Protein AF-A0AAV1S6A6-F1 (afdb_monomer_lite)

Sequence (537 aa):
MSAFVGKYADELIKTAKYIATPGKGILAADESTGTIGKRLSSINVENIESNRQALRELLFTSSKALPYLSGVILFEETLYQKTSDGKPFVDLLNENNVIPGIKVDKGVVELAGTNGETTTQGLDSLGARCQQYYKAGARFAKWRAVLKIGLTEPSELSIQQNAQGLARYAIICQENGLVPIVEPEILTDGAHDIKKCAAATETVLAAVYKALNDQHVLLEGTLLKPNMVTPGSDSPKVAPEVIAEYTVTALRRTVPPAVPGIVFLSGGQSEEEATLNLDAMNKLKVLKPWTLSFSFGRALQKSTLKTWAGKKENVEKAQEVFLVRGKANSEATLGKYGGGGAGGLASESLYEKGYNTKFGSYGLLLLVLSNFLYYKSAMVGKAKTAKLKRDRSLRNSDSRTDIEEDDHVKSSSPNEGENAADEDQGNNKATSREEGEDSIMKSTLLEILKKATNACNAENISYWHEILVKKMEDELKEYRAVRDEELRKAKETCEEEFKNKLKIMEEKLEAKFDEDRRNWEKERRILKEKYEMMRWT

InterPro domains:
  IPR000741 Fructose-bisphosphate aldolase, class-I [PF00274] (11-355)
  IPR000741 Fructose-bisphosphate aldolase, class-I [PTHR11627] (8-356)
  IPR013785 Aldolase-type TIM barrel [G3DSA:3.20.20.70] (1-356)
  IPR029768 Fructose-bisphosphate aldolase class-I active site [PS00158] (217-227)

Radius of gyration: 35.5 Å; chains: 1; bounding box: 74×90×124 Å

Organism: NCBI:txid77055

Secondary structure (DSSP, 8-state):
------TTHHHHHHHHHHHT-TT-EEEEE---HHHHHHHHHTTT----HHHHHHHHHHHHT-TTTGGGEEEEEE-HHHHT-B-TTS-BHHHHHHHTT-EEEEE----EEEPTTSSS-EEE---TTHHHHHHHHHHTT--EEEEEEEE--SSSPSPHHHHHHHHHHHHHHHHHHHHTT-EEEEEEEEP--SS--HHHHHHHHHHHHHHHHHHHHHTT--GGG-EE-PPP----TTSPP--HHHHHHHHHHHHHHH--TT--EEEE--TT--HHHHHHHHHHHHHS-S---SEEEEEESHHHHHHHHHHHTT-GGGHHHHHHHHHHHHHHHHHHHTT---S----GGGGS----TT------THHHHHHHHHHHHHHHHHHHHHHHHHHHHHHHHHHHSSS---------------------------------SSTTHHHHHHHHHHHHHHHHHHT--TT-HHHHHHHHHHHHHHHHHHTT-S-THHHHHHHHHHHHHHHHHHHHHHHHHHHHHHHHHHHHHHHHHHHHHHHHHHHH-

Foldseek 3Di:
DFFDCAPQNVVLLVLLLLCLDALAHEAELAQDLVRVQVLLVVLPHHSDPVLSLVLLLLQLVLLLLLVRYQEYEYHPSLLQDAHPVRHRSLVSCVVSNYAYEYEQWPFWDADPPDPRATATDGLVCSLVVLLVSVVSRHQAYEDAHEWEDDPCPPPPVNLQRRLLVLLSNQLSNVNNRHAYAREDEYALADQAALVSLLVNLLVSLQSNVVNNVVSSHQQSSYEYAYAQRFHHPPYDGDALLVSLVSRQVSCVNRPDLSHAAYAYECHFAFLVSSLRNLLSNLPDPDDDSYQYAHHYHCSLPVVLSNQPSSPPVSSVVSSVLSSLSSSSRSCSSNSRRPDDSDDPRRRDTRHDHPDGPPPDPCVVVVVVVVVVVVVVVVVVVVVVVVVVVVVVVVVVVPDDDDDDDDDDDDDDDDDDDDDDDDDDDDDDDDDDDDPPPVVVVVVVVVVVVVVVVVPDDPDCPVVVVVVVVVVVVVVVVVVPPDDDDVVVVVVVVVVVVVVVVVVVVVVVVVVVVVVVVVVVVVVVVVVVVVVVVVVVD

Structure (mmCIF, N/CA/C/O backbone):
data_AF-A0AAV1S6A6-F1
#
_entry.id   AF-A0AAV1S6A6-F1
#
loop_
_atom_site.group_PDB
_atom_site.id
_atom_site.type_symbol
_atom_site.label_atom_id
_atom_site.label_alt_id
_atom_site.label_comp_id
_atom_site.label_asym_id
_atom_site.label_entity_id
_atom_site.label_seq_id
_atom_site.pdbx_PDB_ins_code
_atom_site.Cartn_x
_atom_site.Cartn_y
_atom_site.Cartn_z
_atom_site.occupancy
_atom_site.B_iso_or_equiv
_atom_site.auth_seq_id
_atom_site.auth_comp_id
_atom_site.auth_asym_id
_atom_site.auth_atom_id
_atom_site.pdbx_PDB_model_num
ATOM 1 N N . MET A 1 1 ? 2.853 -27.914 -10.044 1.00 50.31 1 MET A N 1
ATOM 2 C CA . MET A 1 1 ? 3.106 -26.905 -8.993 1.00 50.31 1 MET A CA 1
ATOM 3 C C . MET A 1 1 ? 1.998 -27.033 -7.963 1.00 50.31 1 MET A C 1
ATOM 5 O O . MET A 1 1 ? 0.846 -26.948 -8.360 1.00 50.31 1 MET A O 1
ATOM 9 N N . SER A 1 2 ? 2.312 -27.317 -6.699 1.00 66.88 2 SER A N 1
ATOM 10 C CA . SER A 1 2 ? 1.316 -27.377 -5.619 1.00 66.88 2 SER A CA 1
ATOM 11 C C . SER A 1 2 ? 1.530 -26.186 -4.690 1.00 66.88 2 SER A C 1
ATOM 13 O O . SER A 1 2 ? 2.605 -26.062 -4.104 1.00 66.88 2 SER A O 1
ATOM 15 N N . ALA A 1 3 ? 0.538 -25.302 -4.580 1.00 86.00 3 ALA A N 1
ATOM 16 C CA . ALA A 1 3 ? 0.499 -24.329 -3.493 1.00 86.00 3 ALA A CA 1
ATOM 17 C C . ALA A 1 3 ? 0.411 -25.072 -2.151 1.00 86.00 3 ALA A C 1
ATOM 19 O O . ALA A 1 3 ? -0.184 -26.152 -2.077 1.00 86.00 3 ALA A O 1
ATOM 20 N N . PHE A 1 4 ? 0.987 -24.507 -1.092 1.00 91.38 4 PHE A N 1
ATOM 21 C CA . PHE A 1 4 ? 0.760 -25.004 0.256 1.00 91.38 4 PHE A CA 1
ATOM 22 C C . PHE A 1 4 ? -0.654 -24.615 0.694 1.00 91.38 4 PHE A C 1
ATOM 24 O O . PHE A 1 4 ? -0.985 -23.438 0.836 1.00 91.38 4 PHE A O 1
ATOM 31 N N . VAL A 1 5 ? -1.503 -25.618 0.905 1.00 91.31 5 VAL A N 1
ATOM 32 C CA . VAL A 1 5 ? -2.883 -25.426 1.359 1.00 91.31 5 VAL A CA 1
ATOM 33 C C . VAL A 1 5 ? -2.919 -25.615 2.872 1.00 91.31 5 VAL A C 1
ATOM 35 O O . VAL A 1 5 ? -3.049 -26.727 3.379 1.00 91.31 5 VAL A O 1
ATOM 38 N N . GLY A 1 6 ? -2.745 -24.511 3.600 1.00 91.94 6 GLY A N 1
ATOM 39 C CA . GLY A 1 6 ? -2.833 -24.486 5.060 1.00 91.94 6 GLY A CA 1
ATOM 40 C C . GLY A 1 6 ? -4.276 -24.456 5.580 1.00 91.94 6 GLY A C 1
ATOM 41 O O . GLY A 1 6 ? -5.232 -24.277 4.830 1.00 91.94 6 GLY A O 1
ATOM 42 N N . LYS A 1 7 ? -4.439 -24.542 6.906 1.00 96.69 7 LYS A N 1
ATOM 43 C CA . LYS A 1 7 ? -5.753 -24.559 7.585 1.00 96.69 7 LYS A CA 1
ATOM 44 C C . LYS A 1 7 ? -6.642 -23.325 7.341 1.00 96.69 7 LYS A C 1
ATOM 46 O O . LYS A 1 7 ? -7.834 -23.387 7.609 1.00 96.69 7 LYS A O 1
ATOM 51 N N . TYR A 1 8 ? -6.068 -22.216 6.871 1.00 98.19 8 TYR A N 1
ATOM 52 C CA . TYR A 1 8 ? -6.784 -20.969 6.580 1.00 98.19 8 TYR A CA 1
ATOM 53 C C . TYR A 1 8 ? -7.134 -20.796 5.094 1.00 98.19 8 TYR A C 1
ATOM 55 O O . TYR A 1 8 ? -7.647 -19.745 4.730 1.00 98.19 8 TYR A O 1
ATOM 63 N N . ALA A 1 9 ? -6.849 -21.771 4.221 1.00 98.25 9 ALA A N 1
ATOM 64 C CA . ALA A 1 9 ? -6.959 -21.602 2.767 1.00 98.25 9 ALA A CA 1
ATOM 65 C C . ALA A 1 9 ? -8.317 -21.033 2.312 1.00 98.25 9 ALA A C 1
ATOM 67 O O . ALA A 1 9 ? -8.350 -20.015 1.622 1.00 98.25 9 ALA A O 1
ATOM 68 N N . ASP A 1 10 ? -9.431 -21.614 2.762 1.00 98.56 10 ASP A N 1
ATOM 69 C CA . ASP A 1 10 ? -10.772 -21.144 2.389 1.00 98.56 10 ASP A CA 1
ATOM 70 C C . ASP A 1 10 ? -11.065 -19.725 2.903 1.00 98.56 10 ASP A C 1
ATOM 72 O O . ASP A 1 10 ? -11.655 -18.905 2.193 1.00 98.56 10 ASP A O 1
ATOM 76 N N . GLU A 1 11 ? -10.622 -19.402 4.123 1.00 98.69 11 GLU A N 1
ATOM 77 C CA . GLU A 1 11 ? -10.774 -18.066 4.709 1.00 98.69 11 GLU A CA 1
ATOM 78 C C . GLU A 1 11 ? -9.943 -17.025 3.955 1.00 98.69 11 GLU A C 1
ATOM 80 O O . GLU A 1 11 ? -10.443 -15.934 3.669 1.00 98.69 11 GLU A O 1
ATOM 85 N N . LEU A 1 12 ? -8.708 -17.365 3.579 1.00 98.88 12 LEU A N 1
ATOM 86 C CA . LEU A 1 12 ? -7.826 -16.508 2.787 1.00 98.88 12 LEU A CA 1
ATOM 87 C C . LEU A 1 12 ? -8.455 -16.203 1.425 1.00 98.88 12 LEU A C 1
ATOM 89 O O . LEU A 1 12 ? -8.555 -15.038 1.043 1.00 98.88 12 LEU A O 1
ATOM 93 N N . ILE A 1 13 ? -8.943 -17.231 0.724 1.00 98.81 13 ILE A N 1
ATOM 94 C CA . ILE A 1 13 ? -9.600 -17.082 -0.581 1.00 98.81 13 ILE A CA 1
ATOM 95 C C . ILE A 1 13 ? -10.854 -16.213 -0.454 1.00 98.81 13 ILE A C 1
ATOM 97 O O . ILE A 1 13 ? -11.069 -15.299 -1.254 1.00 98.81 13 ILE A O 1
ATOM 101 N N . LYS A 1 14 ? -11.692 -16.467 0.558 1.00 98.81 14 LYS A N 1
ATOM 102 C CA . LYS A 1 14 ? -12.912 -15.688 0.805 1.00 98.81 14 LYS A CA 1
ATOM 103 C C . LYS A 1 14 ? -12.593 -14.225 1.115 1.00 98.81 14 LYS A C 1
ATOM 105 O O . LYS A 1 14 ? -13.227 -13.333 0.554 1.00 98.81 14 LYS A O 1
ATOM 110 N N . THR A 1 15 ? -11.605 -13.980 1.970 1.00 98.88 15 THR A N 1
ATOM 111 C CA . THR A 1 15 ? -11.172 -12.636 2.371 1.00 98.88 15 THR A CA 1
ATOM 112 C C . THR A 1 15 ? -10.600 -11.868 1.184 1.00 98.88 15 THR A C 1
ATOM 114 O O . THR A 1 15 ? -11.019 -10.741 0.928 1.00 98.88 15 THR A O 1
ATOM 117 N N . ALA A 1 16 ? -9.702 -12.478 0.407 1.00 98.88 16 ALA A N 1
ATOM 118 C CA . ALA A 1 16 ? -9.092 -11.838 -0.755 1.00 98.88 16 ALA A CA 1
ATOM 119 C C . ALA A 1 16 ? -10.138 -11.500 -1.834 1.00 98.88 16 ALA A C 1
ATOM 121 O O . ALA A 1 16 ? -10.143 -10.386 -2.360 1.00 98.88 16 ALA A O 1
ATOM 122 N N . LYS A 1 17 ? -11.093 -12.408 -2.093 1.00 98.75 17 LYS A N 1
ATOM 123 C CA . LYS A 1 17 ? -12.237 -12.149 -2.985 1.00 98.75 17 LYS A CA 1
ATOM 124 C C . LYS A 1 17 ? -13.137 -11.022 -2.478 1.00 98.75 17 LYS A C 1
ATOM 126 O O . LYS A 1 17 ? -13.551 -10.189 -3.277 1.00 98.75 17 LYS A O 1
ATOM 131 N N . TYR A 1 18 ? -13.419 -10.966 -1.173 1.00 98.81 18 TYR A N 1
ATOM 132 C CA . TYR A 1 18 ? -14.205 -9.873 -0.592 1.00 98.81 18 TYR A CA 1
ATOM 133 C C . TYR A 1 18 ? -13.497 -8.524 -0.750 1.00 98.81 18 TYR A C 1
ATOM 135 O O . TYR A 1 18 ? -14.115 -7.543 -1.167 1.00 98.81 18 TYR A O 1
ATOM 143 N N . ILE A 1 19 ? -12.192 -8.471 -0.472 1.00 98.75 19 ILE A N 1
ATOM 144 C CA . ILE A 1 19 ? -11.404 -7.252 -0.662 1.00 98.75 19 ILE A CA 1
ATOM 145 C C . ILE A 1 19 ? -11.445 -6.806 -2.134 1.00 98.75 19 ILE A C 1
ATOM 147 O O . ILE A 1 19 ? -11.588 -5.614 -2.406 1.00 98.75 19 ILE A O 1
ATOM 151 N N . ALA A 1 20 ? -11.422 -7.757 -3.069 1.00 98.38 20 ALA A N 1
ATOM 152 C CA . ALA A 1 20 ? -11.517 -7.544 -4.513 1.00 98.38 20 ALA A CA 1
ATOM 153 C C . ALA A 1 20 ? -12.958 -7.361 -5.053 1.00 98.38 20 ALA A C 1
ATOM 155 O O . ALA A 1 20 ? -13.191 -7.552 -6.249 1.00 98.38 20 ALA A O 1
ATOM 156 N N . THR A 1 21 ? -13.932 -6.997 -4.210 1.00 98.69 21 THR A N 1
ATOM 157 C CA . THR A 1 21 ? -15.316 -6.737 -4.649 1.00 98.69 21 THR A CA 1
ATOM 158 C C . THR A 1 21 ? -15.369 -5.543 -5.620 1.00 98.69 21 THR A C 1
ATOM 160 O O . THR A 1 21 ? -14.908 -4.458 -5.257 1.00 98.69 21 THR A O 1
ATOM 163 N N . PRO A 1 22 ? -15.965 -5.681 -6.824 1.00 98.25 22 PRO A N 1
ATOM 164 C CA . PRO A 1 22 ? -16.174 -4.554 -7.734 1.00 98.25 22 PRO A CA 1
ATOM 165 C C . PRO A 1 22 ? -16.963 -3.419 -7.068 1.00 98.25 22 PRO A C 1
ATOM 167 O O . PRO A 1 22 ? -17.945 -3.667 -6.371 1.00 98.25 22 PRO A O 1
ATOM 170 N N . GLY A 1 23 ? -16.553 -2.169 -7.280 1.00 98.31 23 GLY A N 1
ATOM 171 C CA . GLY A 1 23 ? -17.143 -1.012 -6.602 1.00 98.31 23 GLY A CA 1
ATOM 172 C C . GLY A 1 23 ? -16.547 -0.724 -5.221 1.00 98.31 23 GLY A C 1
ATOM 173 O O . GLY A 1 23 ? -16.970 0.235 -4.580 1.00 98.31 23 GLY A O 1
ATOM 174 N N . LYS A 1 24 ? -15.573 -1.506 -4.745 1.00 98.75 24 LYS A N 1
ATOM 175 C CA . LYS A 1 24 ? -14.888 -1.263 -3.470 1.00 98.75 24 LYS A CA 1
ATOM 176 C C . LYS A 1 24 ? -13.377 -1.254 -3.635 1.00 98.75 24 LYS A C 1
ATOM 178 O O . LYS A 1 24 ? -12.851 -1.873 -4.558 1.00 98.75 24 LYS A O 1
ATOM 183 N N . GLY A 1 25 ? -12.684 -0.607 -2.702 1.00 98.62 25 GLY A N 1
ATOM 184 C CA . GLY A 1 25 ? -11.226 -0.666 -2.587 1.00 98.62 25 GLY A CA 1
ATOM 185 C C . GLY A 1 25 ? -10.737 -0.515 -1.152 1.00 98.62 25 GLY A C 1
ATOM 186 O O . GLY A 1 25 ? -11.492 -0.675 -0.196 1.00 98.62 25 GLY A O 1
ATOM 187 N N . ILE A 1 26 ? -9.451 -0.229 -0.991 1.00 98.94 26 ILE A N 1
ATOM 188 C CA . ILE A 1 26 ? -8.774 -0.197 0.304 1.00 98.94 26 ILE A CA 1
ATOM 189 C C . ILE A 1 26 ? -8.361 1.234 0.654 1.00 98.94 26 ILE A C 1
ATOM 191 O O . ILE A 1 26 ? -7.700 1.915 -0.135 1.00 98.94 26 ILE A O 1
ATOM 195 N N . LEU A 1 27 ? -8.663 1.657 1.882 1.00 98.88 27 LEU A N 1
ATOM 196 C CA . LEU A 1 27 ? -8.035 2.830 2.492 1.00 98.88 27 LEU A CA 1
ATOM 197 C C . LEU A 1 27 ? -6.692 2.417 3.110 1.00 98.88 27 LEU A C 1
ATOM 199 O O . LEU A 1 27 ? -6.646 1.593 4.020 1.00 98.88 27 LEU A O 1
ATOM 203 N N . ALA A 1 28 ? -5.589 3.000 2.649 1.00 98.62 28 ALA A N 1
ATOM 204 C CA . ALA A 1 28 ? -4.278 2.805 3.264 1.00 98.62 28 ALA A CA 1
ATOM 205 C C . ALA A 1 28 ? -4.046 3.879 4.341 1.00 98.62 28 ALA A C 1
ATOM 207 O O . ALA A 1 28 ? -3.620 4.987 4.019 1.00 98.62 28 ALA A O 1
ATOM 208 N N . ALA A 1 29 ? -4.377 3.566 5.598 1.00 98.38 29 ALA A N 1
ATOM 209 C CA . ALA A 1 29 ? -4.207 4.425 6.779 1.00 98.38 29 ALA A CA 1
ATOM 210 C C . ALA A 1 29 ? -3.066 3.923 7.694 1.00 98.38 29 ALA A C 1
ATOM 212 O O . ALA A 1 29 ? -3.089 4.087 8.917 1.00 98.38 29 ALA A O 1
ATOM 213 N N . ASP A 1 30 ? -2.068 3.280 7.086 1.00 98.19 30 ASP A N 1
ATOM 214 C CA . ASP A 1 30 ? -0.949 2.589 7.724 1.00 98.19 30 ASP A CA 1
ATOM 215 C C . ASP A 1 30 ? 0.326 3.432 7.812 1.00 98.19 30 ASP A C 1
ATOM 217 O O . ASP A 1 30 ? 1.444 2.910 7.890 1.00 98.19 30 ASP A O 1
ATOM 221 N N . GLU A 1 31 ? 0.181 4.757 7.781 1.00 97.12 31 GLU A N 1
ATOM 222 C CA . GLU A 1 31 ? 1.312 5.651 7.977 1.00 97.12 31 GLU A CA 1
ATOM 223 C C . GLU A 1 31 ? 1.936 5.411 9.358 1.00 97.12 31 GLU A C 1
ATOM 225 O O . GLU A 1 31 ? 1.255 5.492 10.380 1.00 97.12 31 GLU A O 1
ATOM 230 N N . SER A 1 32 ? 3.249 5.157 9.392 1.00 92.62 32 SER A N 1
ATOM 231 C CA . SER A 1 32 ? 3.990 5.089 10.654 1.00 92.62 32 SER A CA 1
ATOM 232 C C . SER A 1 32 ? 3.965 6.441 11.366 1.00 92.62 32 SER A C 1
ATOM 234 O O . SER A 1 32 ? 3.725 7.475 10.737 1.00 92.62 32 SER A O 1
ATOM 236 N N . THR A 1 33 ? 4.318 6.465 12.653 1.00 93.88 33 THR A N 1
ATOM 237 C CA . THR A 1 33 ? 4.390 7.700 13.452 1.00 93.88 33 THR A CA 1
ATOM 238 C C . THR A 1 33 ? 5.221 8.798 12.777 1.00 93.88 33 THR A C 1
ATOM 240 O O . THR A 1 33 ? 4.837 9.965 12.798 1.00 93.88 33 THR A O 1
ATOM 243 N N . GLY A 1 34 ? 6.328 8.446 12.114 1.00 92.31 34 GLY A N 1
ATOM 244 C CA . GLY A 1 34 ? 7.138 9.411 11.361 1.00 92.31 34 GLY A CA 1
ATOM 245 C C . GLY A 1 34 ? 6.457 9.906 10.079 1.00 92.31 34 GLY A C 1
ATOM 246 O O . GLY A 1 34 ? 6.481 11.099 9.780 1.00 92.31 34 GLY A O 1
ATOM 247 N N . THR A 1 35 ? 5.820 9.008 9.323 1.00 92.69 35 THR A N 1
ATOM 248 C CA . THR A 1 35 ? 5.139 9.357 8.069 1.00 92.69 35 THR A CA 1
ATOM 249 C C . THR A 1 35 ? 3.894 10.206 8.309 1.00 92.69 35 THR A C 1
ATOM 251 O O . THR A 1 35 ? 3.690 11.196 7.605 1.00 92.69 35 THR A O 1
ATOM 254 N N . ILE A 1 36 ? 3.076 9.859 9.305 1.00 96.44 36 ILE A N 1
ATOM 255 C CA . ILE A 1 36 ? 1.886 10.641 9.652 1.00 96.44 36 ILE A CA 1
ATOM 256 C C . ILE A 1 36 ? 2.260 11.994 10.256 1.00 96.44 36 ILE A C 1
ATOM 258 O O . ILE A 1 36 ? 1.567 12.973 10.002 1.00 96.44 36 ILE A O 1
ATOM 262 N N . GLY A 1 37 ? 3.402 12.083 10.950 1.00 96.19 37 GLY A N 1
ATOM 263 C CA . GLY A 1 37 ? 3.945 13.347 11.438 1.00 96.19 37 GLY A CA 1
ATOM 264 C C . GLY A 1 37 ? 4.142 14.368 10.322 1.00 96.19 37 GLY A C 1
ATOM 265 O O . GLY A 1 37 ? 3.636 15.477 10.429 1.00 96.19 37 GLY A O 1
ATOM 266 N N . LYS A 1 38 ? 4.762 13.972 9.200 1.00 94.94 38 LYS A N 1
ATOM 267 C CA . LYS A 1 38 ? 4.909 14.852 8.022 1.00 94.94 38 LYS A CA 1
ATOM 268 C C . LYS A 1 38 ? 3.560 15.351 7.494 1.00 94.94 38 LYS A C 1
ATOM 270 O O . LYS A 1 38 ? 3.431 16.517 7.128 1.00 94.94 38 LYS A O 1
ATOM 275 N N . ARG A 1 39 ? 2.546 14.480 7.475 1.00 94.12 39 ARG A N 1
ATOM 276 C CA . ARG A 1 39 ? 1.195 14.841 7.024 1.00 94.12 39 ARG A CA 1
ATOM 277 C C . ARG A 1 39 ? 0.521 15.822 7.982 1.00 94.12 39 ARG A C 1
ATOM 279 O O . ARG A 1 39 ? 0.003 16.832 7.522 1.00 94.12 39 ARG A O 1
ATOM 286 N N . LEU A 1 40 ? 0.566 15.569 9.288 1.00 97.12 40 LEU A N 1
ATOM 287 C CA . LEU A 1 40 ? 0.006 16.472 10.298 1.00 97.12 40 LEU A CA 1
ATOM 288 C C . LEU A 1 40 ? 0.717 17.833 10.292 1.00 97.12 40 LEU A C 1
ATOM 290 O O . LEU A 1 40 ? 0.055 18.867 10.290 1.00 97.12 40 LEU A O 1
ATOM 294 N N . SER A 1 41 ? 2.046 17.859 10.157 1.00 96.38 41 SER A N 1
ATOM 295 C CA . SER A 1 41 ? 2.797 19.115 10.040 1.00 96.38 41 SER A CA 1
ATOM 296 C C . SER A 1 41 ? 2.384 19.945 8.822 1.00 96.38 41 SER A C 1
ATOM 298 O O . SER A 1 41 ? 2.350 21.166 8.918 1.00 96.38 41 SER A O 1
ATOM 300 N N . SER A 1 42 ? 1.995 19.318 7.703 1.00 94.12 42 SER A N 1
ATOM 301 C CA . SER A 1 42 ? 1.532 20.045 6.504 1.00 94.12 42 SER A CA 1
ATOM 302 C C . SER A 1 42 ? 0.243 20.854 6.709 1.00 94.12 42 SER A C 1
ATOM 304 O O . SER A 1 42 ? -0.060 21.739 5.912 1.00 94.12 42 SER A O 1
ATOM 306 N N . ILE A 1 43 ? -0.502 20.565 7.780 1.00 96.06 43 ILE A N 1
ATOM 307 C CA . ILE A 1 43 ? -1.711 21.288 8.194 1.00 96.06 43 ILE A CA 1
ATOM 308 C C . ILE A 1 43 ? -1.538 21.959 9.567 1.00 96.06 43 ILE A C 1
ATOM 310 O O . ILE A 1 43 ? -2.526 22.317 10.200 1.00 96.06 43 ILE A O 1
ATOM 314 N N . ASN A 1 44 ? -0.291 22.132 10.024 1.00 96.69 44 ASN A N 1
ATOM 315 C CA . ASN A 1 44 ? 0.069 22.726 11.317 1.00 96.69 44 ASN A CA 1
ATOM 316 C C . ASN A 1 44 ? -0.532 22.004 12.539 1.00 96.69 44 ASN A C 1
ATOM 318 O O . ASN A 1 44 ? -0.869 22.636 13.537 1.00 96.69 44 ASN A O 1
ATOM 322 N N . VAL A 1 45 ? -0.655 20.676 12.470 1.00 97.00 45 VAL A N 1
ATOM 323 C CA . VAL A 1 45 ? -1.116 19.836 13.583 1.00 97.00 45 VAL A CA 1
ATOM 324 C C . VAL A 1 45 ? 0.065 19.097 14.206 1.00 97.00 45 VAL A C 1
ATOM 326 O O . VAL A 1 45 ? 0.909 18.533 13.507 1.00 97.00 45 VAL A O 1
ATOM 329 N N . GLU A 1 46 ? 0.125 19.085 15.536 1.00 97.38 46 GLU A N 1
ATOM 330 C CA . GLU A 1 46 ? 1.177 18.395 16.281 1.00 97.38 46 GLU A CA 1
ATOM 331 C C . GLU A 1 46 ? 1.038 16.867 16.181 1.00 97.38 46 GLU A C 1
ATOM 333 O O . GLU A 1 46 ? -0.062 16.313 16.260 1.00 97.38 46 GLU A O 1
ATOM 338 N N . ASN A 1 47 ? 2.166 16.163 16.051 1.00 98.25 47 ASN A N 1
ATOM 339 C CA . ASN A 1 47 ? 2.203 14.703 15.979 1.00 98.25 47 ASN A CA 1
ATOM 340 C C . ASN A 1 47 ? 2.194 14.036 17.366 1.00 98.25 47 ASN A C 1
ATOM 342 O O . ASN A 1 47 ? 3.172 13.411 17.782 1.00 98.25 47 ASN A O 1
ATOM 346 N N . ILE A 1 48 ? 1.060 14.126 18.050 1.00 97.88 48 ILE A N 1
ATOM 347 C CA . ILE A 1 48 ? 0.775 13.410 19.301 1.00 97.88 48 ILE A CA 1
ATOM 348 C C . ILE A 1 48 ? -0.242 12.290 19.066 1.00 97.88 48 ILE A C 1
ATOM 350 O O . ILE A 1 48 ? -0.969 12.298 18.072 1.00 97.88 48 ILE A O 1
ATOM 354 N N . GLU A 1 49 ? -0.284 11.309 19.969 1.00 97.81 49 GLU A N 1
ATOM 355 C CA . GLU A 1 49 ? -1.154 10.132 19.833 1.00 97.81 49 GLU A CA 1
ATOM 356 C C . GLU A 1 49 ? -2.629 10.506 19.671 1.00 97.81 49 GLU A C 1
ATOM 358 O O . GLU A 1 49 ? -3.282 10.001 18.763 1.00 97.81 49 GLU A O 1
ATOM 363 N N . SER A 1 50 ? -3.131 11.451 20.469 1.00 97.75 50 SER A N 1
ATOM 364 C CA . SER A 1 50 ? -4.522 11.913 20.389 1.00 97.75 50 SER A CA 1
ATOM 365 C C . SER A 1 50 ? -4.876 12.502 19.021 1.00 97.75 50 SER A C 1
ATOM 367 O O . SER A 1 50 ? -5.955 12.238 18.507 1.00 97.75 50 SER A O 1
ATOM 369 N N . ASN A 1 51 ? -3.967 13.236 18.373 1.00 98.19 51 ASN A N 1
ATOM 370 C CA . ASN A 1 51 ? -4.208 13.783 17.033 1.00 98.19 51 ASN A CA 1
ATOM 371 C C . ASN A 1 51 ? -4.160 12.697 15.951 1.00 98.19 51 ASN A C 1
ATOM 373 O O . ASN A 1 51 ? -4.925 12.752 14.985 1.00 98.19 51 ASN A O 1
ATOM 377 N N . ARG A 1 52 ? -3.286 11.693 16.107 1.00 98.50 52 ARG A N 1
ATOM 378 C CA . ARG A 1 52 ? -3.280 10.519 15.223 1.00 98.50 52 ARG A CA 1
ATOM 379 C C . ARG A 1 52 ? -4.592 9.752 15.362 1.00 98.50 52 ARG A C 1
ATOM 381 O O . ARG A 1 52 ? -5.243 9.500 14.354 1.00 98.50 52 ARG A O 1
ATOM 388 N N . GLN A 1 53 ? -5.005 9.464 16.592 1.00 98.44 53 GLN A N 1
ATOM 389 C CA . GLN A 1 53 ? -6.262 8.799 16.923 1.00 98.44 53 GLN A CA 1
ATOM 390 C C . GLN A 1 53 ? -7.470 9.584 16.383 1.00 98.44 53 GLN A C 1
ATOM 392 O O . GLN A 1 53 ? -8.289 8.993 15.686 1.00 98.44 53 GLN A O 1
ATOM 397 N N . ALA A 1 54 ? -7.520 10.908 16.558 1.00 98.38 54 ALA A N 1
ATOM 398 C CA . ALA A 1 54 ? -8.592 11.762 16.039 1.00 98.38 54 ALA A CA 1
ATOM 399 C C . ALA A 1 54 ? -8.701 11.736 14.504 1.00 98.38 54 ALA A C 1
ATOM 401 O O . ALA A 1 54 ? -9.804 11.674 13.963 1.00 98.38 54 ALA A O 1
ATOM 402 N N . LEU A 1 55 ? -7.573 11.732 13.783 1.00 98.50 55 LEU A N 1
ATOM 403 C CA . LEU A 1 55 ? -7.580 11.587 12.324 1.00 98.50 55 LEU A CA 1
ATOM 404 C C . LEU A 1 55 ? -8.130 10.219 11.894 1.00 98.50 55 LEU A C 1
ATOM 406 O O . LEU A 1 55 ? -8.879 10.129 10.923 1.00 98.50 55 LEU A O 1
ATOM 410 N N . ARG A 1 56 ? -7.749 9.141 12.588 1.00 98.56 56 ARG A N 1
ATOM 411 C CA . ARG A 1 56 ? -8.249 7.788 12.294 1.00 98.56 56 ARG A CA 1
ATOM 412 C C . ARG A 1 56 ? -9.732 7.663 12.615 1.00 98.56 56 ARG A C 1
ATOM 414 O O . ARG A 1 56 ? -10.487 7.166 11.787 1.00 98.56 56 ARG A O 1
ATOM 421 N N . GLU A 1 57 ? -10.157 8.196 13.753 1.00 98.56 57 GLU A N 1
ATOM 422 C CA . GLU A 1 57 ? -11.558 8.254 14.156 1.00 98.56 57 GLU A CA 1
ATOM 423 C C . GLU A 1 57 ? -12.400 9.026 13.140 1.00 98.56 57 GLU A C 1
ATOM 425 O O . GLU A 1 57 ? -13.426 8.511 12.704 1.00 98.56 57 GLU A O 1
ATOM 430 N N . LEU A 1 58 ? -11.935 10.186 12.665 1.00 98.38 58 LEU A N 1
ATOM 431 C CA . LEU A 1 58 ? -12.590 10.946 11.596 1.00 98.38 58 LEU A CA 1
ATOM 432 C C . LEU A 1 58 ? -12.832 10.091 10.347 1.00 98.38 58 LEU A C 1
ATOM 434 O O . LEU A 1 58 ? -13.930 10.118 9.789 1.00 98.38 58 LEU A O 1
ATOM 438 N N . LEU A 1 59 ? -11.828 9.328 9.908 1.00 98.50 59 LEU A N 1
ATOM 439 C CA . LEU A 1 59 ? -11.932 8.487 8.712 1.00 98.50 59 LEU A CA 1
ATOM 440 C C . LEU A 1 59 ? -12.879 7.300 8.936 1.00 98.50 59 LEU A C 1
ATOM 442 O O . LEU A 1 59 ? -13.716 7.012 8.082 1.00 98.50 59 LEU A O 1
ATOM 446 N N . PHE A 1 60 ? -12.765 6.618 10.078 1.00 98.38 60 PHE A N 1
ATOM 447 C CA . PHE A 1 60 ? -13.478 5.362 10.335 1.00 98.38 60 PHE A CA 1
ATOM 448 C C . PHE A 1 60 ? -14.912 5.567 10.823 1.00 98.38 60 PHE A C 1
ATOM 450 O O . PHE A 1 60 ? -15.722 4.656 10.711 1.00 98.38 60 PHE A O 1
ATOM 457 N N . THR A 1 61 ? -15.256 6.757 11.313 1.00 97.69 61 THR A N 1
ATOM 458 C CA . THR A 1 61 ? -16.638 7.121 11.673 1.00 97.69 61 THR A CA 1
ATOM 459 C C . THR A 1 61 ? -17.414 7.746 10.511 1.00 97.69 61 THR A C 1
ATOM 461 O O . THR A 1 61 ? -18.592 8.067 10.659 1.00 97.69 61 THR A O 1
ATOM 464 N N . SER A 1 62 ? -16.804 7.870 9.323 1.00 96.62 62 SER A N 1
ATOM 465 C CA . SER A 1 62 ? -17.493 8.320 8.108 1.00 96.62 62 SER A CA 1
ATOM 466 C C . SER A 1 62 ? -18.377 7.207 7.534 1.00 96.62 62 SER A C 1
ATOM 468 O O . SER A 1 62 ? -18.060 6.582 6.519 1.00 96.62 62 SER A O 1
ATOM 470 N N . SER A 1 63 ? -19.511 6.944 8.187 1.00 92.25 63 SER A N 1
ATOM 471 C CA . SER A 1 63 ? -20.426 5.833 7.869 1.00 92.25 63 SER A CA 1
ATOM 472 C C . SER A 1 63 ? -20.892 5.813 6.410 1.00 92.25 63 SER A C 1
ATOM 474 O O . SER A 1 63 ? -21.102 4.748 5.840 1.00 92.25 63 SER A O 1
ATOM 476 N N . LYS A 1 64 ? -20.997 6.981 5.765 1.00 96.50 64 LYS A N 1
ATOM 477 C CA . LYS A 1 64 ? -21.362 7.098 4.345 1.00 96.50 64 LYS A CA 1
ATOM 478 C C . LYS A 1 64 ? -20.230 6.692 3.394 1.00 96.50 64 LYS A C 1
ATOM 480 O O . LYS A 1 64 ? -20.516 6.315 2.261 1.00 96.50 64 LYS A O 1
ATOM 485 N N . ALA A 1 65 ? -18.967 6.792 3.817 1.00 96.50 65 ALA A N 1
ATOM 486 C CA . ALA A 1 65 ? -17.800 6.469 2.995 1.00 96.50 65 ALA A CA 1
ATOM 487 C C . ALA A 1 65 ? -17.404 4.984 3.080 1.00 96.50 65 ALA A C 1
ATOM 489 O O . ALA A 1 65 ? -16.953 4.415 2.085 1.00 96.50 65 ALA A O 1
ATOM 490 N N . LEU A 1 66 ? -17.612 4.341 4.236 1.00 97.06 66 LEU A N 1
ATOM 491 C CA . LEU A 1 66 ? -17.261 2.932 4.470 1.00 97.06 66 LEU A CA 1
ATOM 492 C C . LEU A 1 66 ? -17.852 1.932 3.453 1.00 97.06 66 LEU A C 1
ATOM 494 O O . LEU A 1 66 ? -17.135 0.999 3.099 1.00 97.06 66 LEU A O 1
ATOM 498 N N . PRO A 1 67 ? -19.073 2.104 2.898 1.00 97.88 67 PRO A N 1
ATOM 499 C CA . PRO A 1 67 ? -19.604 1.209 1.867 1.00 97.88 67 PRO A CA 1
ATOM 500 C C . PRO A 1 67 ? -18.736 1.089 0.606 1.00 97.88 67 PRO A C 1
ATOM 502 O O . PRO A 1 67 ? -18.798 0.064 -0.074 1.00 97.88 67 PRO A O 1
ATOM 505 N N . TYR A 1 68 ? -17.916 2.101 0.305 1.00 98.44 68 TYR A N 1
ATOM 506 C CA . TYR A 1 68 ? -16.981 2.109 -0.829 1.00 98.44 68 TYR A CA 1
ATOM 507 C C . TYR A 1 68 ? -15.631 1.457 -0.503 1.00 98.44 68 TYR A C 1
ATOM 509 O O . TYR A 1 68 ? -14.765 1.335 -1.372 1.00 98.44 68 TYR A O 1
ATOM 517 N N . LEU A 1 69 ? -15.441 1.033 0.746 1.00 98.69 69 LEU A N 1
ATOM 518 C CA . LEU A 1 69 ? -14.238 0.375 1.222 1.00 98.69 69 LEU A CA 1
ATOM 519 C C . LEU A 1 69 ? -14.530 -1.101 1.502 1.00 98.69 69 LEU A C 1
ATOM 521 O O . LEU A 1 69 ? -15.546 -1.470 2.089 1.00 98.69 69 LEU A O 1
ATOM 525 N N . SER A 1 70 ? -13.629 -1.968 1.063 1.00 98.75 70 SER A N 1
ATOM 526 C CA . SER A 1 70 ? -13.623 -3.387 1.413 1.00 98.75 70 SER A CA 1
ATOM 527 C C . SER A 1 70 ? -12.625 -3.688 2.531 1.00 98.75 70 SER A C 1
ATOM 529 O O . SER A 1 70 ? -12.819 -4.645 3.280 1.00 98.75 70 SER A O 1
ATOM 531 N N . GLY A 1 71 ? -11.600 -2.848 2.701 1.00 98.81 71 GLY A N 1
ATOM 532 C CA . GLY A 1 71 ? -10.661 -2.951 3.811 1.00 98.81 71 GLY A CA 1
ATOM 533 C C . GLY A 1 71 ? -9.951 -1.643 4.152 1.00 98.81 71 GLY A C 1
ATOM 534 O O . GLY A 1 71 ? -9.912 -0.704 3.354 1.00 98.81 71 GLY A O 1
ATOM 535 N N . VAL A 1 72 ? -9.351 -1.602 5.340 1.00 98.94 72 VAL A N 1
ATOM 536 C CA . VAL A 1 72 ? -8.451 -0.525 5.775 1.00 98.94 72 VAL A CA 1
ATOM 537 C C . VAL A 1 72 ? -7.132 -1.121 6.240 1.00 98.94 72 VAL A C 1
ATOM 539 O O . VAL A 1 72 ? -7.126 -1.988 7.108 1.00 98.94 72 VAL A O 1
ATOM 542 N N . ILE A 1 73 ? -6.010 -0.643 5.703 1.00 98.94 73 ILE A N 1
ATOM 543 C CA . ILE A 1 73 ? -4.683 -0.985 6.231 1.00 98.94 73 ILE A CA 1
ATOM 544 C C . ILE A 1 73 ? -4.396 -0.060 7.406 1.00 98.94 73 ILE A C 1
ATOM 546 O O . ILE A 1 73 ? -4.428 1.160 7.251 1.00 98.94 73 ILE A O 1
ATOM 550 N N . LEU A 1 74 ? -4.101 -0.642 8.561 1.00 98.88 74 LEU A N 1
ATOM 551 C CA . LEU A 1 74 ? -3.783 0.057 9.795 1.00 98.88 74 LEU A CA 1
ATOM 552 C C . LEU A 1 74 ? -2.285 -0.022 10.090 1.00 98.88 74 LEU A C 1
ATOM 554 O O . LEU A 1 74 ? -1.590 -0.964 9.692 1.00 98.88 74 LEU A O 1
ATOM 558 N N . PHE A 1 75 ? -1.797 0.972 10.828 1.00 98.50 75 PHE A N 1
ATOM 559 C CA . PHE A 1 75 ? -0.533 0.867 11.547 1.00 98.50 75 PHE A CA 1
ATOM 560 C C . PHE A 1 75 ? -0.768 0.167 12.894 1.00 98.50 75 PHE A C 1
ATOM 562 O O . PHE A 1 75 ? -1.887 0.173 13.405 1.00 98.50 75 PHE A O 1
ATOM 569 N N . GLU A 1 76 ? 0.276 -0.427 13.475 1.00 98.19 76 GLU A N 1
ATOM 570 C CA . GLU A 1 76 ? 0.167 -1.219 14.709 1.00 98.19 76 GLU A CA 1
ATOM 571 C C . GLU A 1 76 ? -0.446 -0.429 15.872 1.00 98.19 76 GLU A C 1
ATOM 573 O O . GLU A 1 76 ? -1.328 -0.946 16.547 1.00 98.19 76 GLU A O 1
ATOM 578 N N . GLU A 1 77 ? -0.065 0.842 16.043 1.00 98.25 77 GLU A N 1
ATOM 579 C CA . GLU A 1 77 ? -0.682 1.734 17.037 1.00 98.25 77 GLU A CA 1
ATOM 580 C C . GLU A 1 77 ? -2.209 1.798 16.855 1.00 98.25 77 GLU A C 1
ATOM 582 O O . GLU A 1 77 ? -2.964 1.605 17.802 1.00 98.25 77 GLU A O 1
ATOM 587 N N . THR A 1 78 ? -2.675 1.987 15.618 1.00 98.56 78 THR A N 1
ATOM 588 C CA . THR A 1 78 ? -4.100 2.144 15.304 1.00 98.56 78 THR A CA 1
ATOM 589 C C . THR A 1 78 ? -4.893 0.844 15.435 1.00 98.56 78 THR A C 1
ATOM 591 O O . THR A 1 78 ? -6.071 0.892 15.777 1.00 98.56 78 THR A O 1
ATOM 594 N N . LEU A 1 79 ? -4.270 -0.318 15.214 1.00 98.69 79 LEU A N 1
ATOM 595 C CA . LEU A 1 79 ? -4.929 -1.620 15.379 1.00 98.69 79 LEU A CA 1
ATOM 596 C C . LEU A 1 79 ? -5.448 -1.827 16.812 1.00 98.69 79 LEU A C 1
ATOM 598 O O . LEU A 1 79 ? -6.490 -2.447 17.003 1.00 98.69 79 LEU A O 1
ATOM 602 N N . TYR A 1 80 ? -4.737 -1.283 17.802 1.00 98.44 80 TYR A N 1
ATOM 603 C CA . TYR A 1 80 ? -5.087 -1.382 19.222 1.00 98.44 80 TYR A CA 1
ATOM 604 C C . TYR A 1 80 ? -5.721 -0.103 19.791 1.00 98.44 80 TYR A C 1
ATOM 606 O O . TYR A 1 80 ? -6.051 -0.055 20.978 1.00 98.44 80 TYR A O 1
ATOM 614 N N . GLN A 1 81 ? -5.909 0.928 18.963 1.00 98.44 81 GLN A N 1
ATOM 615 C CA . GLN A 1 81 ? -6.583 2.160 19.360 1.00 98.44 81 GLN A CA 1
ATOM 616 C C . GLN A 1 81 ? -8.105 2.006 19.381 1.00 98.44 81 GLN A C 1
ATOM 618 O O . GLN A 1 81 ? -8.710 1.097 18.801 1.00 98.44 81 GLN A O 1
ATOM 623 N N . LYS A 1 82 ? -8.718 2.958 20.077 1.00 98.50 82 LYS A N 1
ATOM 624 C CA . LYS A 1 82 ? -10.156 3.089 20.251 1.00 98.50 82 LYS A CA 1
ATOM 625 C C . LYS A 1 82 ? -10.598 4.473 19.791 1.00 98.50 82 LYS A C 1
ATOM 627 O O . LYS A 1 82 ? -9.804 5.415 19.782 1.00 98.50 82 LYS A O 1
ATOM 632 N N . THR A 1 83 ? -11.863 4.590 19.436 1.00 97.56 83 THR A N 1
ATOM 633 C CA . THR A 1 83 ? -12.583 5.861 19.324 1.00 97.56 83 THR A CA 1
ATOM 634 C C . THR A 1 83 ? -12.636 6.580 20.677 1.00 97.56 83 THR A C 1
ATOM 636 O O . THR A 1 83 ? -12.370 5.996 21.734 1.00 97.56 83 THR A O 1
ATOM 639 N N . SER A 1 84 ? -13.025 7.851 20.651 1.00 95.56 84 SER A N 1
ATOM 640 C CA . SER A 1 84 ? -13.193 8.683 21.842 1.00 95.56 84 SER A CA 1
ATOM 641 C C . SER A 1 84 ? -14.280 8.177 22.805 1.00 95.56 84 SER A C 1
ATOM 643 O O . SER A 1 84 ? -14.193 8.440 24.003 1.00 95.56 84 SER A O 1
ATOM 645 N N . ASP A 1 85 ? -15.252 7.396 22.319 1.00 94.69 85 ASP A N 1
ATOM 646 C CA . ASP A 1 85 ? -16.273 6.705 23.125 1.00 94.69 85 ASP A CA 1
ATOM 647 C C . ASP A 1 85 ? -15.843 5.300 23.608 1.00 94.69 85 ASP A C 1
ATOM 649 O O . ASP A 1 85 ? -16.607 4.599 24.269 1.00 94.69 85 ASP A O 1
ATOM 653 N N . GLY A 1 86 ? -14.595 4.896 23.338 1.00 97.06 86 GLY A N 1
ATOM 654 C CA . GLY A 1 86 ? -13.984 3.677 23.874 1.00 97.06 86 GLY A CA 1
ATOM 655 C C . GLY A 1 86 ? -14.163 2.418 23.022 1.00 97.06 86 GLY A C 1
ATOM 656 O O . GLY A 1 86 ? -13.695 1.346 23.425 1.00 97.06 86 GLY A O 1
ATOM 657 N N . LYS A 1 87 ? -14.780 2.522 21.842 1.00 97.88 87 LYS A N 1
ATOM 658 C CA . LYS A 1 87 ? -14.947 1.407 20.907 1.00 97.88 87 LYS A CA 1
ATOM 659 C C . LYS A 1 87 ? -13.649 1.108 20.140 1.00 97.88 87 LYS A C 1
ATOM 661 O O . LYS A 1 87 ? -13.071 2.014 19.542 1.00 97.88 87 LYS A O 1
ATOM 666 N N . PRO A 1 88 ? -13.164 -0.145 20.102 1.00 98.56 88 PRO A N 1
ATOM 667 C CA . PRO A 1 88 ? -12.015 -0.505 19.272 1.00 98.56 88 PRO A CA 1
ATOM 668 C C . PRO A 1 88 ? -12.252 -0.189 17.792 1.00 98.56 88 PRO A C 1
ATOM 670 O O . PRO A 1 88 ? -13.316 -0.493 17.247 1.00 98.56 88 PRO A O 1
ATOM 673 N N . PHE A 1 89 ? -11.251 0.375 17.108 1.00 98.62 89 PHE A N 1
ATOM 674 C CA . PHE A 1 89 ? -11.388 0.677 15.676 1.00 98.62 89 PHE A CA 1
ATOM 675 C C . PHE A 1 89 ? -11.643 -0.577 14.837 1.00 98.62 89 PHE A C 1
ATOM 677 O O . PHE A 1 89 ? -12.391 -0.522 13.864 1.00 98.62 89 PHE A O 1
ATOM 684 N N . VAL A 1 90 ? -11.069 -1.715 15.229 1.00 98.50 90 VAL A N 1
ATOM 685 C CA . VAL A 1 90 ? -11.312 -3.006 14.571 1.00 98.50 90 VAL A CA 1
ATOM 686 C C . VAL A 1 90 ? -12.786 -3.409 14.614 1.00 98.50 90 VAL A C 1
ATOM 688 O O . VAL A 1 90 ? -13.315 -3.860 13.601 1.00 98.50 90 VAL A O 1
ATOM 691 N N . ASP A 1 91 ? -13.472 -3.172 15.732 1.00 98.38 91 ASP A N 1
ATOM 692 C CA . ASP A 1 91 ? -14.892 -3.493 15.888 1.00 98.38 91 ASP A CA 1
ATOM 693 C C . ASP A 1 91 ? -15.751 -2.543 15.052 1.00 98.38 91 ASP A C 1
ATOM 695 O O . ASP A 1 91 ? -16.642 -2.983 14.327 1.00 98.38 91 ASP A O 1
ATOM 699 N N . LEU A 1 92 ? -15.424 -1.244 15.070 1.00 98.06 92 LEU A N 1
ATOM 700 C CA . LEU A 1 92 ? -16.079 -0.239 14.230 1.00 98.06 92 LEU A CA 1
ATOM 701 C C . LEU A 1 92 ? -15.993 -0.595 12.736 1.00 98.06 92 LEU A C 1
ATOM 703 O O . LEU A 1 92 ? -16.990 -0.496 12.021 1.00 98.06 92 LEU A O 1
ATOM 707 N N . LEU A 1 93 ? -14.820 -1.021 12.262 1.00 98.50 93 LEU A N 1
ATOM 708 C CA . LEU A 1 93 ? -14.620 -1.430 10.872 1.00 98.50 93 LEU A CA 1
ATOM 709 C C . LEU A 1 93 ? -15.402 -2.712 10.542 1.00 98.50 93 LEU A C 1
ATOM 711 O O . LEU A 1 93 ? -16.118 -2.746 9.538 1.00 98.50 93 LEU A O 1
ATOM 715 N N . ASN A 1 94 ? -15.333 -3.728 11.408 1.00 97.81 94 ASN A N 1
ATOM 716 C CA . ASN A 1 94 ? -16.030 -5.002 11.215 1.00 97.81 94 ASN A CA 1
ATOM 717 C C . ASN A 1 94 ? -17.554 -4.831 11.139 1.00 97.81 94 ASN A C 1
ATOM 719 O O . ASN A 1 94 ? -18.184 -5.386 10.240 1.00 97.81 94 ASN A O 1
ATOM 723 N N . GLU A 1 95 ? -18.149 -4.024 12.020 1.00 97.00 95 GLU A N 1
ATOM 724 C CA . GLU A 1 95 ? -19.592 -3.739 12.001 1.00 97.00 95 GLU A CA 1
ATOM 725 C C . GLU A 1 95 ? -20.056 -3.052 10.712 1.00 97.00 95 GLU A C 1
ATOM 727 O O . GLU A 1 95 ? -21.196 -3.219 10.283 1.00 97.00 95 GLU A O 1
ATOM 732 N N . ASN A 1 96 ? -19.160 -2.313 10.058 1.00 97.50 96 ASN A N 1
ATOM 733 C CA . ASN A 1 96 ? -19.422 -1.659 8.781 1.00 97.50 96 ASN A CA 1
ATOM 734 C C . ASN A 1 96 ? -18.984 -2.507 7.574 1.00 97.50 96 ASN A C 1
ATOM 736 O O . ASN A 1 96 ? -18.947 -2.011 6.447 1.00 97.50 96 ASN A O 1
ATOM 740 N N . ASN A 1 97 ? -18.688 -3.796 7.782 1.00 97.75 97 ASN A N 1
ATOM 741 C CA . ASN A 1 97 ? -18.211 -4.730 6.760 1.00 97.75 97 ASN A CA 1
ATOM 742 C C . ASN A 1 97 ? -16.933 -4.253 6.048 1.00 97.75 97 ASN A C 1
ATOM 744 O O . ASN A 1 97 ? -16.742 -4.501 4.853 1.00 97.75 97 ASN A O 1
ATOM 748 N N . VAL A 1 98 ? -16.048 -3.566 6.765 1.00 98.69 98 VAL A N 1
ATOM 749 C CA . VAL A 1 98 ? -14.734 -3.166 6.266 1.00 98.69 98 VAL A CA 1
ATOM 750 C C . VAL A 1 98 ? -13.686 -3.997 6.984 1.00 98.69 98 VAL A C 1
ATOM 752 O O . VAL A 1 98 ? -13.577 -3.961 8.203 1.00 98.69 98 VAL A O 1
ATOM 755 N N . ILE A 1 99 ? -12.913 -4.774 6.230 1.00 98.88 99 ILE A N 1
ATOM 756 C CA . ILE A 1 99 ? -11.955 -5.701 6.824 1.00 98.88 99 ILE A CA 1
ATOM 757 C C . ILE A 1 99 ? -10.758 -4.912 7.393 1.00 98.88 99 ILE A C 1
ATOM 759 O O . ILE A 1 99 ? -10.187 -4.083 6.678 1.00 98.88 99 ILE A O 1
ATOM 763 N N . PRO A 1 100 ? -10.329 -5.150 8.645 1.00 98.88 100 PRO A N 1
ATOM 764 C CA . PRO A 1 100 ? -9.084 -4.594 9.159 1.00 98.88 100 PRO A CA 1
ATOM 765 C C . PRO A 1 100 ? -7.871 -5.325 8.572 1.00 98.88 100 PRO A C 1
ATOM 767 O O . PRO A 1 100 ? -7.801 -6.559 8.550 1.00 98.88 100 PRO A O 1
ATOM 770 N N . GLY A 1 101 ? -6.887 -4.559 8.118 1.00 98.88 101 GLY A N 1
ATOM 771 C CA . GLY A 1 101 ? -5.585 -5.045 7.681 1.00 98.88 101 GLY A CA 1
ATOM 772 C C . GLY A 1 101 ? -4.453 -4.382 8.448 1.00 98.88 101 GLY A C 1
ATOM 773 O O . GLY A 1 101 ? -4.643 -3.343 9.075 1.00 98.88 101 GLY A O 1
ATOM 774 N N . ILE A 1 102 ? -3.260 -4.967 8.398 1.00 98.88 102 ILE A N 1
ATOM 775 C CA . ILE A 1 102 ? -2.111 -4.512 9.189 1.00 98.88 102 ILE A CA 1
ATOM 776 C C . ILE A 1 102 ? -0.847 -4.385 8.335 1.00 98.88 102 ILE A C 1
ATOM 778 O O . ILE A 1 102 ? -0.478 -5.293 7.590 1.00 98.88 102 ILE A O 1
ATOM 782 N N . LYS A 1 103 ? -0.139 -3.260 8.445 1.00 98.81 103 LYS A N 1
ATOM 783 C CA . LYS A 1 103 ? 1.225 -3.148 7.918 1.00 98.81 103 LYS A CA 1
ATOM 784 C C . LYS A 1 103 ? 2.187 -3.925 8.815 1.00 98.81 103 LYS A C 1
ATOM 786 O O . LYS A 1 103 ? 2.255 -3.659 10.011 1.00 98.81 103 LYS A O 1
ATOM 791 N N . VAL A 1 104 ? 2.964 -4.841 8.235 1.00 98.69 104 VAL A N 1
ATOM 792 C CA . VAL A 1 104 ? 3.862 -5.719 9.011 1.00 98.69 104 VAL A CA 1
ATOM 793 C C . VAL A 1 104 ? 5.345 -5.578 8.667 1.00 98.69 104 VAL A C 1
ATOM 795 O O . VAL A 1 104 ? 6.184 -6.045 9.446 1.00 98.69 104 VAL A O 1
ATOM 798 N N . ASP A 1 105 ? 5.688 -4.919 7.555 1.00 98.44 105 ASP A N 1
ATOM 799 C CA . ASP A 1 105 ? 7.080 -4.569 7.253 1.00 98.44 105 ASP A CA 1
ATOM 800 C C . ASP A 1 105 ? 7.653 -3.585 8.287 1.00 98.44 105 ASP A C 1
ATOM 802 O O . ASP A 1 105 ? 6.934 -2.784 8.891 1.00 98.44 105 ASP A O 1
ATOM 806 N N . LYS A 1 106 ? 8.970 -3.647 8.488 1.00 97.12 106 LYS A N 1
ATOM 807 C CA . LYS A 1 106 ? 9.726 -2.748 9.374 1.00 97.12 106 LYS A CA 1
ATOM 808 C C . LYS A 1 106 ? 10.510 -1.692 8.584 1.00 97.12 106 LYS A C 1
ATOM 810 O O . LYS A 1 106 ? 11.478 -1.132 9.088 1.00 97.12 106 LYS A O 1
ATOM 815 N N . GLY A 1 107 ? 10.059 -1.381 7.367 1.00 94.44 107 GLY A N 1
ATOM 816 C CA . GLY A 1 107 ? 10.699 -0.412 6.485 1.00 94.44 107 GLY A CA 1
ATOM 817 C C . GLY A 1 107 ? 11.873 -0.969 5.680 1.00 94.44 107 GLY A C 1
ATOM 818 O O . GLY A 1 107 ? 12.196 -2.158 5.717 1.00 94.44 107 GLY A O 1
ATOM 819 N N . VAL A 1 108 ? 12.480 -0.070 4.908 1.00 95.94 108 VAL A N 1
ATOM 820 C CA . VAL A 1 108 ? 13.530 -0.381 3.934 1.00 95.94 108 VAL A CA 1
ATOM 821 C C . VAL A 1 108 ? 14.925 -0.109 4.486 1.00 95.94 108 VAL A C 1
ATOM 823 O O . VAL A 1 108 ? 15.117 0.817 5.276 1.00 95.94 108 VAL A O 1
ATOM 826 N N . VAL A 1 109 ? 15.901 -0.875 4.008 1.00 97.00 109 VAL A N 1
ATOM 827 C CA . VAL A 1 109 ? 17.336 -0.658 4.221 1.00 97.00 109 VAL A CA 1
ATOM 828 C C . VAL A 1 109 ? 18.084 -0.727 2.901 1.00 97.00 109 VAL A C 1
ATOM 830 O O . VAL A 1 109 ? 17.652 -1.408 1.972 1.00 97.00 109 VAL A O 1
ATOM 833 N N . GLU A 1 110 ? 19.194 -0.005 2.812 1.00 98.06 110 GLU A N 1
ATOM 834 C CA . GLU A 1 110 ? 20.005 0.061 1.597 1.00 98.06 110 GLU A CA 1
ATOM 835 C C . GLU A 1 110 ? 20.770 -1.255 1.372 1.00 98.06 110 GLU A C 1
ATOM 837 O O . GLU A 1 110 ? 21.264 -1.877 2.314 1.00 98.06 110 GLU A O 1
ATOM 842 N N . LEU A 1 111 ? 20.844 -1.691 0.115 1.00 96.75 111 LEU A N 1
ATOM 843 C CA . LEU A 1 111 ? 21.620 -2.853 -0.310 1.00 96.75 111 LEU A CA 1
ATOM 844 C C . LEU A 1 111 ? 23.063 -2.420 -0.587 1.00 96.75 111 LEU A C 1
ATOM 846 O O . LEU A 1 111 ? 23.321 -1.623 -1.492 1.00 96.75 111 LEU A O 1
ATOM 850 N N . ALA A 1 112 ? 24.013 -2.956 0.178 1.00 97.19 112 ALA A N 1
ATOM 851 C CA . ALA A 1 112 ? 25.431 -2.676 -0.025 1.00 97.19 112 ALA A CA 1
ATOM 852 C C . ALA A 1 112 ? 25.884 -3.091 -1.437 1.00 97.19 112 ALA A C 1
ATOM 854 O O . ALA A 1 112 ? 25.450 -4.114 -1.964 1.00 97.19 112 ALA A O 1
ATOM 855 N N . GLY A 1 113 ? 26.758 -2.289 -2.050 1.00 95.94 113 GLY A N 1
ATOM 856 C CA . GLY A 1 113 ? 27.229 -2.524 -3.420 1.00 95.94 113 GLY A CA 1
ATOM 857 C C . GLY A 1 113 ? 26.229 -2.137 -4.515 1.00 95.94 113 GLY A C 1
ATOM 858 O O . GLY A 1 113 ? 26.515 -2.349 -5.689 1.00 95.94 113 GLY A O 1
ATOM 859 N N . THR A 1 114 ? 25.084 -1.547 -4.157 1.00 97.88 114 THR A N 1
ATOM 860 C CA . THR A 1 114 ? 24.134 -0.964 -5.113 1.00 97.88 114 THR A CA 1
ATOM 861 C C . THR A 1 114 ? 24.180 0.559 -5.067 1.00 97.88 114 THR A C 1
ATOM 863 O O . THR A 1 114 ? 24.645 1.166 -4.100 1.00 97.88 114 THR A O 1
ATOM 866 N N . ASN A 1 115 ? 23.651 1.203 -6.102 1.00 96.19 115 ASN A N 1
ATOM 867 C CA . ASN A 1 115 ? 23.487 2.649 -6.131 1.00 96.19 115 ASN A CA 1
ATOM 868 C C . ASN A 1 115 ? 22.219 3.045 -5.361 1.00 96.19 115 ASN A C 1
ATOM 870 O O . ASN A 1 115 ? 21.213 3.389 -5.968 1.00 96.19 115 ASN A O 1
ATOM 874 N N . GLY A 1 116 ? 22.226 2.962 -4.030 1.00 96.12 116 GLY A N 1
ATOM 875 C CA . GLY A 1 116 ? 21.097 3.389 -3.190 1.00 96.12 116 GLY A CA 1
ATOM 876 C C . GLY A 1 116 ? 19.786 2.639 -3.461 1.00 96.12 116 GLY A C 1
ATOM 877 O O . GLY A 1 116 ? 18.709 3.230 -3.359 1.00 96.12 116 GLY A O 1
ATOM 878 N N . GLU A 1 117 ? 19.865 1.373 -3.871 1.00 98.44 117 GLU A N 1
ATOM 879 C CA . GLU A 1 117 ? 18.707 0.482 -3.939 1.00 98.44 117 GLU A CA 1
ATOM 880 C C . GLU A 1 117 ? 18.445 -0.131 -2.566 1.00 98.44 117 GLU A C 1
ATOM 882 O O . GLU A 1 117 ? 19.310 -0.135 -1.689 1.00 98.44 117 GLU A O 1
ATOM 887 N N . THR A 1 118 ? 17.238 -0.651 -2.360 1.00 98.56 118 THR A N 1
ATOM 888 C CA . THR A 1 118 ? 16.813 -1.114 -1.040 1.00 98.56 118 THR A CA 1
ATOM 889 C C . THR A 1 118 ? 16.281 -2.536 -1.046 1.00 98.56 118 THR A C 1
ATOM 891 O O . THR A 1 118 ? 15.793 -3.018 -2.064 1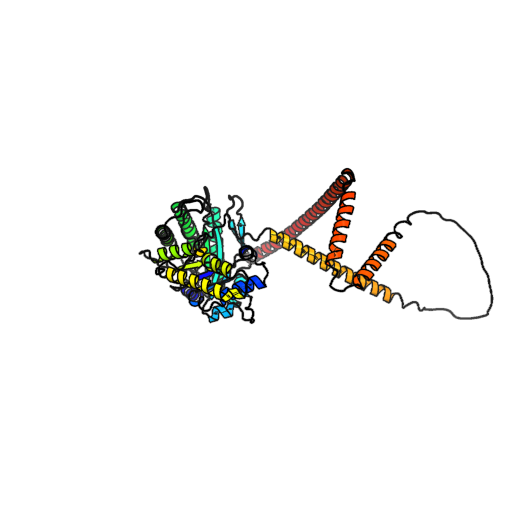.00 98.56 118 THR A O 1
ATOM 894 N N . THR A 1 119 ? 16.323 -3.174 0.121 1.00 98.50 119 THR A N 1
ATOM 895 C CA . THR A 1 119 ? 15.499 -4.333 0.483 1.00 98.50 119 THR A CA 1
ATOM 896 C C . THR A 1 119 ? 14.660 -3.991 1.713 1.00 98.50 119 THR A C 1
ATOM 898 O O . THR A 1 119 ? 14.897 -2.982 2.380 1.00 98.50 119 THR A O 1
ATOM 901 N N . THR A 1 120 ? 13.662 -4.810 2.026 1.00 98.50 120 THR A N 1
ATOM 902 C CA . THR A 1 120 ? 12.710 -4.541 3.113 1.00 98.50 120 THR A CA 1
ATOM 903 C C . THR A 1 120 ? 12.910 -5.508 4.269 1.00 98.50 120 THR A C 1
ATOM 905 O O . THR A 1 120 ? 13.106 -6.704 4.063 1.00 98.50 120 THR A O 1
ATOM 908 N N . GLN A 1 121 ? 12.846 -4.999 5.497 1.00 98.12 121 GLN A N 1
ATOM 909 C CA . GLN A 1 121 ? 13.029 -5.781 6.719 1.00 98.12 121 GLN A CA 1
ATOM 910 C C . GLN A 1 121 ? 11.700 -6.116 7.400 1.00 98.12 121 GLN A C 1
ATOM 912 O O . GLN A 1 121 ? 10.678 -5.473 7.168 1.00 98.12 121 GLN A O 1
ATOM 917 N N . GLY A 1 122 ? 11.729 -7.092 8.317 1.00 98.06 122 GLY A N 1
ATOM 918 C CA . GLY A 1 122 ? 10.586 -7.426 9.177 1.00 98.06 122 GLY A CA 1
ATOM 919 C C . GLY A 1 122 ? 10.211 -8.906 9.255 1.00 98.06 122 GLY A C 1
ATOM 920 O O . GLY A 1 122 ? 9.211 -9.218 9.901 1.00 98.06 122 GLY A O 1
ATOM 921 N N . LEU A 1 123 ? 10.979 -9.805 8.625 1.00 98.62 123 LEU A N 1
ATOM 922 C CA . LEU A 1 123 ? 10.712 -11.250 8.645 1.00 98.62 123 LEU A CA 1
ATOM 923 C C . LEU A 1 123 ? 10.934 -11.856 10.037 1.00 98.62 123 LEU A C 1
ATOM 925 O O . LEU A 1 123 ? 10.195 -12.752 10.446 1.00 98.62 123 LEU A O 1
ATOM 929 N N . ASP A 1 124 ? 11.900 -11.333 10.793 1.00 98.19 124 ASP A N 1
ATOM 930 C CA . ASP A 1 124 ? 12.162 -11.777 12.159 1.00 98.19 124 ASP A CA 1
ATOM 931 C C . ASP A 1 124 ? 10.911 -11.602 13.021 1.00 98.19 124 ASP A C 1
ATOM 933 O O . ASP A 1 124 ? 10.317 -10.518 13.071 1.00 98.19 124 ASP A O 1
ATOM 937 N N . SER A 1 125 ? 10.509 -12.674 13.711 1.00 97.44 125 SER A N 1
ATOM 938 C CA . SER A 1 125 ? 9.280 -12.777 14.521 1.00 97.44 125 SER A CA 1
ATOM 939 C C . SER A 1 125 ? 7.955 -12.560 13.768 1.00 97.44 125 SER A C 1
ATOM 941 O O . SER A 1 125 ? 6.905 -12.470 14.405 1.00 97.44 125 SER A O 1
ATOM 943 N N . LEU A 1 126 ? 7.956 -12.490 12.429 1.00 98.75 126 LEU A N 1
ATOM 944 C CA . LEU A 1 126 ? 6.755 -12.161 11.653 1.00 98.75 126 LEU A CA 1
ATOM 945 C C . LEU A 1 126 ? 5.591 -13.127 11.909 1.00 98.75 126 LEU A C 1
ATOM 947 O O . LEU A 1 126 ? 4.465 -12.661 12.052 1.00 98.75 126 LEU A O 1
ATOM 951 N N . GLY A 1 127 ? 5.846 -14.434 12.030 1.00 98.69 127 GLY A N 1
ATOM 952 C CA . GLY A 1 127 ? 4.797 -15.421 12.317 1.00 98.69 127 GLY A CA 1
ATOM 953 C C . GLY A 1 127 ? 4.081 -15.149 13.644 1.00 98.69 127 GLY A C 1
ATOM 954 O O . GLY A 1 127 ? 2.857 -15.042 13.677 1.00 98.69 127 GLY A O 1
ATOM 955 N N . ALA A 1 128 ? 4.839 -14.922 14.722 1.00 98.62 128 ALA A N 1
ATOM 956 C CA . ALA A 1 128 ? 4.280 -14.588 16.034 1.00 98.62 128 ALA A CA 1
ATOM 957 C C . ALA A 1 128 ? 3.474 -13.278 16.002 1.00 98.62 128 ALA A C 1
ATOM 959 O O . ALA A 1 128 ? 2.375 -13.212 16.557 1.00 98.62 128 ALA A O 1
ATOM 960 N N . ARG A 1 129 ? 3.975 -12.255 15.295 1.00 98.75 129 ARG A N 1
ATOM 961 C CA . ARG A 1 129 ? 3.245 -10.994 15.098 1.00 98.75 129 ARG A CA 1
ATOM 962 C C . ARG A 1 129 ? 1.949 -11.202 14.311 1.00 98.75 129 ARG A C 1
ATOM 964 O O . ARG A 1 129 ? 0.905 -10.728 14.740 1.00 98.75 129 ARG A O 1
ATOM 971 N N . CYS A 1 130 ? 1.972 -11.975 13.221 1.00 98.88 130 CYS A N 1
ATOM 972 C CA . CYS A 1 130 ? 0.770 -12.289 12.439 1.00 98.88 130 CYS A CA 1
ATOM 973 C C . CYS A 1 130 ? -0.301 -12.984 13.291 1.00 98.88 130 CYS A C 1
ATOM 975 O O . CYS A 1 130 ? -1.469 -12.621 13.201 1.00 98.88 130 CYS A O 1
ATOM 977 N N . GLN A 1 131 ? 0.085 -13.916 14.168 1.00 98.81 131 GLN A N 1
ATOM 978 C CA . GLN A 1 131 ? -0.852 -14.568 15.095 1.00 98.81 131 GLN A CA 1
ATOM 979 C C . GLN A 1 131 ? -1.498 -13.573 16.060 1.00 98.81 131 GLN A C 1
ATOM 981 O O . GLN A 1 131 ? -2.693 -13.673 16.341 1.00 98.81 131 GLN A O 1
ATOM 986 N N . GLN A 1 132 ? -0.724 -12.617 16.579 1.00 98.75 132 GLN A N 1
ATOM 987 C CA . GLN A 1 132 ? -1.246 -11.560 17.446 1.00 98.75 132 GLN A CA 1
ATOM 988 C C . GLN A 1 132 ? -2.193 -10.631 16.682 1.00 98.75 132 GLN A C 1
ATOM 990 O O . GLN A 1 132 ? -3.293 -10.369 17.159 1.00 98.75 132 GLN A O 1
ATOM 995 N N . TYR A 1 133 ? -1.828 -10.206 15.472 1.00 98.88 133 TYR A N 1
ATOM 996 C CA . TYR A 1 133 ? -2.677 -9.337 14.656 1.00 98.88 133 TYR A CA 1
ATOM 997 C C . TYR A 1 133 ? -3.968 -10.024 14.207 1.00 98.88 133 TYR A C 1
ATOM 999 O O . TYR A 1 133 ? -5.029 -9.404 14.230 1.00 98.88 133 TYR A O 1
ATOM 1007 N N . TYR A 1 134 ? -3.911 -11.315 13.870 1.00 98.81 134 TYR A N 1
ATOM 1008 C CA . TYR A 1 134 ? -5.100 -12.105 13.562 1.00 98.81 134 TYR A CA 1
ATOM 1009 C C . TYR A 1 134 ? -6.064 -12.156 14.760 1.00 98.81 134 TYR A C 1
ATOM 1011 O O . TYR A 1 134 ? -7.266 -11.919 14.604 1.00 98.81 134 TYR A O 1
ATOM 1019 N N . LYS A 1 135 ? -5.533 -12.394 15.973 1.00 98.62 135 LYS A N 1
ATOM 1020 C CA . LYS A 1 135 ? -6.301 -12.349 17.234 1.00 98.62 135 LYS A CA 1
ATOM 1021 C C . LYS A 1 135 ? -6.877 -10.961 17.519 1.00 98.62 135 LYS A C 1
ATOM 1023 O O . LYS A 1 135 ? -7.975 -10.874 18.051 1.00 98.62 135 LYS A O 1
ATOM 1028 N N . ALA A 1 136 ? -6.164 -9.902 17.141 1.00 98.50 136 ALA A N 1
ATOM 1029 C CA . ALA A 1 136 ? -6.619 -8.518 17.261 1.00 98.50 136 ALA A CA 1
ATOM 1030 C C . ALA A 1 136 ? -7.670 -8.117 16.204 1.00 98.50 136 ALA A C 1
ATOM 1032 O O . ALA A 1 136 ? -8.173 -7.001 16.248 1.00 98.50 136 ALA A O 1
ATOM 1033 N N . GLY A 1 137 ? -8.013 -9.002 15.258 1.00 98.50 137 GLY A N 1
ATOM 1034 C CA . GLY A 1 137 ? -9.076 -8.778 14.272 1.00 98.50 137 GLY A CA 1
ATOM 1035 C C . GLY A 1 137 ? -8.598 -8.473 12.852 1.00 98.50 137 GLY A C 1
ATOM 1036 O O . GLY A 1 137 ? -9.430 -8.358 11.956 1.00 98.50 137 GLY A O 1
ATOM 1037 N N . ALA A 1 138 ? -7.287 -8.392 12.601 1.00 98.81 138 ALA A N 1
ATOM 1038 C CA . ALA A 1 138 ? -6.780 -8.246 11.238 1.00 98.81 138 ALA A CA 1
ATOM 1039 C C . ALA A 1 138 ? -7.037 -9.520 10.411 1.00 98.81 138 ALA A C 1
ATOM 1041 O O . ALA A 1 138 ? -6.958 -10.637 10.928 1.00 98.81 138 ALA A O 1
ATOM 1042 N N . ARG A 1 139 ? -7.326 -9.365 9.114 1.00 98.88 139 ARG A N 1
ATOM 1043 C CA . ARG A 1 139 ? -7.499 -10.491 8.165 1.00 98.88 139 ARG A CA 1
ATOM 1044 C C . ARG A 1 139 ? -6.665 -10.377 6.896 1.00 98.88 139 ARG A C 1
ATOM 1046 O O . ARG A 1 139 ? -6.605 -11.308 6.098 1.00 98.88 139 ARG A O 1
ATOM 1053 N N . PHE A 1 140 ? -5.961 -9.268 6.728 1.00 98.94 140 PHE A N 1
ATOM 1054 C CA . PHE A 1 140 ? -4.951 -9.126 5.693 1.00 98.94 140 PHE A CA 1
ATOM 1055 C C . PHE A 1 140 ? -3.760 -8.330 6.207 1.00 98.94 140 PHE A C 1
ATOM 1057 O O . PHE A 1 140 ? -3.842 -7.617 7.208 1.00 98.94 140 PHE A O 1
ATOM 1064 N N . ALA A 1 141 ? -2.632 -8.478 5.533 1.00 98.94 141 ALA A N 1
ATOM 1065 C CA . ALA A 1 141 ? -1.397 -7.799 5.859 1.00 98.94 141 ALA A CA 1
ATOM 1066 C C . ALA A 1 141 ? -0.895 -7.008 4.652 1.00 98.94 141 ALA A C 1
ATOM 1068 O O . ALA A 1 141 ? -1.298 -7.264 3.519 1.00 98.94 141 ALA A O 1
ATOM 1069 N N . LYS A 1 142 ? 0.034 -6.085 4.892 1.00 98.88 142 LYS A N 1
ATOM 1070 C CA . LYS A 1 142 ? 0.728 -5.339 3.843 1.00 98.88 142 LYS A CA 1
ATOM 1071 C C . LYS A 1 142 ? 2.233 -5.323 4.089 1.00 98.88 142 LYS A C 1
ATOM 1073 O O . LYS A 1 142 ? 2.667 -5.081 5.221 1.00 98.88 142 LYS A O 1
ATOM 1078 N N . TRP A 1 143 ? 3.004 -5.517 3.023 1.00 98.88 143 TRP A N 1
ATOM 1079 C CA . TRP A 1 143 ? 4.458 -5.392 3.019 1.00 98.88 143 TRP A CA 1
ATOM 1080 C C . TRP A 1 143 ? 4.928 -4.635 1.783 1.00 98.88 143 TRP A C 1
ATOM 1082 O O . TRP A 1 143 ? 4.738 -5.109 0.664 1.00 98.88 143 TRP A O 1
ATOM 1092 N N . ARG A 1 144 ? 5.575 -3.487 1.997 1.00 98.75 144 ARG A N 1
ATOM 1093 C CA . ARG A 1 144 ? 6.061 -2.616 0.921 1.00 98.75 144 ARG A CA 1
ATOM 1094 C C . ARG A 1 144 ? 7.532 -2.863 0.602 1.00 98.75 144 ARG A C 1
ATOM 1096 O O . ARG A 1 144 ? 8.386 -2.510 1.407 1.00 98.75 144 ARG A O 1
ATOM 1103 N N . ALA A 1 145 ? 7.811 -3.364 -0.595 1.00 98.69 145 ALA A N 1
ATOM 1104 C CA . ALA A 1 145 ? 9.125 -3.328 -1.227 1.00 98.69 145 ALA A CA 1
ATOM 1105 C C . ALA A 1 145 ? 9.268 -2.092 -2.122 1.00 98.69 145 ALA A C 1
ATOM 1107 O O . ALA A 1 145 ? 8.286 -1.620 -2.692 1.00 98.69 145 ALA A O 1
ATOM 1108 N N . VAL A 1 146 ? 10.489 -1.565 -2.235 1.00 98.44 146 VAL A N 1
ATOM 1109 C CA . VAL A 1 146 ? 10.778 -0.340 -2.993 1.00 98.44 146 VAL A CA 1
ATOM 1110 C C . VAL A 1 146 ? 11.895 -0.600 -3.983 1.00 98.44 146 VAL A C 1
ATOM 1112 O O . VAL A 1 146 ? 12.992 -1.012 -3.603 1.00 98.44 146 VAL A O 1
ATOM 1115 N N . LEU A 1 147 ? 11.606 -0.317 -5.245 1.00 98.69 147 LEU A N 1
ATOM 1116 C CA . LEU A 1 147 ? 12.537 -0.383 -6.360 1.00 98.69 147 LEU A CA 1
ATOM 1117 C C . LEU A 1 147 ? 12.560 0.971 -7.066 1.00 98.69 147 LEU A C 1
ATOM 1119 O O . LEU A 1 147 ? 11.618 1.755 -6.961 1.00 98.69 147 LEU A O 1
ATOM 1123 N N . LYS A 1 148 ? 13.630 1.262 -7.801 1.00 97.00 148 LYS A N 1
ATOM 1124 C CA . LYS A 1 148 ? 13.764 2.520 -8.542 1.00 97.00 148 LYS A CA 1
ATOM 1125 C C . LYS A 1 148 ? 14.214 2.267 -9.969 1.00 97.00 148 LYS A C 1
ATOM 1127 O O . LYS A 1 148 ? 14.875 1.270 -10.238 1.00 97.00 148 LYS A O 1
ATOM 1132 N N . ILE A 1 149 ? 13.883 3.195 -10.858 1.00 98.31 149 ILE A N 1
ATOM 1133 C CA . ILE A 1 149 ? 14.357 3.197 -12.240 1.00 98.31 149 ILE A CA 1
ATOM 1134 C C . ILE A 1 149 ? 15.503 4.195 -12.348 1.00 98.31 149 ILE A C 1
ATOM 1136 O O . ILE A 1 149 ? 15.362 5.362 -11.986 1.00 98.31 149 ILE A O 1
ATOM 1140 N N . GLY A 1 150 ? 16.629 3.739 -12.879 1.00 95.69 150 GLY A N 1
ATOM 1141 C CA . GLY A 1 150 ? 17.776 4.583 -13.174 1.00 95.69 150 GLY A CA 1
ATOM 1142 C C . GLY A 1 150 ? 18.521 4.090 -14.405 1.00 95.69 150 GLY A C 1
ATOM 1143 O O . GLY A 1 150 ? 17.949 3.414 -15.266 1.00 95.69 150 GLY A O 1
ATOM 1144 N N . LEU A 1 151 ? 19.799 4.456 -14.509 1.00 94.62 151 LEU A N 1
ATOM 1145 C CA . LEU A 1 151 ? 20.638 4.028 -15.629 1.00 94.62 151 LEU A CA 1
ATOM 1146 C C . LEU A 1 151 ? 20.891 2.517 -15.560 1.00 94.62 151 LEU A C 1
ATOM 1148 O O . LEU A 1 151 ? 20.751 1.815 -16.560 1.00 94.62 151 LEU A O 1
ATOM 1152 N N . THR A 1 152 ? 21.222 2.041 -14.361 1.00 94.75 152 THR A N 1
ATOM 1153 C CA . THR A 1 152 ? 21.535 0.640 -14.050 1.00 94.75 152 THR A CA 1
ATOM 1154 C C . THR A 1 152 ? 20.503 -0.017 -13.133 1.00 94.75 152 THR A C 1
ATOM 1156 O O . THR A 1 152 ? 20.580 -1.218 -12.898 1.00 94.75 152 THR A O 1
ATOM 1159 N N . GLU A 1 153 ? 19.531 0.752 -12.633 1.00 98.06 153 GLU A N 1
ATOM 1160 C CA . GLU A 1 153 ? 18.487 0.291 -11.714 1.00 98.06 153 GLU A CA 1
ATOM 1161 C C . GLU A 1 153 ? 17.127 0.082 -12.424 1.00 98.06 153 GLU A C 1
ATOM 1163 O O . GLU A 1 153 ? 16.813 0.811 -13.376 1.00 98.06 153 GLU A O 1
ATOM 1168 N N . PRO A 1 154 ? 16.286 -0.864 -11.962 1.00 98.12 154 PRO A N 1
ATOM 1169 C CA . PRO A 1 154 ? 16.543 -1.764 -10.838 1.00 98.12 154 PRO A CA 1
ATOM 1170 C C . PRO A 1 154 ? 17.562 -2.849 -11.213 1.00 98.12 154 PRO A C 1
ATOM 1172 O O . PRO A 1 154 ? 17.461 -3.457 -12.278 1.00 98.12 154 PRO A O 1
ATOM 1175 N N . SER A 1 155 ? 18.554 -3.074 -10.353 1.00 98.50 155 SER A N 1
ATOM 1176 C CA . SER A 1 155 ? 19.549 -4.124 -10.560 1.00 98.50 155 SER A CA 1
ATOM 1177 C C . SER A 1 155 ? 18.943 -5.500 -10.301 1.00 98.50 155 SER A C 1
ATOM 1179 O O . SER A 1 155 ? 17.990 -5.645 -9.531 1.00 98.50 155 SER A O 1
ATOM 1181 N N . GLU A 1 156 ? 19.550 -6.538 -10.878 1.00 98.44 156 GLU A N 1
ATOM 1182 C CA . GLU A 1 156 ? 19.146 -7.926 -10.624 1.00 98.44 156 GLU A CA 1
ATOM 1183 C C . GLU A 1 156 ? 19.151 -8.251 -9.121 1.00 98.44 156 GLU A C 1
ATOM 1185 O O . GLU A 1 156 ? 18.227 -8.884 -8.613 1.00 98.44 156 GLU A O 1
ATOM 1190 N N . LEU A 1 157 ? 20.142 -7.747 -8.374 1.00 98.50 157 LEU A N 1
ATOM 1191 C CA . LEU A 1 157 ? 20.208 -7.937 -6.927 1.00 98.50 157 LEU A CA 1
ATOM 1192 C C . LEU A 1 157 ? 18.992 -7.321 -6.220 1.00 98.50 157 LEU A C 1
ATOM 1194 O O . LEU A 1 157 ? 18.383 -7.983 -5.379 1.00 98.50 157 LEU A O 1
ATOM 1198 N N . SER A 1 158 ? 18.615 -6.082 -6.556 1.00 98.69 158 SER A N 1
ATOM 1199 C CA . SER A 1 158 ? 17.448 -5.427 -5.950 1.00 98.69 158 SER A CA 1
ATOM 1200 C C . SER A 1 158 ? 16.148 -6.165 -6.272 1.00 98.69 158 SER A C 1
ATOM 1202 O O . SER A 1 158 ? 15.331 -6.388 -5.373 1.00 98.69 158 SER A O 1
ATOM 1204 N N . ILE A 1 159 ? 15.979 -6.604 -7.522 1.00 98.88 159 ILE A N 1
ATOM 1205 C CA . ILE A 1 159 ? 14.807 -7.369 -7.963 1.00 98.88 159 ILE A CA 1
ATOM 1206 C C . ILE A 1 159 ? 14.692 -8.667 -7.158 1.00 98.88 159 ILE A C 1
ATOM 1208 O O . ILE A 1 159 ? 13.658 -8.913 -6.532 1.00 98.88 159 ILE A O 1
ATOM 1212 N N . GLN A 1 160 ? 15.759 -9.470 -7.111 1.00 98.81 160 GLN A N 1
ATOM 1213 C CA . GLN A 1 160 ? 15.743 -10.772 -6.442 1.00 98.81 160 GLN A CA 1
ATOM 1214 C C . GLN A 1 160 ? 15.529 -10.651 -4.929 1.00 98.81 160 GLN A C 1
ATOM 1216 O O . GLN A 1 160 ? 14.708 -11.377 -4.369 1.00 98.81 160 GLN A O 1
ATOM 1221 N N . GLN A 1 161 ? 16.205 -9.711 -4.258 1.00 98.62 161 GLN A N 1
ATOM 1222 C CA . GLN A 1 161 ? 16.064 -9.531 -2.808 1.00 98.62 161 GLN A CA 1
ATOM 1223 C C . GLN A 1 161 ? 14.643 -9.117 -2.414 1.00 98.62 161 GLN A C 1
ATOM 1225 O O . GLN A 1 161 ? 14.078 -9.656 -1.460 1.00 98.62 161 GLN A O 1
ATOM 1230 N N . ASN A 1 162 ? 14.029 -8.199 -3.166 1.00 98.88 162 ASN A N 1
ATOM 1231 C CA . ASN A 1 162 ? 12.659 -7.776 -2.889 1.00 98.88 162 ASN A CA 1
ATOM 1232 C C . ASN A 1 162 ? 11.634 -8.864 -3.244 1.00 98.88 162 ASN A C 1
ATOM 1234 O O . ASN A 1 162 ? 10.714 -9.092 -2.459 1.00 98.88 162 ASN A O 1
ATOM 1238 N N . ALA A 1 163 ? 11.805 -9.577 -4.363 1.00 98.94 163 ALA A N 1
ATOM 1239 C CA . ALA A 1 163 ? 10.926 -10.684 -4.742 1.00 98.94 163 ALA A CA 1
ATOM 1240 C C . ALA A 1 163 ? 10.949 -11.816 -3.700 1.00 98.94 163 ALA A C 1
ATOM 1242 O O . ALA A 1 163 ? 9.896 -12.266 -3.245 1.00 98.94 163 ALA A O 1
ATOM 1243 N N . GLN A 1 164 ? 12.140 -12.227 -3.250 1.00 98.81 164 GLN A N 1
ATOM 1244 C CA . GLN A 1 164 ? 12.300 -13.239 -2.201 1.00 98.81 164 GLN A CA 1
ATOM 1245 C C . GLN A 1 164 ? 11.730 -12.768 -0.857 1.00 98.81 164 GLN A C 1
ATOM 1247 O O . GLN A 1 164 ? 11.037 -13.532 -0.182 1.00 98.81 164 GLN A O 1
ATOM 1252 N N . GLY A 1 165 ? 11.982 -11.511 -0.474 1.00 98.88 165 GLY A N 1
ATOM 1253 C CA . GLY A 1 165 ? 11.439 -10.921 0.750 1.00 98.88 165 GLY A CA 1
ATOM 1254 C C . GLY A 1 165 ? 9.909 -10.922 0.768 1.00 98.88 165 GLY A C 1
ATOM 1255 O O . GLY A 1 165 ? 9.309 -11.388 1.737 1.00 98.88 165 GLY A O 1
ATOM 1256 N N . LEU A 1 166 ? 9.284 -10.482 -0.328 1.00 98.94 166 LEU A N 1
ATOM 1257 C CA . LEU A 1 166 ? 7.830 -10.497 -0.508 1.00 98.94 166 LEU A CA 1
ATOM 1258 C C . LEU A 1 166 ? 7.254 -11.916 -0.460 1.00 98.94 166 LEU A C 1
ATOM 1260 O O . LEU A 1 166 ? 6.228 -12.136 0.179 1.00 98.94 166 LEU A O 1
ATOM 1264 N N . ALA A 1 167 ? 7.915 -12.886 -1.091 1.00 98.88 167 ALA A N 1
ATOM 1265 C CA . ALA A 1 167 ? 7.435 -14.261 -1.108 1.00 98.88 167 ALA A CA 1
ATOM 1266 C C . ALA A 1 167 ? 7.505 -14.934 0.271 1.00 98.88 167 ALA A C 1
ATOM 1268 O O . ALA A 1 167 ? 6.542 -15.576 0.694 1.00 98.88 167 ALA A O 1
ATOM 1269 N N . ARG A 1 168 ? 8.596 -14.715 1.021 1.00 98.81 168 ARG A N 1
ATOM 1270 C CA . ARG A 1 168 ? 8.718 -15.184 2.412 1.00 98.81 168 ARG A CA 1
ATOM 1271 C C . ARG A 1 168 ? 7.703 -14.516 3.336 1.00 98.81 168 ARG A C 1
ATOM 1273 O O . ARG A 1 168 ? 7.126 -15.178 4.191 1.00 98.81 168 ARG A O 1
ATOM 1280 N N . TYR A 1 169 ? 7.466 -13.218 3.162 1.00 98.88 169 TYR A N 1
ATOM 1281 C CA . TYR A 1 169 ? 6.404 -12.506 3.871 1.00 98.88 169 TYR A CA 1
ATOM 1282 C C . TYR A 1 169 ? 5.030 -13.136 3.591 1.00 98.88 169 TYR A C 1
ATOM 1284 O O . TYR A 1 169 ? 4.282 -13.422 4.527 1.00 98.88 169 TYR A O 1
ATOM 1292 N N . ALA A 1 170 ? 4.719 -13.391 2.317 1.00 98.88 170 ALA A N 1
ATOM 1293 C CA . ALA A 1 170 ? 3.415 -13.879 1.899 1.00 98.88 170 ALA A CA 1
ATOM 1294 C C . ALA A 1 170 ? 3.083 -15.252 2.496 1.00 98.88 170 ALA A C 1
ATOM 1296 O O . ALA A 1 170 ? 2.001 -15.412 3.063 1.00 98.88 170 ALA A O 1
ATOM 1297 N N . ILE A 1 171 ? 4.014 -16.212 2.438 1.00 98.69 171 ILE A N 1
ATOM 1298 C CA . ILE A 1 171 ? 3.773 -17.553 2.990 1.00 98.69 171 ILE A CA 1
ATOM 1299 C C . ILE A 1 171 ? 3.587 -17.516 4.515 1.00 98.69 171 ILE A C 1
ATOM 1301 O O . ILE A 1 171 ? 2.639 -18.108 5.026 1.00 98.69 171 ILE A O 1
ATOM 1305 N N . ILE A 1 172 ? 4.390 -16.721 5.238 1.00 98.81 172 ILE A N 1
ATOM 1306 C CA . ILE A 1 172 ? 4.247 -16.553 6.694 1.00 98.81 172 ILE A CA 1
ATOM 1307 C C . ILE A 1 172 ? 2.884 -15.935 7.041 1.00 98.81 172 ILE A C 1
ATOM 1309 O O . ILE A 1 172 ? 2.256 -16.330 8.023 1.00 98.81 172 ILE A O 1
ATOM 1313 N N . CYS A 1 173 ? 2.388 -14.977 6.256 1.00 98.88 173 CYS A N 1
ATOM 1314 C CA . CYS A 1 173 ? 1.049 -14.429 6.468 1.00 98.88 173 CYS A CA 1
ATOM 1315 C C . CYS A 1 173 ? -0.046 -15.482 6.266 1.00 98.88 173 CYS A C 1
ATOM 1317 O O . CYS A 1 173 ? -0.924 -15.605 7.123 1.00 98.88 173 CYS A O 1
ATOM 1319 N N . GLN A 1 174 ? 0.036 -16.277 5.196 1.00 98.88 174 GLN A N 1
ATOM 1320 C CA . GLN A 1 174 ? -0.955 -17.314 4.898 1.00 98.88 174 GLN A CA 1
ATOM 1321 C C . GLN A 1 174 ? -0.988 -18.422 5.958 1.00 98.88 174 GLN A C 1
ATOM 1323 O O . GLN A 1 174 ? -2.070 -18.830 6.383 1.00 98.88 174 GLN A O 1
ATOM 1328 N N . GLU A 1 175 ? 0.171 -18.849 6.469 1.00 98.56 175 GLU A N 1
ATOM 1329 C CA . GLU A 1 175 ? 0.264 -19.801 7.589 1.00 98.56 175 GLU A CA 1
ATOM 1330 C C . GLU A 1 175 ? -0.481 -19.324 8.846 1.00 98.56 175 GLU A C 1
ATOM 1332 O O . GLU A 1 175 ? -0.948 -20.135 9.651 1.00 98.56 175 GLU A O 1
ATOM 1337 N N . ASN A 1 176 ? -0.619 -18.006 9.005 1.00 98.75 176 ASN A N 1
ATOM 1338 C CA . ASN A 1 176 ? -1.204 -17.358 10.173 1.00 98.75 176 ASN A CA 1
ATOM 1339 C C . ASN A 1 176 ? -2.548 -16.662 9.874 1.00 98.75 176 ASN A C 1
ATOM 1341 O O . ASN A 1 176 ? -3.007 -15.858 10.683 1.00 98.75 176 ASN A O 1
ATOM 1345 N N . GLY A 1 177 ? -3.190 -16.984 8.744 1.00 98.69 177 GLY A N 1
ATOM 1346 C CA . GLY A 1 177 ? -4.563 -16.570 8.431 1.00 98.69 177 GLY A CA 1
ATOM 1347 C C . GLY A 1 177 ? -4.721 -15.135 7.928 1.00 98.69 177 GLY A C 1
ATOM 1348 O O . GLY A 1 177 ? -5.830 -14.608 7.925 1.00 98.69 177 GLY A O 1
ATOM 1349 N N . LEU A 1 178 ? -3.634 -14.486 7.501 1.00 98.94 178 LEU A N 1
ATOM 1350 C CA . LEU A 1 178 ? -3.673 -13.144 6.922 1.00 98.94 178 LEU A CA 1
ATOM 1351 C C . LEU A 1 178 ? -3.454 -13.212 5.409 1.00 98.94 178 LEU A C 1
ATOM 1353 O O . LEU A 1 178 ? -2.445 -13.744 4.954 1.00 98.94 178 LEU A O 1
ATOM 1357 N N . VAL A 1 179 ? -4.358 -12.619 4.627 1.00 98.94 179 VAL A N 1
ATOM 1358 C CA . VAL A 1 179 ? -4.153 -12.412 3.182 1.00 98.94 179 VAL A CA 1
ATOM 1359 C C . VAL A 1 179 ? -2.981 -11.442 2.976 1.00 98.94 179 VAL A C 1
ATOM 1361 O O . VAL A 1 179 ? -3.065 -10.306 3.445 1.00 98.94 179 VAL A O 1
ATOM 1364 N N . PRO A 1 180 ? -1.885 -11.817 2.297 1.00 98.94 180 PRO A N 1
ATOM 1365 C CA . PRO A 1 180 ? -0.797 -10.889 2.034 1.00 98.94 180 PRO A CA 1
ATOM 1366 C C . PRO A 1 180 ? -1.110 -9.985 0.836 1.00 98.94 180 PRO A C 1
ATOM 1368 O O . PRO A 1 180 ? -1.366 -10.463 -0.273 1.00 98.94 180 PRO A O 1
ATOM 1371 N N . ILE A 1 181 ? -1.040 -8.670 1.050 1.00 98.94 181 ILE A N 1
ATOM 1372 C CA . ILE A 1 181 ? -0.912 -7.686 -0.025 1.00 98.94 181 ILE A CA 1
ATOM 1373 C C . ILE A 1 181 ? 0.572 -7.573 -0.375 1.00 98.94 181 ILE A C 1
ATOM 1375 O O . ILE A 1 181 ? 1.374 -7.049 0.403 1.00 98.94 181 ILE A O 1
ATOM 1379 N N . VAL A 1 182 ? 0.918 -8.055 -1.564 1.00 98.94 182 VAL A N 1
ATOM 1380 C CA . VAL A 1 182 ? 2.269 -8.023 -2.129 1.00 98.94 182 VAL A CA 1
ATOM 1381 C C . VAL A 1 182 ? 2.466 -6.674 -2.827 1.00 98.94 182 VAL A C 1
ATOM 1383 O O . VAL A 1 182 ? 1.833 -6.420 -3.850 1.00 98.94 182 VAL A O 1
ATOM 1386 N N . GLU A 1 183 ? 3.307 -5.793 -2.274 1.00 98.88 183 GLU A N 1
ATOM 1387 C CA . GLU A 1 183 ? 3.512 -4.421 -2.776 1.00 98.88 183 GLU A CA 1
ATOM 1388 C C . GLU A 1 183 ? 4.957 -4.206 -3.275 1.00 98.88 183 GLU A C 1
ATOM 1390 O O . GLU A 1 183 ? 5.801 -3.736 -2.511 1.00 98.88 183 GLU A O 1
ATOM 1395 N N . PRO A 1 184 ? 5.280 -4.561 -4.536 1.00 98.75 184 PRO A N 1
ATOM 1396 C CA . PRO A 1 184 ? 6.546 -4.218 -5.181 1.00 98.75 184 PRO A CA 1
ATOM 1397 C C . PRO A 1 184 ? 6.441 -2.836 -5.845 1.00 98.75 184 PRO A C 1
ATOM 1399 O O . PRO A 1 184 ? 6.176 -2.731 -7.040 1.00 98.75 184 PRO A O 1
ATOM 1402 N N . GLU A 1 185 ? 6.602 -1.761 -5.074 1.00 98.69 185 GLU A N 1
ATOM 1403 C CA . GLU A 1 185 ? 6.498 -0.401 -5.609 1.00 98.69 185 GLU A CA 1
ATOM 1404 C C . GLU A 1 185 ? 7.759 -0.017 -6.387 1.00 98.69 185 GLU A C 1
ATOM 1406 O O . GLU A 1 185 ? 8.842 0.113 -5.812 1.00 98.69 185 GLU A O 1
ATOM 1411 N N . ILE A 1 186 ? 7.601 0.239 -7.684 1.00 98.62 186 ILE A N 1
ATOM 1412 C CA . ILE A 1 186 ? 8.611 0.920 -8.491 1.00 98.62 186 ILE A CA 1
ATOM 1413 C C . ILE A 1 186 ? 8.349 2.423 -8.405 1.00 98.62 186 ILE A C 1
ATOM 1415 O O . ILE A 1 186 ? 7.283 2.909 -8.791 1.00 98.62 186 ILE A O 1
ATOM 1419 N N . LEU A 1 187 ? 9.324 3.155 -7.872 1.00 97.31 187 LEU A N 1
ATOM 1420 C CA . LEU A 1 187 ? 9.252 4.600 -7.704 1.00 97.31 187 LEU A CA 1
ATOM 1421 C C . LEU A 1 187 ? 9.194 5.321 -9.052 1.00 97.31 187 LEU A C 1
ATOM 1423 O O . LEU A 1 187 ? 9.861 4.942 -10.015 1.00 97.31 187 LEU A O 1
ATOM 1427 N N . THR A 1 188 ? 8.436 6.415 -9.079 1.00 95.62 188 THR A N 1
ATOM 1428 C CA . THR A 1 188 ? 8.284 7.270 -10.260 1.00 95.62 188 THR A CA 1
ATOM 1429 C C . THR A 1 188 ? 9.451 8.236 -10.453 1.00 95.62 188 THR A C 1
ATOM 1431 O O . THR A 1 188 ? 9.490 8.911 -11.469 1.00 95.62 188 THR A O 1
ATOM 1434 N N . ASP A 1 189 ? 10.374 8.372 -9.498 1.00 96.50 189 ASP A N 1
ATOM 1435 C CA . ASP A 1 189 ? 11.467 9.349 -9.563 1.00 96.50 189 ASP A CA 1
ATOM 1436 C C . ASP A 1 189 ? 12.284 9.232 -10.873 1.00 96.50 189 ASP A C 1
ATOM 1438 O O . ASP A 1 189 ? 12.717 8.147 -11.270 1.00 96.50 189 ASP A O 1
ATOM 1442 N N . GLY A 1 190 ? 12.526 10.373 -11.529 1.00 94.88 190 GLY A N 1
ATOM 1443 C CA . GLY A 1 190 ? 13.421 10.504 -12.684 1.00 94.88 190 GLY A CA 1
ATOM 1444 C C . GLY A 1 190 ? 12.733 10.868 -14.005 1.00 94.88 190 GLY A C 1
ATOM 1445 O O . GLY A 1 190 ? 11.532 11.118 -14.070 1.00 94.88 190 GLY A O 1
ATOM 1446 N N . ALA A 1 191 ? 13.521 10.899 -15.083 1.00 97.31 191 ALA A N 1
ATOM 1447 C CA . ALA A 1 191 ? 13.113 11.353 -16.421 1.00 97.31 191 ALA A CA 1
ATOM 1448 C C . ALA A 1 191 ? 12.872 10.196 -17.417 1.00 97.31 191 ALA A C 1
ATOM 1450 O O . ALA A 1 191 ? 13.083 10.341 -18.620 1.00 97.31 191 ALA A O 1
ATOM 1451 N N . HIS A 1 192 ? 12.511 9.011 -16.917 1.00 98.25 192 HIS A N 1
ATOM 1452 C CA . HIS A 1 192 ? 12.268 7.839 -17.755 1.00 98.25 192 HIS A CA 1
ATOM 1453 C C . HIS A 1 192 ? 10.896 7.911 -18.440 1.00 98.25 192 HIS A C 1
ATOM 1455 O O . HIS A 1 192 ? 9.917 8.369 -17.852 1.00 98.25 192 HIS A O 1
ATOM 1461 N N . ASP A 1 193 ? 10.801 7.412 -19.671 1.00 98.12 193 ASP A N 1
ATOM 1462 C CA . ASP A 1 193 ? 9.521 7.327 -20.367 1.00 98.12 193 ASP A CA 1
ATOM 1463 C C . ASP A 1 193 ? 8.639 6.184 -19.823 1.00 98.12 193 ASP A C 1
ATOM 1465 O O . ASP A 1 193 ? 9.066 5.318 -19.050 1.00 98.12 193 ASP A O 1
ATOM 1469 N N . ILE A 1 194 ? 7.375 6.166 -20.250 1.00 98.56 194 ILE A N 1
ATOM 1470 C CA . ILE A 1 194 ? 6.420 5.135 -19.828 1.00 98.56 194 ILE A CA 1
ATOM 1471 C C . ILE A 1 194 ? 6.832 3.725 -20.283 1.00 98.56 194 ILE A C 1
ATOM 1473 O O . ILE A 1 194 ? 6.519 2.746 -19.608 1.00 98.56 194 ILE A O 1
ATOM 1477 N N . LYS A 1 195 ? 7.576 3.600 -21.391 1.00 98.62 195 LYS A N 1
ATOM 1478 C CA . LYS A 1 195 ? 8.046 2.306 -21.910 1.00 98.62 195 LYS A CA 1
ATOM 1479 C C . LYS A 1 195 ? 9.093 1.696 -20.986 1.00 98.62 195 LYS A C 1
ATOM 1481 O O . LYS A 1 195 ? 9.045 0.496 -20.720 1.00 98.62 195 LYS A O 1
ATOM 1486 N N . LYS A 1 196 ? 10.006 2.510 -20.454 1.00 98.38 196 LYS A N 1
ATOM 1487 C CA . LYS A 1 196 ? 10.985 2.079 -19.453 1.00 98.38 196 LYS A CA 1
ATOM 1488 C C . LYS A 1 196 ? 10.299 1.662 -18.152 1.00 98.38 196 LYS A C 1
ATOM 1490 O O . LYS A 1 196 ? 10.680 0.635 -17.591 1.00 98.38 196 LYS A O 1
ATOM 1495 N N . CYS A 1 197 ? 9.269 2.392 -17.713 1.00 98.75 197 CYS A N 1
ATOM 1496 C CA . CYS A 1 197 ? 8.451 1.985 -16.566 1.00 98.75 197 CYS A CA 1
ATOM 1497 C C . CYS A 1 197 ? 7.741 0.645 -16.816 1.00 98.75 197 CYS A C 1
ATOM 1499 O O . CYS A 1 197 ? 7.772 -0.237 -15.957 1.00 98.75 197 CYS A O 1
ATOM 1501 N N . ALA A 1 198 ? 7.173 0.450 -18.011 1.00 98.81 198 ALA A N 1
ATOM 1502 C CA . ALA A 1 198 ? 6.523 -0.799 -18.400 1.00 98.81 198 ALA A CA 1
ATOM 1503 C C . ALA A 1 198 ? 7.500 -1.979 -18.362 1.00 98.81 198 ALA A C 1
ATOM 1505 O O . ALA A 1 198 ? 7.214 -2.989 -17.727 1.00 98.81 198 ALA A O 1
ATOM 1506 N N . ALA A 1 199 ? 8.682 -1.821 -18.964 1.00 98.75 199 ALA A N 1
ATOM 1507 C CA . ALA A 1 199 ? 9.717 -2.850 -18.972 1.00 98.75 199 ALA A CA 1
ATOM 1508 C C . ALA A 1 199 ? 10.189 -3.206 -17.553 1.00 98.75 199 ALA A C 1
ATOM 1510 O O . ALA A 1 199 ? 10.291 -4.382 -17.217 1.00 98.75 199 ALA A O 1
ATOM 1511 N N . ALA A 1 200 ? 10.433 -2.206 -16.698 1.00 98.75 200 ALA A N 1
ATOM 1512 C CA . ALA A 1 200 ? 10.802 -2.450 -15.304 1.00 98.75 200 ALA A CA 1
ATOM 1513 C C . ALA A 1 200 ? 9.679 -3.170 -14.538 1.00 98.75 200 ALA A C 1
ATOM 1515 O O . ALA A 1 200 ? 9.944 -4.128 -13.816 1.00 98.75 200 ALA A O 1
ATOM 1516 N N . THR A 1 201 ? 8.427 -2.751 -14.737 1.00 98.94 201 THR A N 1
ATOM 1517 C CA . THR A 1 201 ? 7.249 -3.365 -14.106 1.00 98.94 201 THR A CA 1
ATOM 1518 C C . THR A 1 201 ? 7.090 -4.823 -14.525 1.00 98.94 201 THR A C 1
ATOM 1520 O O . THR A 1 201 ? 6.909 -5.681 -13.664 1.00 98.94 201 THR A O 1
ATOM 1523 N N . GLU A 1 202 ? 7.213 -5.132 -15.818 1.00 98.94 202 GLU A N 1
ATOM 1524 C CA . GLU A 1 202 ? 7.124 -6.507 -16.314 1.00 98.94 202 GLU A CA 1
ATOM 1525 C C . GLU A 1 202 ? 8.229 -7.397 -15.722 1.00 98.94 202 GLU A C 1
ATOM 1527 O O . GLU A 1 202 ? 7.940 -8.471 -15.191 1.00 98.94 202 GLU A O 1
ATOM 1532 N N . THR A 1 203 ? 9.481 -6.932 -15.727 1.00 98.88 203 THR A N 1
ATOM 1533 C CA . THR A 1 203 ? 10.612 -7.685 -15.161 1.00 98.88 203 THR A CA 1
ATOM 1534 C C . THR A 1 203 ? 10.429 -7.954 -13.666 1.00 98.88 203 THR A C 1
ATOM 1536 O O . THR A 1 203 ? 10.600 -9.085 -13.207 1.00 98.88 203 THR A O 1
ATOM 1539 N N . VAL A 1 204 ? 10.042 -6.934 -12.894 1.00 98.94 204 VAL A N 1
ATOM 1540 C CA . VAL A 1 204 ? 9.853 -7.056 -11.442 1.00 98.94 204 VAL A CA 1
ATOM 1541 C C . VAL A 1 204 ? 8.690 -7.987 -11.114 1.00 98.94 204 VAL A C 1
ATOM 1543 O O . VAL A 1 204 ? 8.840 -8.872 -10.272 1.00 98.94 204 VAL A O 1
ATOM 1546 N N . LEU A 1 205 ? 7.540 -7.839 -11.779 1.00 98.94 205 LEU A N 1
ATOM 1547 C CA . LEU A 1 205 ? 6.378 -8.688 -11.511 1.00 98.94 205 LEU A CA 1
ATOM 1548 C C . LEU A 1 205 ? 6.629 -10.147 -11.902 1.00 98.94 205 LEU A C 1
ATOM 1550 O O . LEU A 1 205 ? 6.224 -11.042 -11.160 1.00 98.94 205 LEU A O 1
ATOM 1554 N N . ALA A 1 206 ? 7.346 -10.403 -13.000 1.00 98.94 206 ALA A N 1
ATOM 1555 C CA . ALA A 1 206 ? 7.751 -11.757 -13.367 1.00 98.94 206 ALA A CA 1
ATOM 1556 C C . ALA A 1 206 ? 8.610 -12.411 -12.267 1.00 98.94 206 ALA A C 1
ATOM 1558 O O . ALA A 1 206 ? 8.334 -13.542 -11.858 1.00 98.94 206 ALA A O 1
ATOM 1559 N N . ALA A 1 207 ? 9.599 -11.686 -11.731 1.00 98.88 207 ALA A N 1
ATOM 1560 C CA . ALA A 1 207 ? 10.429 -12.169 -10.627 1.00 98.88 207 ALA A CA 1
ATOM 1561 C C . ALA A 1 207 ? 9.618 -12.395 -9.339 1.00 98.88 207 ALA A C 1
ATOM 1563 O O . ALA A 1 207 ? 9.784 -13.419 -8.675 1.00 98.88 207 ALA A O 1
ATOM 1564 N N . VAL A 1 208 ? 8.696 -11.484 -9.008 1.00 98.94 208 VAL A N 1
ATOM 1565 C CA . VAL A 1 208 ? 7.812 -11.607 -7.838 1.00 98.94 208 VAL A CA 1
ATOM 1566 C C . VAL A 1 208 ? 6.940 -12.857 -7.935 1.00 98.94 208 VAL A C 1
ATOM 1568 O O . VAL A 1 208 ? 6.930 -13.652 -6.999 1.00 98.94 208 VAL A O 1
ATOM 1571 N N . TYR A 1 209 ? 6.243 -13.087 -9.051 1.00 98.88 209 TYR A N 1
ATOM 1572 C CA . TYR A 1 209 ? 5.381 -14.267 -9.178 1.00 98.88 209 TYR A CA 1
ATOM 1573 C C . TYR A 1 209 ? 6.164 -15.577 -9.252 1.00 98.88 209 TYR A C 1
ATOM 1575 O O . TYR A 1 209 ? 5.692 -16.587 -8.726 1.00 98.88 209 TYR A O 1
ATOM 1583 N N . LYS A 1 210 ? 7.379 -15.562 -9.814 1.00 98.81 210 LYS A N 1
ATOM 1584 C CA . LYS A 1 210 ? 8.294 -16.704 -9.717 1.00 98.81 210 LYS A CA 1
ATOM 1585 C C . LYS A 1 210 ? 8.667 -16.997 -8.261 1.00 98.81 210 LYS A C 1
ATOM 1587 O O . LYS A 1 210 ? 8.537 -18.138 -7.831 1.00 98.81 210 LYS A O 1
ATOM 1592 N N . ALA A 1 211 ? 9.049 -15.981 -7.487 1.00 98.81 211 ALA A N 1
ATOM 1593 C CA . ALA A 1 211 ? 9.405 -16.147 -6.079 1.00 98.81 211 ALA A CA 1
ATOM 1594 C C . ALA A 1 211 ? 8.213 -16.601 -5.217 1.00 98.81 211 ALA A C 1
ATOM 1596 O O . ALA A 1 211 ? 8.370 -17.480 -4.371 1.00 98.81 211 ALA A O 1
ATOM 1597 N N . LEU A 1 212 ? 7.012 -16.053 -5.446 1.00 98.81 212 LEU A N 1
ATOM 1598 C CA . LEU A 1 212 ? 5.780 -16.497 -4.777 1.00 98.81 212 LEU A CA 1
ATOM 1599 C C . LEU A 1 212 ? 5.508 -17.980 -5.046 1.00 98.81 212 LEU A C 1
ATOM 1601 O O . LEU A 1 212 ? 5.141 -18.720 -4.135 1.00 98.81 212 LEU A O 1
ATOM 1605 N N . ASN A 1 213 ? 5.723 -18.420 -6.286 1.00 98.56 213 ASN A N 1
ATOM 1606 C CA . ASN A 1 213 ? 5.569 -19.818 -6.655 1.00 98.56 213 ASN A CA 1
ATOM 1607 C C . ASN A 1 213 ? 6.603 -20.728 -5.977 1.00 98.56 213 ASN A C 1
ATOM 1609 O O . ASN A 1 213 ? 6.231 -21.772 -5.443 1.00 98.56 213 ASN A O 1
ATOM 1613 N N . ASP A 1 214 ? 7.868 -20.305 -5.943 1.00 98.38 214 ASP A N 1
ATOM 1614 C CA . ASP A 1 214 ? 8.958 -21.040 -5.289 1.00 98.38 214 ASP A CA 1
ATOM 1615 C C . ASP A 1 214 ? 8.746 -21.186 -3.775 1.00 98.38 214 ASP A C 1
ATOM 1617 O O . ASP A 1 214 ? 9.213 -22.149 -3.178 1.00 98.38 214 ASP A O 1
ATOM 1621 N N . GLN A 1 215 ? 8.023 -20.247 -3.156 1.00 98.25 215 GLN A N 1
ATOM 1622 C CA . GLN A 1 215 ? 7.614 -20.294 -1.746 1.00 98.25 215 GLN A CA 1
ATOM 1623 C C . GLN A 1 215 ? 6.238 -20.949 -1.535 1.00 98.25 215 GLN A C 1
ATOM 1625 O O . GLN A 1 215 ? 5.690 -20.888 -0.437 1.00 98.25 215 GLN A O 1
ATOM 1630 N N . HIS A 1 216 ? 5.668 -21.569 -2.573 1.00 98.31 216 HIS A N 1
ATOM 1631 C CA . HIS A 1 216 ? 4.394 -22.293 -2.523 1.00 98.31 216 HIS A CA 1
ATOM 1632 C C . HIS A 1 216 ? 3.189 -21.445 -2.075 1.00 98.31 216 HIS A C 1
ATOM 1634 O O . HIS A 1 216 ? 2.236 -21.975 -1.505 1.00 98.31 216 HIS A O 1
ATOM 1640 N N . VAL A 1 217 ? 3.203 -20.138 -2.349 1.00 98.75 217 VAL A N 1
ATOM 1641 C CA . VAL A 1 217 ? 2.126 -19.216 -1.961 1.00 98.75 217 VAL A CA 1
ATOM 1642 C C . VAL A 1 217 ? 0.833 -19.525 -2.727 1.00 98.75 217 VAL A C 1
ATOM 1644 O O . VAL A 1 217 ? 0.839 -19.681 -3.950 1.00 98.75 217 VAL A O 1
ATOM 1647 N N . LEU A 1 218 ? -0.294 -19.563 -2.012 1.00 98.69 218 LEU A N 1
ATOM 1648 C CA . LEU A 1 218 ? -1.637 -19.734 -2.576 1.00 98.69 218 LEU A CA 1
ATOM 1649 C C . LEU A 1 218 ? -2.125 -18.418 -3.201 1.00 98.69 218 LEU A C 1
ATOM 1651 O O . LEU A 1 218 ? -2.565 -17.526 -2.477 1.00 98.69 218 LEU A O 1
ATOM 1655 N N . LEU A 1 219 ? -2.059 -18.277 -4.527 1.00 98.81 219 LEU A N 1
ATOM 1656 C CA . LEU A 1 219 ? -2.336 -17.006 -5.216 1.00 98.81 219 LEU A CA 1
ATOM 1657 C C . LEU A 1 219 ? -3.782 -16.517 -5.045 1.00 98.81 219 LEU A C 1
ATOM 1659 O O . LEU A 1 219 ? -4.006 -15.314 -4.911 1.00 98.81 219 LEU A O 1
ATOM 1663 N N . GLU A 1 220 ? -4.744 -17.434 -4.967 1.00 98.75 220 GLU A N 1
ATOM 1664 C CA . GLU A 1 220 ? -6.164 -17.164 -4.723 1.00 98.75 220 GLU A CA 1
ATOM 1665 C C . GLU A 1 220 ? -6.410 -16.478 -3.370 1.00 98.75 220 GLU A C 1
ATOM 1667 O O . GLU A 1 220 ? -7.419 -15.797 -3.190 1.00 98.75 220 GLU A O 1
ATOM 1672 N N . GLY A 1 221 ? -5.481 -16.651 -2.426 1.00 98.75 221 GLY A N 1
ATOM 1673 C CA . GLY A 1 221 ? -5.469 -16.028 -1.107 1.00 98.75 221 GLY A CA 1
ATOM 1674 C C . GLY A 1 221 ? -4.458 -14.886 -0.987 1.00 98.75 221 GLY A C 1
ATOM 1675 O O . GLY A 1 221 ? -3.953 -14.667 0.110 1.00 98.75 221 GLY A O 1
ATOM 1676 N N . THR A 1 222 ? -4.115 -14.204 -2.087 1.00 98.94 222 THR A N 1
ATOM 1677 C CA . THR A 1 222 ? -3.230 -13.019 -2.121 1.00 98.94 222 THR A CA 1
ATOM 1678 C C . THR A 1 222 ? -3.904 -11.820 -2.783 1.00 98.94 222 THR A C 1
ATOM 1680 O O . THR A 1 222 ? -4.955 -11.947 -3.405 1.00 98.94 222 THR A O 1
ATOM 1683 N N . LEU A 1 223 ? -3.282 -10.646 -2.682 1.00 98.94 223 LEU A N 1
ATOM 1684 C CA . LEU A 1 223 ? -3.589 -9.475 -3.505 1.00 98.94 223 LEU A CA 1
ATOM 1685 C C . LEU A 1 223 ? -2.284 -8.834 -3.987 1.00 98.94 223 LEU A C 1
ATOM 1687 O O . LEU A 1 223 ? -1.276 -8.867 -3.278 1.00 98.94 223 LEU A O 1
ATOM 1691 N N . LEU A 1 224 ? -2.310 -8.202 -5.161 1.00 98.94 224 LEU A N 1
ATOM 1692 C CA . LEU A 1 224 ? -1.179 -7.421 -5.672 1.00 98.94 224 LEU A CA 1
ATOM 1693 C C . LEU A 1 224 ? -1.445 -5.925 -5.494 1.00 98.94 224 LEU A C 1
ATOM 1695 O O . LEU A 1 224 ? -2.511 -5.441 -5.867 1.00 98.94 224 LEU A O 1
ATOM 1699 N N . LYS A 1 225 ? -0.461 -5.179 -4.995 1.00 98.94 225 LYS A N 1
ATOM 1700 C CA . LYS A 1 225 ? -0.475 -3.713 -4.929 1.00 98.94 225 LYS A CA 1
ATOM 1701 C C . LYS A 1 225 ? 0.717 -3.146 -5.704 1.00 98.94 225 LYS A C 1
ATOM 1703 O O . LYS A 1 225 ? 1.746 -2.843 -5.110 1.00 98.94 225 LYS A O 1
ATOM 1708 N N . PRO A 1 226 ? 0.621 -3.035 -7.036 1.00 98.81 226 PRO A N 1
ATOM 1709 C CA . PRO A 1 226 ? 1.703 -2.509 -7.851 1.00 98.81 226 PRO A CA 1
ATOM 1710 C C . PRO A 1 226 ? 1.556 -0.991 -8.017 1.00 98.81 226 PRO A C 1
ATOM 1712 O O . PRO A 1 226 ? 0.483 -0.421 -7.777 1.00 98.81 226 PRO A O 1
ATOM 1715 N N . ASN A 1 227 ? 2.617 -0.343 -8.493 1.00 98.75 227 ASN A N 1
ATOM 1716 C CA . ASN A 1 227 ? 2.504 0.961 -9.142 1.00 98.75 227 ASN A CA 1
ATOM 1717 C C . ASN A 1 227 ? 1.675 0.845 -10.434 1.00 98.75 227 ASN A C 1
ATOM 1719 O O . ASN A 1 227 ? 1.669 -0.189 -11.103 1.00 98.75 227 ASN A O 1
ATOM 1723 N N . MET A 1 228 ? 0.990 1.927 -10.807 1.00 98.81 228 MET A N 1
ATOM 1724 C CA . MET A 1 228 ? 0.562 2.094 -12.199 1.00 98.81 228 MET A CA 1
ATOM 1725 C C . MET A 1 228 ? 1.804 2.324 -13.073 1.00 98.81 228 MET A C 1
ATOM 1727 O O . MET A 1 228 ? 2.835 2.794 -12.585 1.00 98.81 228 MET A O 1
ATOM 1731 N N . VAL A 1 229 ? 1.720 1.993 -14.359 1.00 98.81 229 VAL A N 1
ATOM 1732 C CA . VAL A 1 229 ? 2.805 2.237 -15.312 1.00 98.81 229 VAL A CA 1
ATOM 1733 C C . VAL A 1 229 ? 2.680 3.665 -15.832 1.00 98.81 229 VAL A C 1
ATOM 1735 O O . VAL A 1 229 ? 1.790 3.972 -16.623 1.00 98.81 229 VAL A O 1
ATOM 1738 N N . THR A 1 230 ? 3.561 4.549 -15.369 1.00 98.62 230 THR A N 1
ATOM 1739 C CA . THR A 1 230 ? 3.546 5.982 -15.691 1.00 98.62 230 THR A CA 1
ATOM 1740 C C . THR A 1 230 ? 4.913 6.439 -16.203 1.00 98.62 230 THR A C 1
ATOM 1742 O O . THR A 1 230 ? 5.915 5.773 -15.944 1.00 98.62 230 THR A O 1
ATOM 1745 N N . PRO A 1 231 ? 5.003 7.581 -16.906 1.00 98.19 231 PRO A N 1
ATOM 1746 C CA . PRO A 1 231 ? 6.277 8.272 -17.067 1.00 98.19 231 PRO A CA 1
ATOM 1747 C C . PRO A 1 231 ? 6.878 8.631 -15.702 1.00 98.19 231 PRO A C 1
ATOM 1749 O O . PRO A 1 231 ? 6.161 8.717 -14.697 1.00 98.19 231 PRO A O 1
ATOM 1752 N N . GLY A 1 232 ? 8.185 8.875 -15.688 1.00 97.38 232 GLY A N 1
ATOM 1753 C CA . GLY A 1 232 ? 8.879 9.358 -14.505 1.00 97.38 232 GLY A CA 1
ATOM 1754 C C . GLY A 1 232 ? 8.435 10.769 -14.107 1.00 97.38 232 GLY A C 1
ATOM 1755 O O . GLY A 1 232 ? 7.895 11.518 -14.922 1.00 97.38 232 GLY A O 1
ATOM 1756 N N . SER A 1 233 ? 8.677 11.148 -12.852 1.00 95.50 233 SER A N 1
ATOM 1757 C CA . SER A 1 233 ? 8.246 12.417 -12.251 1.00 95.50 233 SER A CA 1
ATOM 1758 C C . SER A 1 233 ? 8.727 13.657 -12.999 1.00 95.50 233 SER A C 1
ATOM 1760 O O . SER A 1 233 ? 8.071 14.694 -12.944 1.00 95.50 233 SER A O 1
ATOM 1762 N N . ASP A 1 234 ? 9.872 13.543 -13.674 1.00 95.69 234 ASP A N 1
ATOM 1763 C CA . ASP A 1 234 ? 10.524 14.635 -14.396 1.00 95.69 234 ASP A CA 1
ATOM 1764 C C . ASP A 1 234 ? 10.185 14.595 -15.900 1.00 95.69 234 ASP A C 1
ATOM 1766 O O . ASP A 1 234 ? 10.678 15.409 -16.680 1.00 95.69 234 ASP A O 1
ATOM 1770 N N . SER A 1 235 ? 9.347 13.640 -16.319 1.00 96.12 235 SER A N 1
ATOM 1771 C CA . SER A 1 235 ? 8.880 13.486 -17.697 1.00 96.12 235 SER A CA 1
ATOM 1772 C C . SER A 1 235 ? 7.519 14.155 -17.905 1.00 96.12 235 SER A C 1
ATOM 1774 O O . SER A 1 235 ? 6.742 14.305 -16.957 1.00 96.12 235 SER A O 1
ATOM 1776 N N . PRO A 1 236 ? 7.166 14.520 -19.151 1.00 95.75 236 PRO A N 1
ATOM 1777 C CA . PRO A 1 236 ? 5.820 14.975 -19.465 1.00 95.75 236 PRO A CA 1
ATOM 1778 C C . PRO A 1 236 ? 4.767 13.942 -19.052 1.00 95.75 236 PRO A C 1
ATOM 1780 O O . PRO A 1 236 ? 4.913 12.743 -19.305 1.00 95.75 236 PRO A O 1
ATOM 1783 N N . LYS A 1 237 ? 3.679 14.422 -18.443 1.00 93.75 237 LYS A N 1
ATOM 1784 C CA . LYS A 1 237 ? 2.506 13.592 -18.160 1.00 93.75 237 LYS A CA 1
ATOM 1785 C C . LYS A 1 237 ? 1.883 13.102 -19.466 1.00 93.75 237 LYS A C 1
ATOM 1787 O O . LYS A 1 237 ? 1.953 13.772 -20.494 1.00 93.75 237 LYS A O 1
ATOM 1792 N N . VAL A 1 238 ? 1.239 11.944 -19.401 1.00 97.62 238 VAL A N 1
ATOM 1793 C CA . VAL A 1 238 ? 0.502 11.347 -20.521 1.00 97.62 238 VAL A CA 1
ATOM 1794 C C . VAL A 1 238 ? -0.961 11.154 -20.136 1.00 97.62 238 VAL A C 1
ATOM 1796 O O . VAL A 1 238 ? -1.311 11.213 -18.957 1.00 97.62 238 VAL A O 1
ATOM 1799 N N . ALA A 1 239 ? -1.815 10.940 -21.134 1.00 97.94 239 ALA A N 1
ATOM 1800 C CA . ALA A 1 239 ? -3.243 10.752 -20.917 1.00 97.94 239 ALA A CA 1
ATOM 1801 C C . ALA A 1 239 ? -3.545 9.454 -20.129 1.00 97.94 239 ALA A C 1
ATOM 1803 O O . ALA A 1 239 ? -2.807 8.469 -20.278 1.00 97.94 239 ALA A O 1
ATOM 1804 N N . PRO A 1 240 ? -4.634 9.414 -19.337 1.00 98.31 240 PRO A N 1
ATOM 1805 C CA . PRO A 1 240 ? -5.046 8.225 -18.587 1.00 98.31 240 PRO A CA 1
ATOM 1806 C C . PRO A 1 240 ? -5.199 6.962 -19.436 1.00 98.31 240 PRO A C 1
ATOM 1808 O O . PRO A 1 240 ? -4.871 5.869 -18.982 1.00 98.31 240 PRO A O 1
ATOM 1811 N N . GLU A 1 241 ? -5.637 7.095 -20.687 1.00 98.38 241 GLU A N 1
ATOM 1812 C CA . GLU A 1 241 ? -5.797 5.982 -21.627 1.00 98.38 241 GLU A CA 1
ATOM 1813 C C . GLU A 1 241 ? -4.454 5.321 -21.956 1.00 98.38 241 GLU A C 1
ATOM 1815 O O . GLU A 1 241 ? -4.371 4.097 -22.056 1.00 98.38 241 GLU A O 1
ATOM 1820 N N . VAL A 1 242 ? -3.385 6.119 -22.052 1.00 98.69 242 VAL A N 1
ATOM 1821 C CA . VAL A 1 242 ? -2.024 5.622 -22.287 1.00 98.69 242 VAL A CA 1
ATOM 1822 C C . VAL A 1 242 ? -1.523 4.881 -21.046 1.00 98.69 242 VAL A C 1
ATOM 1824 O O . VAL A 1 242 ? -1.017 3.766 -21.157 1.00 98.69 242 VAL A O 1
ATOM 1827 N N . ILE A 1 243 ? -1.716 5.451 -19.850 1.00 98.75 243 ILE A N 1
ATOM 1828 C CA . ILE A 1 243 ? -1.382 4.782 -18.577 1.00 98.75 243 ILE A CA 1
ATOM 1829 C C . ILE A 1 243 ? -2.133 3.454 -18.469 1.00 98.75 243 ILE A C 1
ATOM 1831 O O . ILE A 1 243 ? -1.542 2.434 -18.108 1.00 98.75 243 ILE A O 1
ATOM 1835 N N . ALA A 1 244 ? -3.415 3.445 -18.826 1.00 98.81 244 ALA A N 1
ATOM 1836 C CA . ALA A 1 244 ? -4.251 2.261 -18.782 1.00 98.81 244 ALA A CA 1
ATOM 1837 C C . ALA A 1 244 ? -3.757 1.154 -19.718 1.00 98.81 244 ALA A C 1
ATOM 1839 O O . ALA A 1 244 ? -3.652 0.002 -19.292 1.00 98.81 244 ALA A O 1
ATOM 1840 N N . GLU A 1 245 ? -3.421 1.491 -20.965 1.00 98.81 245 GLU A N 1
ATOM 1841 C CA . GLU A 1 245 ? -2.914 0.532 -21.946 1.00 98.81 245 GLU A CA 1
ATOM 1842 C C . GLU A 1 245 ? -1.616 -0.131 -21.470 1.00 98.81 245 GLU A C 1
ATOM 1844 O O . GLU A 1 245 ? -1.538 -1.363 -21.418 1.00 98.81 245 GLU A O 1
ATOM 1849 N N . TYR A 1 246 ? -0.622 0.663 -21.060 1.00 98.88 246 TYR A N 1
ATOM 1850 C CA . TYR A 1 246 ? 0.659 0.133 -20.588 1.00 98.88 246 TYR A CA 1
ATOM 1851 C C . TYR A 1 246 ? 0.508 -0.660 -19.287 1.00 98.88 246 TYR A C 1
ATOM 1853 O O . TYR A 1 246 ? 1.074 -1.748 -19.164 1.00 98.88 246 TYR A O 1
ATOM 1861 N N . THR A 1 247 ? -0.290 -0.164 -18.338 1.00 98.94 247 THR A N 1
ATOM 1862 C CA . THR A 1 247 ? -0.485 -0.834 -17.045 1.00 98.94 247 THR A CA 1
ATOM 1863 C C . THR A 1 247 ? -1.178 -2.179 -17.223 1.00 98.94 247 THR A C 1
ATOM 1865 O O . THR A 1 247 ? -0.660 -3.204 -16.786 1.00 98.94 247 THR A O 1
ATOM 1868 N N . VAL A 1 248 ? -2.324 -2.220 -17.909 1.00 98.88 248 VAL A N 1
ATOM 1869 C CA . VAL A 1 248 ? -3.075 -3.471 -18.096 1.00 98.88 248 VAL A CA 1
ATOM 1870 C C . VAL A 1 248 ? -2.287 -4.465 -18.953 1.00 98.88 248 VAL A C 1
ATOM 1872 O O . VAL A 1 248 ? -2.347 -5.668 -18.696 1.00 98.88 248 VAL A O 1
ATOM 1875 N N . THR A 1 249 ? -1.507 -3.990 -19.928 1.00 98.88 249 THR A N 1
ATOM 1876 C CA . THR A 1 249 ? -0.623 -4.849 -20.730 1.00 98.88 249 THR A CA 1
ATOM 1877 C C . THR A 1 249 ? 0.465 -5.501 -19.878 1.00 98.88 249 THR A C 1
ATOM 1879 O O . THR A 1 249 ? 0.615 -6.723 -19.941 1.00 98.88 249 THR A O 1
ATOM 1882 N N . ALA A 1 250 ? 1.171 -4.729 -19.044 1.00 98.88 250 ALA A N 1
ATOM 1883 C CA . ALA A 1 250 ? 2.214 -5.256 -18.163 1.00 98.88 250 ALA A CA 1
ATOM 1884 C C . ALA A 1 250 ? 1.661 -6.318 -17.195 1.00 98.88 250 ALA A C 1
ATOM 1886 O O . ALA A 1 250 ? 2.259 -7.381 -17.017 1.00 98.88 250 ALA A O 1
ATOM 1887 N N . LEU A 1 251 ? 0.469 -6.079 -16.635 1.00 98.88 251 LEU A N 1
ATOM 1888 C CA . LEU A 1 251 ? -0.206 -7.036 -15.753 1.00 98.88 251 LEU A CA 1
ATOM 1889 C C . LEU A 1 251 ? -0.611 -8.313 -16.498 1.00 98.88 251 LEU A C 1
ATOM 1891 O O . LEU A 1 251 ? -0.331 -9.412 -16.030 1.00 98.88 251 LEU A O 1
ATOM 1895 N N . ARG A 1 252 ? -1.202 -8.195 -17.696 1.00 98.81 252 ARG A N 1
ATOM 1896 C CA . ARG A 1 252 ? -1.586 -9.347 -18.540 1.00 98.81 252 ARG A CA 1
ATOM 1897 C C . ARG A 1 252 ? -0.406 -10.233 -18.941 1.00 98.81 252 ARG A C 1
ATOM 1899 O O . ARG A 1 252 ? -0.615 -11.410 -19.216 1.00 98.81 252 ARG A O 1
ATOM 1906 N N . ARG A 1 253 ? 0.803 -9.675 -18.998 1.00 98.81 253 ARG A N 1
ATOM 1907 C CA . ARG A 1 253 ? 2.033 -10.406 -19.330 1.00 98.81 253 ARG A CA 1
ATOM 1908 C C . ARG A 1 253 ? 2.658 -11.138 -18.143 1.00 98.81 253 ARG A C 1
ATOM 1910 O O . ARG A 1 253 ? 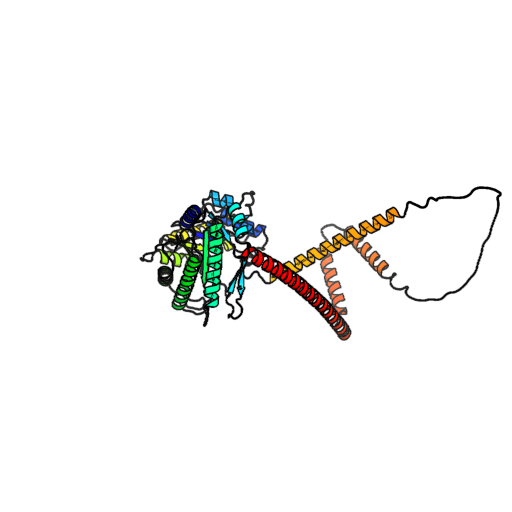3.500 -11.999 -18.370 1.00 98.81 253 ARG A O 1
ATOM 1917 N N . THR A 1 254 ? 2.282 -10.810 -16.905 1.00 98.88 254 THR A N 1
ATOM 1918 C CA . THR A 1 254 ? 3.051 -11.227 -15.717 1.00 98.88 254 THR A CA 1
ATOM 1919 C C . THR A 1 254 ? 2.226 -11.801 -14.575 1.00 98.88 254 THR A C 1
ATOM 1921 O O . THR A 1 254 ? 2.709 -12.682 -13.866 1.00 98.88 254 THR A O 1
ATOM 1924 N N . VAL A 1 255 ? 0.994 -11.337 -14.381 1.00 98.88 255 VAL A N 1
ATOM 1925 C CA . VAL A 1 255 ? 0.142 -11.753 -13.266 1.00 98.88 255 VAL A CA 1
ATOM 1926 C C . VAL A 1 255 ? -0.621 -13.025 -13.658 1.00 98.88 255 VAL A C 1
ATOM 1928 O O . VAL A 1 255 ? -1.218 -13.065 -14.732 1.00 98.88 255 VAL A O 1
ATOM 1931 N N . PRO A 1 256 ? -0.642 -14.083 -12.829 1.00 98.69 256 PRO A N 1
ATOM 1932 C CA . PRO A 1 256 ? -1.499 -15.244 -13.065 1.00 98.69 256 PRO A CA 1
ATOM 1933 C C . PRO A 1 256 ? -2.988 -14.956 -12.778 1.00 98.69 256 PRO A C 1
ATOM 1935 O O . PRO A 1 256 ? -3.296 -14.312 -11.772 1.00 98.69 256 PRO A O 1
ATOM 1938 N N . PRO A 1 257 ? -3.943 -15.495 -13.566 1.00 98.69 257 PRO A N 1
ATOM 1939 C CA . PRO A 1 257 ? -5.392 -15.327 -13.350 1.00 98.69 257 PRO A CA 1
ATOM 1940 C C . PRO A 1 257 ? -5.936 -15.791 -11.990 1.00 98.69 257 PRO A C 1
ATOM 1942 O O . PRO A 1 257 ? -7.054 -15.438 -11.642 1.00 98.69 257 PRO A O 1
ATOM 1945 N N . ALA A 1 258 ? -5.178 -16.596 -11.239 1.00 98.62 258 ALA A N 1
ATOM 1946 C CA . ALA A 1 258 ? -5.583 -17.102 -9.925 1.00 98.62 258 ALA A CA 1
ATOM 1947 C C . ALA A 1 258 ? -5.637 -16.011 -8.841 1.00 98.62 258 ALA A C 1
ATOM 1949 O O . ALA A 1 258 ? -6.367 -16.151 -7.864 1.00 98.62 258 ALA A O 1
ATOM 1950 N N . VAL A 1 259 ? -4.881 -14.921 -9.003 1.00 98.88 259 VAL A N 1
ATOM 1951 C CA . VAL A 1 259 ? -4.982 -13.757 -8.111 1.00 98.88 259 VAL A CA 1
ATOM 1952 C C . VAL A 1 259 ? -6.422 -13.216 -8.188 1.00 98.88 259 VAL A C 1
ATOM 1954 O O . VAL A 1 259 ? -6.988 -13.185 -9.268 1.00 98.88 259 VAL A O 1
ATOM 1957 N N . PRO A 1 260 ? -7.080 -12.810 -7.097 1.00 98.69 260 PRO A N 1
ATOM 1958 C CA . PRO A 1 260 ? -8.450 -12.294 -7.173 1.00 98.69 260 PRO A CA 1
ATOM 1959 C C . PRO A 1 260 ? -8.517 -10.807 -7.554 1.00 98.69 260 PRO A C 1
ATOM 1961 O O . PRO A 1 260 ? -9.453 -10.375 -8.231 1.00 98.69 260 PRO A O 1
ATOM 1964 N N . GLY A 1 261 ? -7.536 -10.003 -7.135 1.00 98.69 261 GLY A N 1
ATOM 1965 C CA . GLY A 1 261 ? -7.574 -8.558 -7.341 1.00 98.69 261 GLY A CA 1
ATOM 1966 C C . GLY A 1 261 ? -6.217 -7.867 -7.283 1.00 98.69 261 GLY A C 1
ATOM 1967 O O . GLY A 1 261 ? -5.281 -8.313 -6.615 1.00 98.69 261 GLY A O 1
ATOM 1968 N N . ILE A 1 262 ? -6.153 -6.741 -7.987 1.00 98.94 262 ILE A N 1
ATOM 1969 C CA . ILE A 1 262 ? -5.015 -5.829 -8.062 1.00 98.94 262 ILE A CA 1
ATOM 1970 C C . ILE A 1 262 ? -5.484 -4.485 -7.506 1.00 98.94 262 ILE A C 1
ATOM 1972 O O . ILE A 1 262 ? -6.394 -3.863 -8.052 1.00 98.94 262 ILE A O 1
ATOM 1976 N N . VAL A 1 263 ? -4.892 -4.056 -6.396 1.00 98.88 263 VAL A N 1
ATOM 1977 C CA . VAL A 1 263 ? -5.283 -2.869 -5.627 1.00 98.88 263 VAL A CA 1
ATOM 1978 C C . VAL A 1 263 ? -4.182 -1.818 -5.713 1.00 98.88 263 VAL A C 1
ATOM 1980 O O . VAL A 1 263 ? -3.275 -1.793 -4.891 1.00 98.88 263 VAL A O 1
ATOM 1983 N N . PHE A 1 264 ? -4.224 -0.957 -6.729 1.00 98.94 264 PHE A N 1
ATOM 1984 C CA . PHE A 1 264 ? -3.116 -0.050 -7.054 1.00 98.94 264 PHE A CA 1
ATOM 1985 C C . PHE A 1 264 ? -2.750 0.894 -5.906 1.00 98.94 264 PHE A C 1
ATOM 1987 O O . PHE A 1 264 ? -3.622 1.445 -5.232 1.00 98.94 264 PHE A O 1
ATOM 1994 N N . LEU A 1 265 ? -1.452 1.142 -5.725 1.00 98.50 265 LEU A N 1
ATOM 1995 C CA . LEU A 1 265 ? -0.980 2.298 -4.962 1.00 98.50 265 LEU A CA 1
ATOM 1996 C C . LEU A 1 265 ? -1.125 3.571 -5.805 1.00 98.50 265 LEU A C 1
ATOM 1998 O O . LEU A 1 265 ? -0.978 3.541 -7.025 1.00 98.50 265 LEU A O 1
ATOM 2002 N N . SER A 1 266 ? -1.387 4.711 -5.162 1.00 96.38 266 SER A N 1
ATOM 2003 C CA . SER A 1 266 ? -1.494 5.993 -5.878 1.00 96.38 266 SER A CA 1
ATOM 2004 C C . SER A 1 266 ? -0.132 6.606 -6.214 1.00 96.38 266 SER A C 1
ATOM 2006 O O . SER A 1 266 ? -0.035 7.466 -7.084 1.00 96.38 266 SER A O 1
ATOM 2008 N N . GLY A 1 267 ? 0.932 6.220 -5.502 1.00 92.38 267 GLY A N 1
ATOM 2009 C CA . GLY A 1 267 ? 2.243 6.854 -5.639 1.00 92.38 267 GLY A CA 1
ATOM 2010 C C . GLY A 1 267 ? 2.136 8.360 -5.385 1.00 92.38 267 GLY A C 1
ATOM 2011 O O . GLY A 1 267 ? 1.477 8.774 -4.422 1.00 92.38 267 GLY A O 1
ATOM 2012 N N . GLY A 1 268 ? 2.780 9.163 -6.235 1.00 89.12 268 GLY A N 1
ATOM 2013 C CA . GLY A 1 268 ? 2.744 10.631 -6.209 1.00 89.12 268 GLY A CA 1
ATOM 2014 C C . GLY A 1 268 ? 1.618 11.287 -7.023 1.00 89.12 268 GLY A C 1
ATOM 2015 O O . GLY A 1 268 ? 1.600 12.512 -7.131 1.00 89.12 268 GLY A O 1
ATOM 2016 N N . GLN A 1 269 ? 0.697 10.512 -7.599 1.00 94.38 269 GLN A N 1
ATOM 2017 C CA . GLN A 1 269 ? -0.417 11.038 -8.402 1.00 94.38 269 GLN A CA 1
ATOM 2018 C C . GLN A 1 269 ? -1.360 11.892 -7.554 1.00 94.38 269 GLN A C 1
ATOM 2020 O O . GLN A 1 269 ? -1.540 11.580 -6.378 1.00 94.38 269 GLN A O 1
ATOM 2025 N N . SER A 1 270 ? -1.986 12.920 -8.140 1.00 95.25 270 SER A N 1
ATOM 2026 C CA . SER A 1 270 ? -3.078 13.666 -7.487 1.00 95.25 270 SER A CA 1
ATOM 2027 C C . SER A 1 270 ? -4.282 12.770 -7.157 1.00 95.25 270 SER A C 1
ATOM 2029 O O . SER A 1 270 ? -4.384 11.641 -7.645 1.00 95.25 270 SER A O 1
ATOM 2031 N N . GLU A 1 271 ? -5.203 13.249 -6.311 1.00 96.00 271 GLU A N 1
ATOM 2032 C CA . GLU A 1 271 ? -6.430 12.495 -5.997 1.00 96.00 271 GLU A CA 1
ATOM 2033 C C . GLU A 1 271 ? -7.262 12.250 -7.266 1.00 96.00 271 GLU A C 1
ATOM 2035 O O . GLU A 1 271 ? -7.809 11.163 -7.460 1.00 96.00 271 GLU A O 1
ATOM 2040 N N . GLU A 1 272 ? -7.331 13.247 -8.152 1.00 95.44 272 GLU A N 1
ATOM 2041 C CA . GLU A 1 272 ? -8.060 13.132 -9.415 1.00 95.44 272 GLU A CA 1
ATOM 2042 C C . GLU A 1 272 ? -7.317 12.276 -10.448 1.00 95.44 272 GLU A C 1
ATOM 2044 O O . GLU A 1 272 ? -7.941 11.429 -11.081 1.00 95.44 272 GLU A O 1
ATOM 2049 N N . GLU A 1 273 ? -5.993 12.412 -10.579 1.00 95.81 273 GLU A N 1
ATOM 2050 C CA . GLU A 1 273 ? -5.203 11.581 -11.503 1.00 95.81 273 GLU A CA 1
ATOM 2051 C C . GLU A 1 273 ? -5.305 10.098 -11.166 1.00 95.81 273 GLU A C 1
ATOM 2053 O O . GLU A 1 273 ? -5.544 9.282 -12.054 1.00 95.81 273 GLU A O 1
ATOM 2058 N N . ALA A 1 274 ? -5.188 9.749 -9.882 1.00 97.88 274 ALA A N 1
ATOM 2059 C CA . ALA A 1 274 ? -5.305 8.365 -9.443 1.00 97.88 274 ALA A CA 1
ATOM 2060 C C . ALA A 1 274 ? -6.687 7.775 -9.787 1.00 97.88 274 ALA A C 1
ATOM 2062 O O . ALA A 1 274 ? -6.779 6.620 -10.208 1.00 97.88 274 ALA A O 1
ATOM 2063 N N . THR A 1 275 ? -7.746 8.583 -9.659 1.00 98.38 275 THR A N 1
ATOM 2064 C CA . THR A 1 275 ? -9.122 8.190 -9.996 1.00 98.38 275 THR A CA 1
ATOM 2065 C C . THR A 1 275 ? -9.294 8.016 -11.510 1.00 98.38 275 THR A C 1
ATOM 2067 O O . THR A 1 275 ? -9.796 6.985 -11.957 1.00 98.38 275 THR A O 1
ATOM 2070 N N . LEU A 1 276 ? -8.841 8.987 -12.312 1.00 97.88 276 LEU A N 1
ATOM 2071 C CA . LEU A 1 276 ? -8.947 8.960 -13.776 1.00 97.88 276 LEU A CA 1
ATOM 2072 C C . LEU A 1 276 ? -8.167 7.793 -14.391 1.00 97.88 276 LEU A C 1
ATOM 2074 O O . LEU A 1 276 ? -8.677 7.105 -15.272 1.00 97.88 276 LEU A O 1
ATOM 2078 N N . ASN A 1 277 ? -6.957 7.528 -13.900 1.00 98.56 277 ASN A N 1
ATOM 2079 C CA . ASN A 1 277 ? -6.138 6.418 -14.383 1.00 98.56 277 ASN A CA 1
ATOM 2080 C C . ASN A 1 277 ? -6.772 5.061 -14.048 1.00 98.56 277 ASN A C 1
ATOM 2082 O O . ASN A 1 277 ? -6.801 4.162 -14.893 1.00 98.56 277 ASN A O 1
ATOM 2086 N N . LEU A 1 278 ? -7.327 4.914 -12.840 1.00 98.75 278 LEU A N 1
ATOM 2087 C CA . LEU A 1 278 ? -8.053 3.704 -12.450 1.00 98.75 278 LEU A CA 1
ATOM 2088 C C . LEU A 1 278 ? -9.309 3.481 -13.299 1.00 98.75 278 LEU A C 1
ATOM 2090 O O . LEU A 1 278 ? -9.584 2.355 -13.721 1.00 98.75 278 LEU A O 1
ATOM 2094 N N . ASP A 1 279 ? -10.054 4.548 -13.571 1.00 98.69 279 ASP A N 1
ATOM 2095 C CA . ASP A 1 279 ? -11.249 4.505 -14.406 1.00 98.69 279 ASP A CA 1
ATOM 2096 C C . ASP A 1 279 ? -10.916 4.116 -15.855 1.00 98.69 279 ASP A C 1
ATOM 2098 O O . ASP A 1 279 ? -11.537 3.204 -16.410 1.00 98.69 279 ASP A O 1
ATOM 2102 N N . ALA A 1 280 ? -9.871 4.714 -16.436 1.00 98.62 280 ALA A N 1
ATOM 2103 C CA . ALA A 1 280 ? -9.393 4.385 -17.778 1.00 98.62 280 ALA A CA 1
ATOM 2104 C C . ALA A 1 280 ? -8.989 2.902 -17.905 1.00 98.62 280 ALA A C 1
ATOM 2106 O O . ALA A 1 280 ? -9.363 2.233 -18.874 1.00 98.62 280 ALA A O 1
ATOM 2107 N N . MET A 1 281 ? -8.309 2.340 -16.896 1.00 98.81 281 MET A N 1
ATOM 2108 C CA . MET A 1 281 ? -7.983 0.904 -16.846 1.00 98.81 281 MET A CA 1
ATOM 2109 C C . MET A 1 281 ? -9.230 0.015 -16.857 1.00 98.81 281 MET A C 1
ATOM 2111 O O . MET A 1 281 ? -9.279 -1.012 -17.550 1.00 98.81 281 MET A O 1
ATOM 2115 N N . ASN A 1 282 ? -10.265 0.403 -16.115 1.00 98.69 282 ASN A N 1
ATOM 2116 C CA . ASN A 1 282 ? -11.504 -0.362 -16.054 1.00 98.69 282 ASN A CA 1
ATOM 2117 C C . ASN A 1 282 ? -12.353 -0.215 -17.329 1.00 98.69 282 ASN A C 1
ATOM 2119 O O . ASN A 1 282 ? -12.934 -1.211 -17.768 1.00 98.69 282 ASN A O 1
ATOM 2123 N N . LYS A 1 283 ? -12.307 0.937 -18.012 1.00 98.44 283 LYS A N 1
ATOM 2124 C CA . LYS A 1 283 ? -12.936 1.162 -19.330 1.00 98.44 283 LYS A CA 1
ATOM 2125 C C . LYS A 1 283 ? -12.257 0.415 -20.485 1.00 98.44 283 LYS A C 1
ATOM 2127 O O . LYS A 1 283 ? -12.916 0.112 -21.482 1.00 98.44 283 LYS A O 1
ATOM 2132 N N . LEU A 1 284 ? -10.966 0.092 -20.368 1.00 98.00 284 LEU A N 1
ATOM 2133 C CA . LEU A 1 284 ? -10.202 -0.560 -21.437 1.00 98.00 284 LEU A CA 1
ATOM 2134 C C . LEU A 1 284 ? -10.812 -1.918 -21.839 1.00 98.00 284 LEU A C 1
ATOM 2136 O O . LEU A 1 284 ? -10.922 -2.830 -21.017 1.00 98.00 284 LEU A O 1
ATOM 2140 N N . LYS A 1 285 ? -11.181 -2.086 -23.113 1.00 97.75 285 LYS A N 1
ATOM 2141 C CA . LYS A 1 285 ? -11.865 -3.289 -23.628 1.00 97.75 285 LYS A CA 1
ATOM 2142 C C . LYS A 1 285 ? -10.891 -4.428 -23.956 1.00 97.75 285 LYS A C 1
ATOM 2144 O O . LYS A 1 285 ? -10.731 -4.815 -25.108 1.00 97.75 285 LYS A O 1
ATOM 2149 N N . VAL A 1 286 ? -10.250 -4.971 -22.926 1.00 98.19 286 VAL A N 1
ATOM 2150 C CA . VAL A 1 286 ? -9.390 -6.163 -22.995 1.00 98.19 286 VAL A CA 1
ATOM 2151 C C . VAL A 1 286 ? -9.739 -7.123 -21.860 1.00 98.19 286 VAL A C 1
ATOM 2153 O O . VAL A 1 286 ? -10.315 -6.713 -20.851 1.00 98.19 286 VAL A O 1
ATOM 2156 N N . LEU A 1 287 ? -9.384 -8.404 -22.000 1.00 97.75 287 LEU A N 1
ATOM 2157 C CA . LEU A 1 287 ? -9.591 -9.381 -20.930 1.00 97.75 287 LEU A CA 1
ATOM 2158 C C . LEU A 1 287 ? -8.777 -8.979 -19.686 1.00 97.75 287 LEU A C 1
ATOM 2160 O O . LEU A 1 287 ? -7.558 -8.820 -19.747 1.00 97.75 287 LEU A O 1
ATOM 2164 N N . LYS A 1 288 ? -9.453 -8.849 -18.549 1.00 98.19 288 LYS A N 1
ATOM 2165 C CA . LYS A 1 288 ? -8.855 -8.566 -17.241 1.00 98.19 288 LYS A CA 1
ATOM 2166 C C . LYS A 1 288 ? -9.366 -9.639 -16.282 1.00 98.19 288 LYS A C 1
ATOM 2168 O O . LYS A 1 288 ? -10.493 -9.515 -15.817 1.00 98.19 288 LYS A O 1
ATOM 2173 N N . PRO A 1 289 ? -8.610 -10.726 -16.046 1.00 98.25 289 PRO A N 1
ATOM 2174 C CA . PRO A 1 289 ? -9.085 -11.836 -15.219 1.00 98.25 289 PRO A CA 1
ATOM 2175 C C . PRO A 1 289 ? -9.047 -11.530 -13.707 1.00 98.25 289 PRO A C 1
ATOM 2177 O O . PRO A 1 289 ? -9.324 -12.414 -12.907 1.00 98.25 289 PRO A O 1
ATOM 2180 N N . TRP A 1 290 ? -8.732 -10.287 -13.327 1.00 98.75 290 TRP A N 1
ATOM 2181 C CA . TRP A 1 290 ? -8.660 -9.774 -11.957 1.00 98.75 290 TRP A CA 1
ATOM 2182 C C . TRP A 1 290 ? -9.578 -8.567 -11.802 1.00 98.75 290 TRP A C 1
ATOM 2184 O O . TRP A 1 290 ? -9.741 -7.798 -12.754 1.00 98.75 290 TRP A O 1
ATOM 2194 N N . THR A 1 291 ? -10.062 -8.307 -10.587 1.00 98.75 291 THR A N 1
ATOM 2195 C CA . THR A 1 291 ? -10.598 -6.977 -10.262 1.00 98.75 291 THR A CA 1
ATOM 2196 C C . THR A 1 291 ? -9.460 -5.955 -10.234 1.00 98.75 291 THR A C 1
ATOM 2198 O O . THR A 1 291 ? -8.463 -6.163 -9.542 1.00 98.75 291 THR A O 1
ATOM 2201 N N . LEU A 1 292 ? -9.617 -4.829 -10.936 1.00 98.88 292 LEU A N 1
ATOM 2202 C CA . LEU A 1 292 ? -8.718 -3.677 -10.836 1.00 98.88 292 LEU A CA 1
ATOM 2203 C C . LEU A 1 292 ? -9.337 -2.620 -9.915 1.00 98.88 292 LEU A C 1
ATOM 2205 O O . LEU A 1 292 ? -10.350 -2.004 -10.246 1.00 98.88 292 LEU A O 1
ATOM 2209 N N . SER A 1 293 ? -8.726 -2.414 -8.753 1.00 98.88 293 SER A N 1
ATOM 2210 C CA . SER A 1 293 ? -9.216 -1.523 -7.699 1.00 98.88 293 SER A CA 1
ATOM 2211 C C . SER A 1 293 ? -8.069 -0.692 -7.098 1.00 98.88 293 SER A C 1
ATOM 2213 O O . SER A 1 293 ? -6.975 -0.624 -7.653 1.00 98.88 293 SER A O 1
ATOM 2215 N N . PHE A 1 294 ? -8.304 -0.020 -5.976 1.00 98.88 294 PHE A N 1
ATOM 2216 C CA . PHE A 1 294 ? -7.384 0.909 -5.332 1.00 98.88 294 PHE A CA 1
ATOM 2217 C C . PHE A 1 294 ? -6.969 0.445 -3.933 1.00 98.88 294 PHE A C 1
ATOM 2219 O O . PHE A 1 294 ? -7.746 -0.158 -3.198 1.00 98.88 294 PHE A O 1
ATOM 2226 N N . SER A 1 295 ? -5.744 0.788 -3.539 1.00 98.88 295 SER A N 1
ATOM 2227 C CA . SER A 1 295 ? -5.263 0.815 -2.156 1.00 98.88 295 SER A CA 1
ATOM 2228 C C . SER A 1 295 ? -4.566 2.151 -1.912 1.00 98.88 295 SER A C 1
ATOM 2230 O O . SER A 1 295 ? -3.339 2.282 -1.988 1.00 98.88 295 SER A O 1
ATOM 2232 N N . PHE A 1 296 ? -5.374 3.183 -1.676 1.00 98.69 296 PHE A N 1
ATOM 2233 C CA . PHE A 1 296 ? -4.930 4.574 -1.697 1.00 98.69 296 PHE A CA 1
ATOM 2234 C C . PHE A 1 296 ? -4.779 5.148 -0.289 1.00 98.69 296 PHE A C 1
ATOM 2236 O O . PHE A 1 296 ? -5.655 5.019 0.562 1.00 98.69 296 PHE A O 1
ATOM 2243 N N . GLY A 1 297 ? -3.638 5.800 -0.060 1.00 95.88 297 GLY A N 1
ATOM 2244 C CA . GLY A 1 297 ? -3.381 6.610 1.131 1.00 95.88 297 GLY A CA 1
ATOM 2245 C C . GLY A 1 297 ? -3.587 8.081 0.800 1.00 95.88 297 GLY A C 1
ATOM 2246 O O . GLY A 1 297 ? -4.684 8.611 0.953 1.00 95.88 297 GLY A O 1
ATOM 2247 N N . ARG A 1 298 ? -2.543 8.728 0.260 1.00 92.75 298 ARG A N 1
ATOM 2248 C CA . ARG A 1 298 ? -2.571 10.156 -0.110 1.00 92.75 298 ARG A CA 1
ATOM 2249 C C . ARG A 1 298 ? -3.755 10.515 -1.018 1.00 92.75 298 ARG A C 1
ATOM 2251 O O . ARG A 1 298 ? -4.432 11.493 -0.726 1.00 92.75 298 ARG A O 1
ATOM 2258 N N . ALA A 1 299 ? -4.037 9.705 -2.043 1.00 93.81 299 ALA A N 1
ATOM 2259 C CA . ALA A 1 299 ? -5.106 9.970 -3.015 1.00 93.81 299 ALA A CA 1
ATOM 2260 C C . ALA A 1 299 ? -6.545 9.871 -2.455 1.00 93.81 299 ALA A C 1
ATOM 2262 O O . ALA A 1 299 ? -7.493 10.243 -3.140 1.00 93.81 299 ALA A O 1
ATOM 2263 N N . LEU A 1 300 ? -6.714 9.376 -1.222 1.00 95.25 300 LEU A N 1
ATOM 2264 C CA . LEU A 1 300 ? -7.996 9.365 -0.505 1.00 95.25 300 LEU A CA 1
ATOM 2265 C C . LEU A 1 300 ? -8.041 10.334 0.682 1.00 95.25 300 LEU A C 1
ATOM 2267 O O . LEU A 1 300 ? -9.114 10.582 1.225 1.00 95.25 300 LEU A O 1
ATOM 2271 N N . GLN A 1 301 ? -6.890 10.833 1.133 1.00 96.88 301 GLN A N 1
ATOM 2272 C CA . GLN A 1 301 ? -6.782 11.536 2.410 1.00 96.88 301 GLN A CA 1
ATOM 2273 C C . GLN A 1 301 ? -6.348 12.997 2.286 1.00 96.88 301 GLN A C 1
ATOM 2275 O O . GLN A 1 301 ? -6.551 13.732 3.248 1.00 96.88 301 GLN A O 1
ATOM 2280 N N . LYS A 1 302 ? -5.726 13.449 1.185 1.00 94.75 302 LYS A N 1
ATOM 2281 C CA . LYS A 1 302 ? -5.123 14.796 1.146 1.00 94.75 302 LYS A CA 1
ATOM 2282 C C . LYS A 1 302 ? -6.163 15.890 1.346 1.00 94.75 302 LYS A C 1
ATOM 2284 O O . LYS A 1 302 ? -5.965 16.743 2.212 1.00 94.75 302 LYS A O 1
ATOM 2289 N N . SER A 1 303 ? -7.238 15.882 0.565 1.00 95.31 303 SER A N 1
ATOM 2290 C CA . SER A 1 303 ? -8.268 16.917 0.675 1.00 95.31 303 SER A CA 1
ATOM 2291 C C . SER A 1 303 ? -8.976 16.831 2.025 1.00 95.31 303 SER A C 1
ATOM 2293 O O . SER A 1 303 ? -9.133 17.848 2.691 1.00 95.31 303 SER A O 1
ATOM 2295 N N . THR A 1 304 ? -9.279 15.619 2.499 1.00 96.69 304 THR A N 1
ATOM 2296 C CA . THR A 1 304 ? -9.836 15.366 3.839 1.00 96.69 304 THR A CA 1
ATOM 2297 C C . THR A 1 304 ? -8.973 15.972 4.945 1.00 96.69 304 THR A C 1
ATOM 2299 O O . THR A 1 304 ? -9.478 16.669 5.821 1.00 96.69 304 THR A O 1
ATOM 2302 N N . LEU A 1 305 ? -7.659 15.745 4.890 1.00 96.81 305 LEU A N 1
ATOM 2303 C CA . LEU A 1 305 ? -6.700 16.241 5.871 1.00 96.81 305 LEU A CA 1
ATOM 2304 C C . LEU A 1 305 ? -6.637 17.774 5.857 1.00 96.81 305 LEU A C 1
ATOM 2306 O O . LEU A 1 305 ? -6.703 18.396 6.916 1.00 96.81 305 LEU A O 1
ATOM 2310 N N . LYS A 1 306 ? -6.570 18.383 4.664 1.00 96.25 306 LYS A N 1
ATOM 2311 C CA . LYS A 1 306 ? -6.597 19.845 4.494 1.00 96.25 306 LYS A CA 1
ATOM 2312 C C . LYS A 1 306 ? -7.896 20.461 5.022 1.00 96.25 306 LYS A C 1
ATOM 2314 O O . LYS A 1 306 ? -7.842 21.485 5.693 1.00 96.25 306 LYS A O 1
ATOM 2319 N N . THR A 1 307 ? -9.045 19.842 4.747 1.00 97.38 307 THR A N 1
ATOM 2320 C CA . THR A 1 307 ? -10.354 20.313 5.222 1.00 97.38 307 THR A CA 1
ATOM 2321 C C . THR A 1 307 ? -10.495 20.170 6.735 1.00 97.38 307 THR A C 1
ATOM 2323 O O . THR A 1 307 ? -11.031 21.065 7.382 1.00 97.38 307 THR A O 1
ATOM 2326 N N . TRP A 1 308 ? -9.995 19.076 7.314 1.00 98.31 308 TRP A N 1
ATOM 2327 C CA . TRP A 1 308 ? -10.028 18.860 8.758 1.00 98.31 308 TRP A CA 1
ATOM 2328 C C . TRP A 1 308 ? -9.174 19.887 9.509 1.00 98.31 308 TRP A C 1
ATOM 2330 O O . TRP A 1 308 ? -9.648 20.497 10.467 1.00 98.31 308 TRP A O 1
ATOM 2340 N N . ALA A 1 309 ? -7.929 20.104 9.067 1.00 97.00 309 ALA A N 1
ATOM 2341 C CA . ALA A 1 309 ? -6.983 21.047 9.673 1.00 97.00 309 ALA A CA 1
ATOM 2342 C C . ALA A 1 309 ? -6.770 20.856 11.196 1.00 97.00 309 ALA A C 1
ATOM 2344 O O . ALA A 1 309 ? -6.453 21.810 11.902 1.00 97.00 309 ALA A O 1
ATOM 2345 N N . GLY A 1 310 ? -6.987 19.641 11.717 1.00 96.25 310 GLY A N 1
ATOM 2346 C CA . GLY A 1 310 ? -6.875 19.328 13.149 1.00 96.25 310 GLY A CA 1
ATOM 2347 C C . GLY A 1 310 ? -8.025 19.830 14.021 1.00 96.25 310 GLY A C 1
ATOM 2348 O O . GLY A 1 310 ? -7.929 19.767 15.243 1.00 96.25 310 GLY A O 1
ATOM 2349 N N . LYS A 1 311 ? -9.100 20.351 13.422 1.00 96.38 311 LYS A N 1
ATOM 2350 C CA . LYS A 1 311 ? -10.178 21.047 14.131 1.00 96.38 311 LYS A CA 1
ATOM 2351 C C . LYS A 1 311 ? -11.426 20.180 14.249 1.00 96.38 311 LYS A C 1
ATOM 2353 O O . LYS A 1 311 ? -11.906 19.631 13.255 1.00 96.38 311 LYS A O 1
ATOM 2358 N N . LYS A 1 312 ? -11.979 20.066 15.461 1.00 95.62 312 LYS A N 1
ATOM 2359 C CA . LYS A 1 312 ? -13.149 19.214 15.744 1.00 95.62 312 LYS A CA 1
ATOM 2360 C C . LYS A 1 312 ? -14.396 19.703 15.003 1.00 95.62 312 LYS A C 1
ATOM 2362 O O . LYS A 1 312 ? -15.162 18.899 14.486 1.00 95.62 312 LYS A O 1
ATOM 2367 N N . GLU A 1 313 ? -14.555 21.014 14.877 1.00 97.56 313 GLU A N 1
ATOM 2368 C CA . GLU A 1 313 ? -15.641 21.667 14.143 1.00 97.56 313 GLU A CA 1
ATOM 2369 C C . GLU A 1 313 ? -15.624 21.392 12.626 1.00 97.56 313 GLU A C 1
ATOM 2371 O O . GLU A 1 313 ? -16.623 21.623 11.948 1.00 97.56 313 GLU A O 1
ATOM 2376 N N . ASN A 1 314 ? -14.516 20.873 12.083 1.00 98.00 314 ASN A N 1
ATOM 2377 C CA . ASN A 1 314 ? -14.376 20.552 10.661 1.00 98.00 314 ASN A CA 1
ATOM 2378 C C . ASN A 1 314 ? -14.585 19.065 10.339 1.00 98.00 314 ASN A C 1
ATOM 2380 O O . ASN A 1 314 ? -14.479 18.689 9.170 1.00 98.00 314 ASN A O 1
ATOM 2384 N N . VAL A 1 315 ? -14.860 18.214 11.336 1.00 97.94 315 VAL A N 1
ATOM 2385 C CA . VAL A 1 315 ? -14.957 16.754 11.151 1.00 97.94 315 VAL A CA 1
ATOM 2386 C C . VAL A 1 315 ? -16.000 16.390 10.094 1.00 97.94 315 VAL A C 1
ATOM 2388 O O . VAL A 1 315 ? -15.660 15.693 9.142 1.00 97.94 315 VAL A O 1
ATOM 2391 N N . GLU A 1 316 ? -17.226 16.909 10.191 1.00 97.50 316 GLU A N 1
ATOM 2392 C CA . GLU A 1 316 ? -18.302 16.586 9.239 1.00 97.50 316 GLU A CA 1
ATOM 2393 C C . GLU A 1 316 ? -17.940 16.995 7.804 1.00 97.50 316 GLU A C 1
ATOM 2395 O O . GLU A 1 316 ? -18.029 16.190 6.878 1.00 97.50 316 GLU A O 1
ATOM 2400 N N . LYS A 1 317 ? -17.411 18.212 7.622 1.00 97.62 317 LYS A N 1
ATOM 2401 C CA . LYS A 1 317 ? -16.961 18.714 6.311 1.00 97.62 317 LYS A CA 1
ATOM 2402 C C . LYS A 1 317 ? -15.843 17.854 5.724 1.00 97.62 317 LYS A C 1
ATOM 2404 O O . LYS A 1 317 ? -15.824 17.572 4.529 1.00 97.62 317 LYS A O 1
ATOM 2409 N N . ALA A 1 318 ? -14.893 17.426 6.552 1.00 97.88 318 ALA A N 1
ATOM 2410 C CA . ALA A 1 318 ? -13.819 16.543 6.116 1.00 97.88 318 ALA A CA 1
ATOM 2411 C C . ALA A 1 318 ? -14.348 15.146 5.748 1.00 97.88 318 ALA A C 1
ATOM 2413 O O . ALA A 1 318 ? -13.901 14.566 4.759 1.00 97.88 318 ALA A O 1
ATOM 2414 N N . GLN A 1 319 ? -15.334 14.622 6.482 1.00 98.31 319 GLN A N 1
ATOM 2415 C CA . GLN A 1 319 ? -15.991 13.354 6.155 1.00 98.31 319 GLN A CA 1
ATOM 2416 C C . GLN A 1 319 ? -16.772 13.416 4.837 1.00 98.31 319 GLN A C 1
ATOM 2418 O O . GLN A 1 319 ? -16.766 12.434 4.094 1.00 98.31 319 GLN A O 1
ATOM 2423 N N . GLU A 1 320 ? -17.389 14.552 4.505 1.00 97.00 320 GLU A N 1
ATOM 2424 C CA . GLU A 1 320 ? -18.023 14.777 3.199 1.00 97.00 320 GLU A CA 1
ATOM 2425 C C . GLU A 1 320 ? -17.001 14.755 2.058 1.00 97.00 320 GLU A C 1
ATOM 2427 O O . GLU A 1 320 ? -17.212 14.085 1.046 1.00 97.00 320 GLU A O 1
ATOM 2432 N N . VAL A 1 321 ? -15.851 15.414 2.233 1.00 95.75 321 VAL A N 1
ATOM 2433 C CA . VAL A 1 321 ? -14.751 15.373 1.254 1.00 95.75 321 VAL A CA 1
ATOM 2434 C C . VAL A 1 321 ? -14.218 13.948 1.085 1.00 95.75 321 VAL A C 1
ATOM 2436 O O . VAL A 1 321 ? -14.019 13.480 -0.040 1.00 95.75 321 VAL A O 1
ATOM 2439 N N . PHE A 1 322 ? -14.052 13.223 2.191 1.00 97.81 322 PHE A N 1
ATOM 2440 C CA . PHE A 1 322 ? -13.635 11.825 2.168 1.00 97.81 322 PHE A CA 1
ATOM 2441 C C . PHE A 1 322 ? -14.640 10.936 1.423 1.00 97.81 322 PHE A C 1
ATOM 2443 O O . PHE A 1 322 ? -14.245 10.121 0.590 1.00 97.81 322 PHE A O 1
ATOM 2450 N N . LEU A 1 323 ? -15.941 11.137 1.656 1.00 97.44 323 LEU A N 1
ATOM 2451 C CA . LEU A 1 323 ? -17.022 10.454 0.946 1.00 97.44 323 LEU A CA 1
ATOM 2452 C C . LEU A 1 323 ? -16.952 10.696 -0.566 1.00 97.44 323 LEU A C 1
ATOM 2454 O O . LEU A 1 323 ? -17.049 9.742 -1.338 1.00 97.44 323 LEU A O 1
ATOM 2458 N N . VAL A 1 324 ? -16.755 11.946 -0.997 1.00 96.12 324 VAL A N 1
ATOM 2459 C CA . VAL A 1 324 ? -16.635 12.288 -2.425 1.00 96.12 324 VAL A CA 1
ATOM 2460 C C . VAL A 1 324 ? -15.491 11.511 -3.078 1.00 96.12 324 VAL A C 1
ATOM 2462 O O . VAL A 1 324 ? -15.642 11.007 -4.193 1.00 96.12 324 VAL A O 1
ATOM 2465 N N . ARG A 1 325 ? -14.352 11.360 -2.391 1.00 95.56 325 ARG A N 1
ATOM 2466 C CA . ARG A 1 325 ? -13.215 10.573 -2.897 1.00 95.56 325 ARG A CA 1
ATOM 2467 C C . ARG A 1 325 ? -13.438 9.069 -2.826 1.00 95.56 325 ARG A C 1
ATOM 2469 O O . ARG A 1 325 ? -13.095 8.384 -3.788 1.00 95.56 325 ARG A O 1
ATOM 2476 N N . GLY A 1 326 ? -14.064 8.553 -1.772 1.00 96.88 326 GLY A N 1
ATOM 2477 C CA . GLY A 1 326 ? -14.459 7.144 -1.694 1.00 96.88 326 GLY A CA 1
ATOM 2478 C C . GLY A 1 326 ? -15.395 6.747 -2.840 1.00 96.88 326 GLY A C 1
ATOM 2479 O O . GLY A 1 326 ? -15.142 5.765 -3.538 1.00 96.88 326 GLY A O 1
ATOM 2480 N N . LYS A 1 327 ? -16.422 7.565 -3.102 1.00 97.38 327 LYS A N 1
ATOM 2481 C CA . LYS A 1 327 ? -17.386 7.342 -4.186 1.00 97.38 327 LYS A CA 1
ATOM 2482 C C . LYS A 1 327 ? -16.740 7.427 -5.569 1.00 97.38 327 LYS A C 1
ATOM 2484 O O . LYS A 1 327 ? -16.959 6.546 -6.392 1.00 97.38 327 LYS A O 1
ATOM 2489 N N . ALA A 1 328 ? -15.912 8.440 -5.817 1.00 97.62 328 ALA A N 1
ATOM 2490 C CA . ALA A 1 328 ? -15.247 8.600 -7.109 1.00 97.62 328 ALA A CA 1
ATOM 2491 C C . ALA A 1 328 ? -14.330 7.413 -7.443 1.00 97.62 328 ALA A C 1
ATOM 2493 O O . ALA A 1 328 ? -14.385 6.871 -8.545 1.00 97.62 328 ALA A O 1
ATOM 2494 N N . ASN A 1 329 ? -13.541 6.950 -6.469 1.00 98.31 329 ASN A N 1
ATOM 2495 C CA . ASN A 1 329 ? -12.689 5.778 -6.658 1.00 98.31 329 ASN A CA 1
ATOM 2496 C C . ASN A 1 329 ? -13.508 4.488 -6.811 1.00 98.31 329 ASN A C 1
ATOM 2498 O O . ASN A 1 329 ? -13.148 3.637 -7.620 1.00 98.31 329 ASN A O 1
ATOM 2502 N N . SER A 1 330 ? -14.633 4.353 -6.100 1.00 98.50 330 SER A N 1
ATOM 2503 C CA . SER A 1 330 ? -15.589 3.258 -6.307 1.00 98.50 330 SER A CA 1
ATOM 2504 C C . SER A 1 330 ? -16.123 3.225 -7.743 1.00 98.50 330 SER A C 1
ATOM 2506 O O . SER A 1 330 ? -16.045 2.185 -8.400 1.00 98.50 330 SER A O 1
ATOM 2508 N N . GLU A 1 331 ? -16.583 4.359 -8.273 1.00 98.44 331 GLU A N 1
ATOM 2509 C CA . GLU A 1 331 ? -17.052 4.482 -9.659 1.00 98.44 331 GLU A CA 1
ATOM 2510 C C . GLU A 1 331 ? -15.939 4.179 -10.673 1.00 98.44 331 GLU A C 1
ATOM 2512 O O . GLU A 1 331 ? -16.191 3.505 -11.677 1.00 98.44 331 GLU A O 1
ATOM 2517 N N . ALA A 1 332 ? -14.700 4.590 -10.383 1.00 98.56 332 ALA A N 1
ATOM 2518 C CA . ALA A 1 332 ? -13.530 4.288 -11.203 1.00 98.56 332 ALA A CA 1
ATOM 2519 C C . ALA A 1 332 ? -13.233 2.780 -11.278 1.00 98.56 332 ALA A C 1
ATOM 2521 O O . ALA A 1 332 ? -12.886 2.280 -12.348 1.00 98.56 332 ALA A O 1
ATOM 2522 N N . THR A 1 333 ? -13.452 2.011 -10.201 1.00 98.50 333 THR A N 1
ATOM 2523 C CA . THR A 1 333 ? -13.333 0.535 -10.266 1.00 98.50 333 THR A CA 1
ATOM 2524 C C . THR A 1 333 ? -14.337 -0.110 -11.227 1.00 98.50 333 THR A C 1
ATOM 2526 O O . THR A 1 333 ? -14.134 -1.230 -11.687 1.00 98.50 333 THR A O 1
ATOM 2529 N N . LEU A 1 334 ? -15.431 0.588 -11.538 1.00 98.38 334 LEU A N 1
ATOM 2530 C CA . LEU A 1 334 ? -16.484 0.120 -12.435 1.00 98.38 334 LEU A CA 1
ATOM 2531 C C . LEU A 1 334 ? -16.345 0.694 -13.852 1.00 98.38 334 LEU A C 1
ATOM 2533 O O . LEU A 1 334 ? -17.169 0.373 -14.709 1.00 98.38 334 LEU A O 1
ATOM 2537 N N . GLY A 1 335 ? -15.345 1.548 -14.102 1.00 97.75 335 GLY A N 1
ATOM 2538 C CA . GLY A 1 335 ? -15.200 2.277 -15.364 1.00 97.75 335 GLY A CA 1
ATOM 2539 C C . GLY A 1 335 ? -16.353 3.256 -15.619 1.00 97.75 335 GLY A C 1
ATOM 2540 O O . GLY A 1 335 ? -16.753 3.459 -16.768 1.00 97.75 335 GLY A O 1
ATOM 2541 N N . LYS A 1 336 ? -16.959 3.786 -14.550 1.00 97.25 336 LYS A N 1
ATOM 2542 C CA . LYS A 1 336 ? -18.152 4.646 -14.591 1.00 97.25 336 LYS A CA 1
ATOM 2543 C C . LYS A 1 336 ? -17.903 6.041 -14.033 1.00 97.25 336 LYS A C 1
ATOM 2545 O O . LYS A 1 336 ? -18.859 6.803 -13.903 1.00 97.25 336 LYS A O 1
ATOM 2550 N N . TYR A 1 337 ? -16.662 6.390 -13.708 1.00 96.31 337 TYR A N 1
ATOM 2551 C CA . TYR A 1 337 ? -16.372 7.732 -13.233 1.00 96.31 337 TYR A CA 1
ATOM 2552 C C . TYR A 1 337 ? -16.557 8.728 -14.389 1.00 96.31 337 TYR A C 1
ATOM 2554 O O . TYR A 1 337 ? -15.982 8.581 -15.474 1.00 96.31 337 TYR A O 1
ATOM 2562 N N . GLY A 1 338 ? -17.437 9.707 -14.172 1.00 80.31 338 GLY A N 1
ATOM 2563 C CA . GLY A 1 338 ? -17.829 10.713 -15.165 1.00 80.31 338 GLY A CA 1
ATOM 2564 C C . GLY A 1 338 ? -16.985 11.990 -15.141 1.00 80.31 338 GLY A C 1
ATOM 2565 O O . GLY A 1 338 ? -17.254 12.900 -15.920 1.00 80.31 338 GLY A O 1
ATOM 2566 N N . GLY A 1 339 ? -15.987 12.071 -14.253 1.00 74.44 339 GLY A N 1
ATOM 2567 C CA . GLY A 1 339 ? -15.290 13.318 -13.935 1.00 74.44 339 GLY A CA 1
ATOM 2568 C C . GLY A 1 339 ? -16.139 14.261 -13.069 1.00 74.44 339 GLY A C 1
ATOM 2569 O O . GLY A 1 339 ? -17.347 14.084 -12.920 1.00 74.44 339 GLY A O 1
ATOM 2570 N N . GLY A 1 340 ? -15.505 15.270 -12.464 1.00 57.38 340 GLY A N 1
ATOM 2571 C CA . GLY A 1 340 ? -16.214 16.343 -11.746 1.00 57.38 340 GLY A CA 1
ATOM 2572 C C . GLY A 1 340 ? -16.344 16.177 -10.227 1.00 57.38 340 GLY A C 1
ATOM 2573 O O . GLY A 1 340 ? -16.955 17.020 -9.579 1.00 57.38 340 GLY A O 1
ATOM 2574 N N . GLY A 1 341 ? -15.730 15.150 -9.629 1.00 56.53 341 GLY A N 1
ATOM 2575 C CA . GLY A 1 341 ? -15.592 15.049 -8.169 1.00 56.53 341 GLY A CA 1
ATOM 2576 C C . GLY A 1 341 ? -14.433 15.873 -7.583 1.00 56.53 341 GLY A C 1
ATOM 2577 O O . GLY A 1 341 ? -14.228 15.854 -6.369 1.00 56.53 341 GLY A O 1
ATOM 2578 N N . ALA A 1 342 ? -13.659 16.567 -8.424 1.00 51.97 342 ALA A N 1
ATOM 2579 C CA . ALA A 1 342 ? -12.485 17.341 -8.033 1.00 51.97 342 ALA A CA 1
ATOM 2580 C C . ALA A 1 342 ? -12.802 18.831 -7.835 1.00 51.97 342 ALA A C 1
ATOM 2582 O O . ALA A 1 342 ? -13.037 19.566 -8.792 1.00 51.97 342 ALA A O 1
ATOM 2583 N N . GLY A 1 343 ? -12.719 19.303 -6.589 1.00 56.56 343 GLY A N 1
ATOM 2584 C CA . GLY A 1 343 ? -12.370 20.702 -6.319 1.00 56.56 343 GLY A CA 1
ATOM 2585 C C . GLY A 1 343 ? -10.877 20.942 -6.588 1.00 56.56 343 GLY A C 1
ATOM 2586 O O . GLY A 1 343 ? -10.109 19.986 -6.677 1.00 56.56 343 GLY A O 1
ATOM 2587 N N . GLY A 1 344 ? -10.429 22.202 -6.671 1.00 60.91 344 GLY A N 1
ATOM 2588 C CA . GLY A 1 344 ? -9.041 22.542 -7.045 1.00 60.91 344 GLY A CA 1
ATOM 2589 C C . GLY A 1 344 ? -7.938 21.829 -6.238 1.00 60.91 344 GLY A C 1
ATOM 2590 O O . GLY A 1 344 ? -6.877 21.534 -6.780 1.00 60.91 344 GLY A O 1
ATOM 2591 N N . LEU A 1 345 ? -8.209 21.467 -4.977 1.00 66.62 345 LEU A N 1
ATOM 2592 C CA . LEU A 1 345 ? -7.288 20.719 -4.108 1.00 66.62 345 LEU A CA 1
ATOM 2593 C C . LEU A 1 345 ? -7.030 19.272 -4.567 1.00 66.62 345 LEU A C 1
ATOM 2595 O O . LEU A 1 345 ? -5.928 18.760 -4.361 1.00 66.62 345 LEU A O 1
ATOM 2599 N N . ALA A 1 346 ? -8.013 18.626 -5.200 1.00 63.66 346 ALA A N 1
ATOM 2600 C CA . ALA A 1 346 ? -7.925 17.231 -5.637 1.00 63.66 346 ALA A CA 1
ATOM 2601 C C . ALA A 1 346 ? -7.006 17.049 -6.859 1.00 63.66 346 ALA A C 1
ATOM 2603 O O . ALA A 1 346 ? -6.481 15.957 -7.084 1.00 63.66 346 ALA A O 1
ATOM 2604 N N . SER A 1 347 ? -6.774 18.123 -7.620 1.00 73.38 347 SER A N 1
ATOM 2605 C CA . SER A 1 347 ? -5.920 18.127 -8.815 1.00 73.38 347 SER A CA 1
ATOM 2606 C C . SER A 1 347 ? -4.436 18.362 -8.508 1.00 73.38 347 SER A C 1
ATOM 2608 O O . SER A 1 347 ? -3.587 18.165 -9.377 1.00 73.38 347 SER A O 1
ATOM 2610 N N . GLU A 1 348 ? -4.087 18.770 -7.285 1.00 73.62 348 GLU A N 1
ATOM 2611 C CA . GLU A 1 348 ? -2.699 19.033 -6.902 1.00 73.62 348 GLU A CA 1
ATOM 2612 C C . GLU A 1 348 ? -1.866 17.742 -6.809 1.00 73.62 348 GLU A C 1
ATOM 2614 O O . GLU A 1 348 ? -2.246 16.801 -6.106 1.00 73.62 348 GLU A O 1
ATOM 2619 N N . SER A 1 349 ? -0.669 17.747 -7.410 1.00 73.12 349 SER A N 1
ATOM 2620 C CA . SER A 1 349 ? 0.310 16.651 -7.307 1.00 73.12 349 SER A CA 1
ATOM 2621 C C . SER A 1 349 ? 0.598 16.248 -5.849 1.00 73.12 349 SER A C 1
ATOM 2623 O O . SER A 1 349 ? 0.623 17.094 -4.945 1.00 73.12 349 SER A O 1
ATOM 2625 N N . LEU A 1 350 ? 0.807 14.945 -5.617 1.00 81.50 350 LEU A N 1
ATOM 2626 C CA . LEU A 1 350 ? 1.162 14.357 -4.311 1.00 81.50 350 LEU A CA 1
ATOM 2627 C C . LEU A 1 350 ? 2.619 13.899 -4.252 1.00 81.50 350 LEU A C 1
ATOM 2629 O O . LEU A 1 350 ? 3.028 13.301 -3.255 1.00 81.50 350 LEU A O 1
ATOM 2633 N N . TYR A 1 351 ? 3.374 14.105 -5.329 1.00 78.62 351 TYR A N 1
ATOM 2634 C CA . TYR A 1 351 ? 4.743 13.637 -5.448 1.00 78.62 351 TYR A CA 1
ATOM 2635 C C . TYR A 1 351 ? 5.672 14.368 -4.473 1.00 78.62 351 TYR A C 1
ATOM 2637 O O . TYR A 1 351 ? 5.647 15.591 -4.356 1.00 78.62 351 TYR A O 1
ATOM 2645 N N . GLU A 1 352 ? 6.519 13.591 -3.803 1.00 71.50 352 GLU A N 1
ATOM 2646 C CA . GLU A 1 352 ? 7.602 14.068 -2.950 1.00 71.50 352 GLU A CA 1
ATOM 2647 C C . GLU A 1 352 ? 8.880 13.364 -3.419 1.00 71.50 352 GLU A C 1
ATOM 2649 O O . GLU A 1 352 ? 8.938 12.134 -3.417 1.00 71.50 352 GLU A O 1
ATOM 2654 N N . LYS A 1 353 ? 9.893 14.130 -3.836 1.00 67.38 353 LYS A N 1
ATOM 2655 C CA . LYS A 1 353 ? 11.159 13.577 -4.336 1.00 67.38 353 LYS A CA 1
ATOM 2656 C C . LYS A 1 353 ? 11.865 12.775 -3.242 1.00 67.38 353 LYS A C 1
ATOM 2658 O O . LYS A 1 353 ? 12.037 13.274 -2.129 1.00 67.38 353 LYS A O 1
ATOM 2663 N N . GLY A 1 354 ? 12.294 11.551 -3.553 1.00 57.66 354 GLY A N 1
ATOM 2664 C CA . GLY A 1 354 ? 12.983 10.689 -2.589 1.00 57.66 354 GLY A CA 1
ATOM 2665 C C . GLY A 1 354 ? 12.104 10.239 -1.416 1.00 57.66 354 GLY A C 1
ATOM 2666 O O . GLY A 1 354 ? 12.607 10.057 -0.301 1.00 57.66 354 GLY A O 1
ATOM 2667 N N . TYR A 1 355 ? 10.792 10.080 -1.637 1.00 51.19 355 TYR A N 1
ATOM 2668 C CA . TYR A 1 355 ? 9.848 9.633 -0.613 1.00 51.19 355 TYR A CA 1
ATOM 2669 C C . TYR A 1 355 ? 10.135 8.198 -0.153 1.00 51.19 355 TYR A C 1
ATOM 2671 O O . TYR A 1 355 ? 9.575 7.222 -0.649 1.00 51.19 355 TYR A O 1
ATOM 2679 N N . ASN A 1 356 ? 10.981 8.074 0.865 1.00 51.72 356 ASN A N 1
ATOM 2680 C CA . ASN A 1 356 ? 11.211 6.826 1.571 1.00 51.72 356 ASN A CA 1
ATOM 2681 C C . ASN A 1 356 ? 10.624 6.906 2.978 1.00 51.72 356 ASN A C 1
ATOM 2683 O O . ASN A 1 356 ? 10.860 7.863 3.722 1.00 51.72 356 ASN A O 1
ATOM 2687 N N . THR A 1 357 ? 9.906 5.854 3.380 1.00 39.91 357 THR A N 1
ATOM 2688 C CA . THR A 1 357 ? 9.566 5.586 4.783 1.00 39.91 357 THR A CA 1
ATOM 2689 C C . THR A 1 357 ? 10.831 5.153 5.525 1.00 39.91 357 THR A C 1
ATOM 2691 O O . THR A 1 357 ? 10.912 4.035 6.031 1.00 39.91 357 THR A O 1
ATOM 2694 N N . LYS A 1 358 ? 11.864 6.004 5.544 1.00 33.75 358 LYS A N 1
ATOM 2695 C CA . LYS A 1 358 ? 12.984 5.830 6.461 1.00 33.75 358 LYS A CA 1
ATOM 2696 C C . LYS A 1 358 ? 12.389 5.994 7.860 1.00 33.75 358 LYS A C 1
ATOM 2698 O O . LYS A 1 358 ? 11.767 7.021 8.145 1.00 33.75 358 LYS A O 1
ATOM 2703 N N . PHE A 1 359 ? 12.537 4.983 8.718 1.00 34.25 359 PHE A N 1
ATOM 2704 C CA . PHE A 1 359 ? 12.523 5.2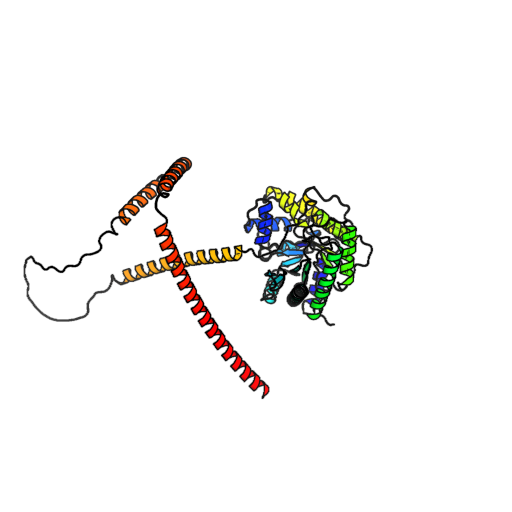32 10.158 1.00 34.25 359 PHE A CA 1
ATOM 2705 C C . PHE A 1 359 ? 13.566 6.328 10.363 1.00 34.25 359 PHE A C 1
ATOM 2707 O O . PHE A 1 359 ? 14.743 6.122 10.075 1.00 34.25 359 PHE A O 1
ATOM 2714 N N . GLY A 1 360 ? 13.098 7.543 10.656 1.00 28.83 360 GLY A N 1
ATOM 2715 C CA . GLY A 1 360 ? 13.952 8.720 10.633 1.00 28.83 360 GLY A CA 1
ATOM 2716 C C . GLY A 1 360 ? 15.156 8.494 11.536 1.00 28.83 360 GLY A C 1
ATOM 2717 O O . GLY A 1 360 ? 15.030 7.897 12.602 1.00 28.83 360 GLY A O 1
ATOM 2718 N N . SER A 1 361 ? 16.304 9.026 11.141 1.00 29.69 361 SER A N 1
ATOM 2719 C CA . SER A 1 361 ? 17.523 9.148 11.951 1.00 29.69 361 SER A CA 1
ATOM 2720 C C . SER A 1 361 ? 17.297 9.799 13.335 1.00 29.69 361 SER A C 1
ATOM 2722 O O . SER A 1 361 ? 18.177 9.765 14.188 1.00 29.69 361 SER A O 1
ATOM 2724 N N . TYR A 1 362 ? 16.092 10.307 13.607 1.00 33.41 362 TYR A N 1
ATOM 2725 C CA . TYR A 1 362 ? 15.592 10.714 14.921 1.00 33.41 362 TYR A CA 1
ATOM 2726 C C . TYR A 1 362 ? 15.238 9.559 15.870 1.00 33.41 362 TYR A C 1
ATOM 2728 O O . TYR A 1 362 ? 15.157 9.786 17.070 1.00 33.41 362 TYR A O 1
ATOM 2736 N N . GLY A 1 363 ? 15.050 8.329 15.382 1.00 31.17 363 GLY A N 1
ATOM 2737 C CA . GLY A 1 363 ? 14.779 7.159 16.223 1.00 31.17 363 GLY A CA 1
ATOM 2738 C C . GLY A 1 363 ? 15.964 6.799 17.117 1.00 31.17 363 GLY A C 1
ATOM 2739 O O . GLY A 1 363 ? 15.768 6.471 18.281 1.00 31.17 363 GLY A O 1
ATOM 2740 N N . LEU A 1 364 ? 17.192 6.958 16.610 1.00 31.81 364 LEU A N 1
ATOM 2741 C CA . LEU A 1 364 ? 18.412 6.770 17.397 1.00 31.81 364 LEU A CA 1
ATOM 2742 C C . LEU A 1 364 ? 18.586 7.901 18.422 1.00 31.81 364 LEU A C 1
ATOM 2744 O O . LEU A 1 364 ? 18.942 7.638 19.563 1.00 31.81 364 LEU A O 1
ATOM 2748 N N . LEU A 1 365 ? 18.246 9.141 18.053 1.00 30.98 365 LEU A N 1
ATOM 2749 C CA . LEU A 1 365 ? 18.288 10.292 18.960 1.00 30.98 365 LEU A CA 1
ATOM 2750 C C . LEU A 1 365 ? 17.234 10.186 20.078 1.00 30.98 365 LEU A C 1
ATOM 2752 O O . LEU A 1 365 ? 17.530 10.490 21.228 1.00 30.98 365 LEU A O 1
ATOM 2756 N N . LEU A 1 366 ? 16.030 9.694 19.765 1.00 35.19 366 LEU A N 1
ATOM 2757 C CA . LEU A 1 366 ? 14.966 9.410 20.734 1.00 35.19 366 LEU A CA 1
ATOM 2758 C C . LEU A 1 366 ? 15.305 8.217 21.633 1.00 35.19 366 LEU A C 1
ATOM 2760 O O . LEU A 1 366 ? 15.019 8.288 22.823 1.00 35.19 366 LEU A O 1
ATOM 2764 N N . LEU A 1 367 ? 15.968 7.178 21.111 1.00 32.72 367 LEU A N 1
ATOM 2765 C CA . LEU A 1 367 ? 16.506 6.072 21.917 1.00 32.72 367 LEU A CA 1
ATOM 2766 C C . LEU A 1 367 ? 17.633 6.537 22.849 1.00 32.72 367 LEU A C 1
ATOM 2768 O O . LEU A 1 367 ? 17.722 6.092 23.991 1.00 32.72 367 LEU A O 1
ATOM 2772 N N . VAL A 1 368 ? 18.494 7.445 22.387 1.00 34.00 368 VAL A N 1
ATOM 2773 C CA . VAL A 1 368 ? 19.561 8.041 23.202 1.00 34.00 368 VAL A CA 1
ATOM 2774 C C . VAL A 1 368 ? 18.966 8.951 24.280 1.00 34.00 368 VAL A C 1
ATOM 2776 O O . VAL A 1 368 ? 19.360 8.849 25.439 1.00 34.00 368 VAL A O 1
ATOM 2779 N N . LEU A 1 369 ? 17.961 9.767 23.951 1.00 35.06 369 LEU A N 1
ATOM 2780 C CA . LEU A 1 369 ? 17.251 10.623 24.909 1.00 35.06 369 LEU A CA 1
ATOM 2781 C C . LEU A 1 369 ? 16.416 9.818 25.913 1.00 35.06 369 LEU A C 1
ATOM 2783 O O . LEU A 1 369 ? 16.416 10.148 27.100 1.00 35.06 369 LEU A O 1
ATOM 2787 N N . SER A 1 370 ? 15.758 8.735 25.487 1.00 34.88 370 SER A N 1
ATOM 2788 C CA . SER A 1 370 ? 15.015 7.847 26.389 1.00 34.88 370 SER A CA 1
ATOM 2789 C C . SER A 1 370 ? 15.958 7.099 27.327 1.00 34.88 370 SER A C 1
ATOM 2791 O O . SER A 1 370 ? 15.673 6.997 28.518 1.00 34.88 370 SER A O 1
ATOM 2793 N N . ASN A 1 371 ? 17.118 6.654 26.833 1.00 35.59 371 ASN A N 1
ATOM 2794 C CA . ASN A 1 371 ? 18.158 6.045 27.661 1.00 35.59 371 ASN A CA 1
ATOM 2795 C C . ASN A 1 371 ? 18.789 7.057 28.627 1.00 35.59 371 ASN A C 1
ATOM 2797 O O . ASN A 1 371 ? 19.049 6.703 29.774 1.00 35.59 371 ASN A O 1
ATOM 2801 N N . PHE A 1 372 ? 18.963 8.321 28.225 1.00 35.28 372 PHE A N 1
ATOM 2802 C CA . PHE A 1 372 ? 19.471 9.393 29.088 1.00 35.28 372 PHE A CA 1
ATOM 2803 C C . PHE A 1 372 ? 18.476 9.768 30.201 1.00 35.28 372 PHE A C 1
ATOM 2805 O O . PHE A 1 372 ? 18.861 9.917 31.362 1.00 35.28 372 PHE A O 1
ATOM 2812 N N . LEU A 1 373 ? 17.177 9.846 29.888 1.00 39.34 373 LEU A N 1
ATOM 2813 C CA . LEU A 1 373 ? 16.105 10.086 30.865 1.00 39.34 373 LEU A CA 1
ATOM 2814 C C . LEU A 1 373 ? 15.893 8.890 31.809 1.00 39.34 373 LEU A C 1
ATOM 2816 O O . LEU A 1 373 ? 15.651 9.084 33.006 1.00 39.34 373 LEU A O 1
ATOM 2820 N N . TYR A 1 374 ? 16.055 7.664 31.304 1.00 36.41 374 TYR A N 1
ATOM 2821 C CA . TYR A 1 374 ? 16.061 6.441 32.107 1.00 36.41 374 TYR A CA 1
ATOM 2822 C C . TYR A 1 374 ? 17.271 6.400 33.055 1.00 36.41 374 TYR A C 1
ATOM 2824 O O . TYR A 1 374 ? 17.108 6.123 34.244 1.00 36.41 374 TYR A O 1
ATOM 2832 N N . TYR A 1 375 ? 18.464 6.791 32.587 1.00 34.34 375 TYR A N 1
ATOM 2833 C CA . TYR A 1 375 ? 19.666 6.923 33.422 1.00 34.34 375 TYR A CA 1
ATOM 2834 C C . TYR A 1 375 ? 19.504 7.997 34.506 1.00 34.34 375 TYR A C 1
ATOM 2836 O O . TYR A 1 375 ? 19.867 7.772 35.662 1.00 34.34 375 TYR A O 1
ATOM 2844 N N . LYS A 1 376 ? 18.899 9.144 34.169 1.00 37.47 376 LYS A N 1
ATOM 2845 C CA . LYS A 1 376 ? 18.606 10.226 35.121 1.00 37.47 376 LYS A CA 1
ATOM 2846 C C . LYS A 1 376 ? 17.611 9.773 36.197 1.00 37.47 376 LYS A C 1
ATOM 2848 O O . LYS A 1 376 ? 17.849 10.009 37.380 1.00 37.47 376 LYS A O 1
ATOM 2853 N N . SER A 1 377 ? 16.555 9.048 35.820 1.00 38.31 377 SER A N 1
ATOM 2854 C CA . SER A 1 377 ? 15.587 8.475 36.772 1.00 38.31 377 SER A CA 1
ATOM 2855 C C . SER A 1 377 ? 16.200 7.378 37.650 1.00 38.31 377 SER A C 1
ATOM 2857 O O . SER A 1 377 ? 15.952 7.346 38.856 1.00 38.31 377 SER A O 1
ATOM 2859 N N . ALA A 1 378 ? 17.067 6.528 37.090 1.00 34.38 378 ALA A N 1
ATOM 2860 C CA . ALA A 1 378 ? 17.788 5.498 37.838 1.00 34.38 378 ALA A CA 1
ATOM 2861 C C . ALA A 1 378 ? 18.807 6.091 38.834 1.00 34.38 378 ALA A C 1
ATOM 2863 O O . ALA A 1 378 ? 18.963 5.569 39.940 1.00 34.38 378 ALA A O 1
ATOM 2864 N N . MET A 1 379 ? 19.460 7.207 38.488 1.00 33.62 379 MET A N 1
ATOM 2865 C CA . MET A 1 379 ? 20.372 7.945 39.375 1.00 33.62 379 MET A CA 1
ATOM 2866 C C . MET A 1 379 ? 19.622 8.641 40.520 1.00 33.62 379 MET A C 1
ATOM 2868 O O . MET A 1 379 ? 20.048 8.556 41.671 1.00 33.62 379 MET A O 1
ATOM 2872 N N . VAL A 1 380 ? 18.459 9.245 40.247 1.00 36.94 380 VAL A N 1
ATOM 2873 C CA . VAL A 1 380 ? 17.588 9.847 41.278 1.00 36.94 380 VAL A CA 1
ATOM 2874 C C . VAL A 1 380 ? 17.001 8.777 42.212 1.00 36.94 380 VAL A C 1
ATOM 2876 O O . VAL A 1 380 ? 16.934 8.980 43.427 1.00 36.94 380 VAL A O 1
ATOM 2879 N N . GLY A 1 381 ? 16.651 7.601 41.679 1.00 35.72 381 GLY A N 1
ATOM 2880 C CA . GLY A 1 381 ? 16.234 6.438 42.466 1.00 35.72 381 GLY A CA 1
ATOM 2881 C C . GLY A 1 381 ? 17.348 5.907 43.374 1.00 35.72 381 GLY A C 1
ATOM 2882 O O . GLY A 1 381 ? 17.132 5.705 44.572 1.00 35.72 381 GLY A O 1
ATOM 2883 N N . LYS A 1 382 ? 18.575 5.761 42.858 1.00 34.75 382 LYS A N 1
ATOM 2884 C CA . LYS A 1 382 ? 19.738 5.322 43.651 1.00 34.75 382 LYS A CA 1
ATOM 2885 C C . LYS A 1 382 ? 20.156 6.348 44.712 1.00 34.75 382 LYS A C 1
ATOM 2887 O O . LYS A 1 382 ? 20.478 5.940 45.824 1.00 34.75 382 LYS A O 1
ATOM 2892 N N . ALA A 1 383 ? 20.051 7.651 44.437 1.00 34.53 383 ALA A N 1
ATOM 2893 C CA . ALA A 1 383 ? 20.312 8.712 45.415 1.00 34.53 383 ALA A CA 1
ATOM 2894 C C . ALA A 1 383 ? 19.290 8.723 46.572 1.00 34.53 383 ALA A C 1
ATOM 2896 O O . ALA A 1 383 ? 19.675 8.850 47.735 1.00 34.53 383 ALA A O 1
ATOM 2897 N N . LYS A 1 384 ? 17.996 8.493 46.287 1.00 36.72 384 LYS A N 1
ATOM 2898 C CA . LYS A 1 384 ? 16.965 8.303 47.329 1.00 36.72 384 LYS A CA 1
ATOM 2899 C C . LYS A 1 384 ? 17.217 7.050 48.171 1.00 36.72 384 LYS A C 1
ATOM 2901 O O . LYS A 1 384 ? 17.072 7.092 49.390 1.00 36.72 384 LYS A O 1
ATOM 2906 N N . THR A 1 385 ? 17.649 5.958 47.540 1.00 35.94 385 THR A N 1
ATOM 2907 C CA . THR A 1 385 ? 17.925 4.685 48.231 1.00 35.94 385 THR A CA 1
ATOM 2908 C C . THR A 1 385 ? 19.201 4.753 49.085 1.00 35.94 385 THR A C 1
ATOM 2910 O O . THR A 1 385 ? 19.258 4.157 50.158 1.00 35.94 385 THR A O 1
ATOM 2913 N N . ALA A 1 386 ? 20.209 5.522 48.655 1.00 36.03 386 ALA A N 1
ATOM 2914 C CA . ALA A 1 386 ? 21.430 5.780 49.420 1.00 36.03 386 ALA A CA 1
ATOM 2915 C C . ALA A 1 386 ? 21.177 6.687 50.637 1.00 36.03 386 ALA A C 1
ATOM 2917 O O . ALA A 1 386 ? 21.714 6.420 51.710 1.00 36.03 386 ALA A O 1
ATOM 2918 N N . LYS A 1 387 ? 20.299 7.695 50.510 1.00 36.31 387 LYS A N 1
ATOM 2919 C CA . LYS A 1 387 ? 19.860 8.541 51.634 1.00 36.31 387 LYS A CA 1
ATOM 2920 C C . LYS A 1 387 ? 19.064 7.739 52.674 1.00 36.31 387 LYS A C 1
ATOM 2922 O O . LYS A 1 387 ? 19.368 7.804 53.857 1.00 36.31 387 LYS A O 1
ATOM 2927 N N . LEU A 1 388 ? 18.157 6.866 52.223 1.00 34.84 388 LEU A N 1
ATOM 2928 C CA . LEU A 1 388 ? 17.402 5.948 53.091 1.00 34.84 388 LEU A CA 1
ATOM 2929 C C . LEU A 1 388 ? 18.277 4.897 53.796 1.00 34.84 388 LEU A C 1
ATOM 2931 O O . LEU A 1 388 ? 17.946 4.499 54.907 1.00 34.84 388 LEU A O 1
ATOM 2935 N N . LYS A 1 389 ? 19.389 4.447 53.193 1.00 37.59 389 LYS A N 1
ATOM 2936 C CA . LYS A 1 389 ? 20.350 3.541 53.855 1.00 37.59 389 LYS A CA 1
ATOM 2937 C C . LYS A 1 389 ? 21.229 4.261 54.886 1.00 37.59 389 LYS A C 1
ATOM 2939 O O . LYS A 1 389 ? 21.501 3.677 55.931 1.00 37.59 389 LYS A O 1
ATOM 2944 N N . ARG A 1 390 ? 21.611 5.520 54.635 1.00 38.69 390 ARG A N 1
ATOM 2945 C CA . ARG A 1 390 ? 22.362 6.362 55.588 1.00 38.69 390 ARG A CA 1
ATOM 2946 C C . ARG A 1 390 ? 21.516 6.720 56.815 1.00 38.69 390 ARG A C 1
ATOM 2948 O O . ARG A 1 390 ? 21.964 6.535 57.939 1.00 38.69 390 ARG A O 1
ATOM 2955 N N . ASP A 1 391 ? 20.250 7.078 56.602 1.00 39.12 391 ASP A N 1
ATOM 2956 C CA . ASP A 1 391 ? 19.300 7.409 57.678 1.00 39.12 391 ASP A CA 1
ATOM 2957 C C . ASP A 1 391 ? 18.827 6.180 58.487 1.00 39.12 391 ASP A C 1
ATOM 2959 O O . ASP A 1 391 ? 18.177 6.334 59.526 1.00 39.12 391 ASP A O 1
ATOM 2963 N N . ARG A 1 392 ? 19.119 4.957 58.011 1.00 35.50 392 ARG A N 1
ATOM 2964 C CA . ARG A 1 392 ? 18.868 3.688 58.720 1.00 35.50 392 ARG A CA 1
ATOM 2965 C C . ARG A 1 392 ? 20.101 3.195 59.481 1.00 35.50 392 ARG A C 1
ATOM 2967 O O . ARG A 1 392 ? 19.927 2.576 60.522 1.00 35.50 392 ARG A O 1
ATOM 2974 N N . SER A 1 393 ? 21.321 3.493 59.015 1.00 40.16 393 SER A N 1
ATOM 2975 C CA . SER A 1 393 ? 22.541 3.194 59.783 1.00 40.16 393 SER A CA 1
ATOM 2976 C C . SER A 1 393 ? 22.753 4.184 60.930 1.00 40.16 393 SER A C 1
ATOM 2978 O O . SER A 1 393 ? 23.181 3.762 61.993 1.00 40.16 393 SER A O 1
ATOM 2980 N N . LEU A 1 394 ? 22.363 5.455 60.756 1.00 38.88 394 LEU A N 1
ATOM 2981 C CA . LEU A 1 394 ? 22.394 6.479 61.813 1.00 38.88 394 LEU A CA 1
ATOM 2982 C C . LEU A 1 394 ? 21.321 6.278 62.900 1.00 38.88 394 LEU A C 1
ATOM 2984 O O . LEU A 1 394 ? 21.463 6.800 63.993 1.00 38.88 394 LEU A O 1
ATOM 2988 N N . ARG A 1 395 ? 20.262 5.498 62.630 1.00 38.09 395 ARG A N 1
ATOM 2989 C CA . ARG A 1 395 ? 19.232 5.136 63.627 1.00 38.09 395 ARG A CA 1
ATOM 2990 C C . ARG A 1 395 ? 19.514 3.840 64.391 1.00 38.09 395 ARG A C 1
ATOM 2992 O O . ARG A 1 395 ? 18.879 3.608 65.409 1.00 38.09 395 ARG A O 1
ATOM 2999 N N . ASN A 1 396 ? 20.449 3.015 63.915 1.00 37.94 396 ASN A N 1
ATOM 3000 C CA . ASN A 1 396 ? 20.872 1.784 64.594 1.00 37.94 396 ASN A CA 1
ATOM 3001 C C . ASN A 1 396 ? 22.168 1.960 65.407 1.00 37.94 396 ASN A C 1
ATOM 3003 O O . ASN A 1 396 ? 22.567 1.022 66.090 1.00 37.94 396 ASN A O 1
ATOM 3007 N N . SER A 1 397 ? 22.822 3.125 65.342 1.00 37.44 397 SER A N 1
ATOM 3008 C CA . SER A 1 397 ? 24.001 3.458 66.156 1.00 37.44 397 SER A CA 1
ATOM 3009 C C . SER A 1 397 ? 23.675 4.201 67.460 1.00 37.44 397 SER A C 1
ATOM 3011 O O . SER A 1 397 ? 24.559 4.325 68.293 1.00 37.44 397 SER A O 1
ATOM 3013 N N . ASP A 1 398 ? 22.425 4.637 67.662 1.00 37.34 398 ASP A N 1
ATOM 3014 C CA . ASP A 1 398 ? 21.973 5.382 68.857 1.00 37.34 398 ASP A CA 1
ATOM 3015 C C . ASP A 1 398 ? 21.291 4.504 69.927 1.00 37.34 398 ASP A C 1
ATOM 3017 O O . ASP A 1 398 ? 20.639 4.999 70.843 1.00 37.34 398 ASP A O 1
ATOM 3021 N N . SER A 1 399 ? 21.443 3.179 69.861 1.00 38.03 399 SER A N 1
ATOM 3022 C CA . SER A 1 399 ? 21.004 2.295 70.947 1.00 38.03 399 SER A CA 1
ATOM 3023 C C . SER A 1 399 ? 21.844 1.021 71.000 1.00 38.03 399 SER A C 1
ATOM 3025 O O . SER A 1 399 ? 21.460 0.020 70.390 1.00 38.03 399 SER A O 1
ATOM 3027 N N . ARG A 1 400 ? 22.996 1.072 71.688 1.00 29.42 400 ARG A N 1
ATOM 3028 C CA . ARG A 1 400 ? 23.634 -0.041 72.431 1.00 29.42 400 ARG A CA 1
ATOM 3029 C C . ARG A 1 400 ? 25.082 0.296 72.808 1.00 29.42 400 ARG A C 1
ATOM 3031 O O . ARG A 1 400 ? 25.998 0.026 72.041 1.00 29.42 400 ARG A O 1
ATOM 3038 N N . THR A 1 401 ? 25.264 0.775 74.033 1.00 28.70 401 THR A N 1
ATOM 3039 C CA . THR A 1 401 ? 26.359 0.336 74.911 1.00 28.70 401 THR A CA 1
ATOM 3040 C C . THR A 1 401 ? 25.791 0.221 76.327 1.00 28.70 401 THR A C 1
ATOM 3042 O O . THR A 1 401 ? 25.821 1.191 77.071 1.00 28.70 401 THR A O 1
ATOM 3045 N N . ASP A 1 402 ? 25.249 -0.955 76.648 1.00 28.50 402 ASP A N 1
ATOM 3046 C CA . ASP A 1 402 ? 25.170 -1.530 78.001 1.00 28.50 402 ASP A CA 1
ATOM 3047 C C . ASP A 1 402 ? 25.966 -2.849 77.874 1.00 28.50 402 ASP A C 1
ATOM 3049 O O . ASP A 1 402 ? 25.608 -3.678 77.037 1.00 28.50 402 ASP A O 1
ATOM 3053 N N . ILE A 1 403 ? 27.246 -2.869 78.263 1.00 28.47 403 ILE A N 1
ATOM 3054 C CA . ILE A 1 403 ? 27.800 -3.378 79.535 1.00 28.47 403 ILE A CA 1
ATOM 3055 C C . ILE A 1 403 ? 27.558 -4.888 79.721 1.00 28.47 403 ILE A C 1
ATOM 3057 O O . ILE A 1 403 ? 26.454 -5.305 80.052 1.00 28.47 403 ILE A O 1
ATOM 3061 N N . GLU A 1 404 ? 28.635 -5.669 79.596 1.00 27.05 404 GLU A N 1
ATOM 3062 C CA . GLU A 1 404 ? 28.839 -6.932 80.320 1.00 27.05 404 GLU A CA 1
ATOM 3063 C C . GLU A 1 404 ? 30.098 -6.777 81.197 1.00 27.05 404 GLU A C 1
ATOM 3065 O O . GLU A 1 404 ? 31.114 -6.295 80.696 1.00 27.05 404 GLU A O 1
ATOM 3070 N N . GLU A 1 405 ? 29.923 -7.120 82.487 1.00 27.62 405 GLU A N 1
ATOM 3071 C CA . GLU A 1 405 ? 30.801 -7.892 83.405 1.00 27.62 405 GLU A CA 1
ATOM 3072 C C . GLU A 1 405 ? 32.272 -7.447 83.571 1.00 27.62 405 GLU A C 1
ATOM 3074 O O . GLU A 1 405 ? 32.967 -7.141 82.613 1.00 27.62 405 GLU A O 1
ATOM 3079 N N . ASP A 1 406 ? 32.910 -7.360 84.737 1.00 27.98 406 ASP A N 1
ATOM 3080 C CA . ASP A 1 406 ? 32.726 -7.730 86.149 1.00 27.98 406 ASP A CA 1
ATOM 3081 C C . ASP A 1 406 ? 33.561 -6.665 86.931 1.00 27.98 406 ASP A C 1
ATOM 3083 O O . ASP A 1 406 ? 34.388 -5.968 86.345 1.00 27.98 406 ASP A O 1
ATOM 3087 N N . ASP A 1 407 ? 33.421 -6.367 88.222 1.00 27.80 407 ASP A N 1
ATOM 3088 C CA . ASP A 1 407 ? 33.749 -7.274 89.313 1.00 27.80 407 ASP A CA 1
ATOM 3089 C C . ASP A 1 407 ? 33.447 -6.625 90.678 1.00 27.80 407 ASP A C 1
ATOM 3091 O O . ASP A 1 407 ? 33.334 -5.407 90.852 1.00 27.80 407 ASP A O 1
ATOM 3095 N N . HIS A 1 408 ? 33.325 -7.486 91.674 1.00 28.89 408 HIS A N 1
ATOM 3096 C CA . HIS A 1 408 ? 32.941 -7.190 93.043 1.00 28.89 408 HIS A CA 1
ATOM 3097 C C . HIS A 1 408 ? 33.941 -6.303 93.837 1.00 28.89 408 HIS A C 1
ATOM 3099 O O . HIS A 1 408 ? 35.142 -6.540 93.857 1.00 28.89 408 HIS A O 1
ATOM 3105 N N . VAL A 1 409 ? 33.363 -5.435 94.689 1.00 27.81 409 VAL A N 1
ATOM 3106 C CA . VAL A 1 409 ? 33.739 -5.187 96.109 1.00 27.81 409 VAL A CA 1
ATOM 3107 C C . VAL A 1 409 ? 34.691 -4.015 96.468 1.00 27.81 409 VAL A C 1
ATOM 3109 O O . VAL A 1 409 ? 35.908 -4.092 96.394 1.00 27.81 409 VAL A O 1
ATOM 3112 N N . LYS A 1 410 ? 34.042 -3.031 97.126 1.00 27.52 410 LYS A N 1
ATOM 3113 C CA . LYS A 1 410 ? 34.425 -2.222 98.314 1.00 27.52 410 LYS A CA 1
ATOM 3114 C C . LYS A 1 410 ? 35.281 -0.944 98.180 1.00 27.52 410 LYS A C 1
ATOM 3116 O O . LYS A 1 410 ? 36.499 -0.972 98.113 1.00 27.52 410 LYS A O 1
ATOM 3121 N N . SER A 1 411 ? 34.589 0.136 98.565 1.00 25.86 411 SER A N 1
ATOM 3122 C CA . SER A 1 411 ? 34.883 1.046 99.694 1.00 25.86 411 SER A CA 1
ATOM 3123 C C . SER A 1 411 ? 35.468 2.440 99.420 1.00 25.86 411 SER A C 1
ATOM 3125 O O . SER A 1 411 ? 36.460 2.611 98.729 1.00 25.86 411 SER A O 1
ATOM 3127 N N . SER A 1 412 ? 34.827 3.398 100.110 1.00 28.02 412 SER A N 1
ATOM 3128 C CA . SER A 1 412 ? 35.268 4.736 100.548 1.00 28.02 412 SER A CA 1
ATOM 3129 C C . SER A 1 412 ? 35.526 5.848 99.515 1.00 28.02 412 SER A C 1
ATOM 3131 O O . SER A 1 412 ? 36.560 5.921 98.870 1.00 28.02 412 SER A O 1
ATOM 3133 N N . SER A 1 413 ? 34.563 6.776 99.502 1.00 24.27 413 SER A N 1
ATOM 3134 C CA . SER A 1 413 ? 34.629 8.246 99.351 1.00 24.27 413 SER A CA 1
ATOM 3135 C C . SER A 1 413 ? 35.839 8.957 100.003 1.00 24.27 413 SER A C 1
ATOM 3137 O O . SER A 1 413 ? 36.450 8.348 100.881 1.00 24.27 413 SER A O 1
ATOM 3139 N N . PRO A 1 414 ? 36.025 10.294 99.839 1.00 39.81 414 PRO A N 1
ATOM 3140 C CA . PRO A 1 414 ? 35.615 11.220 98.763 1.00 39.81 414 PRO A CA 1
ATOM 3141 C C . PRO A 1 414 ? 36.750 12.193 98.322 1.00 39.81 414 PRO A C 1
ATOM 3143 O O . PRO A 1 414 ? 37.843 12.189 98.876 1.00 39.81 414 PRO A O 1
ATOM 3146 N N . ASN A 1 415 ? 36.376 13.116 97.427 1.00 26.06 415 ASN A N 1
ATOM 3147 C CA . ASN A 1 415 ? 36.804 14.522 97.335 1.00 26.06 415 ASN A CA 1
ATOM 3148 C C . ASN A 1 415 ? 37.801 14.980 96.252 1.00 26.06 415 ASN A C 1
ATOM 3150 O O . ASN A 1 415 ? 38.923 14.507 96.149 1.00 26.06 415 ASN A O 1
ATOM 3154 N N . GLU A 1 416 ? 37.313 16.029 95.573 1.00 25.55 416 GLU A N 1
ATOM 3155 C CA . GLU A 1 416 ? 37.982 17.275 95.174 1.00 25.55 416 GLU A CA 1
ATOM 3156 C C . GLU A 1 416 ? 39.040 17.267 94.062 1.00 25.55 416 GLU A C 1
ATOM 3158 O O . GLU A 1 416 ? 40.131 16.738 94.201 1.00 25.55 416 GLU A O 1
ATOM 3163 N N . GLY A 1 417 ? 38.734 18.061 93.028 1.00 24.53 417 GLY A N 1
ATOM 3164 C CA . GLY A 1 417 ? 39.517 19.275 92.793 1.00 24.53 417 GLY A CA 1
ATOM 3165 C C . GLY A 1 417 ? 40.468 19.273 91.598 1.00 24.53 417 GLY A C 1
ATOM 3166 O O . GLY A 1 417 ? 41.283 18.379 91.439 1.00 24.53 417 GLY A O 1
ATOM 3167 N N . GLU A 1 418 ? 40.398 20.389 90.864 1.00 25.78 418 GLU A N 1
ATOM 3168 C CA . GLU A 1 418 ? 41.528 21.065 90.202 1.00 25.78 418 GLU A CA 1
ATOM 3169 C C . GLU A 1 418 ? 42.061 20.446 88.896 1.00 25.78 418 GLU A C 1
ATOM 3171 O O . GLU A 1 418 ? 42.446 19.292 88.805 1.00 25.78 418 GLU A O 1
ATOM 3176 N N . ASN A 1 419 ? 41.868 21.128 87.766 1.00 25.53 419 ASN A N 1
ATOM 3177 C CA . ASN A 1 419 ? 42.570 22.318 87.257 1.00 25.53 419 ASN A CA 1
ATOM 3178 C C . ASN A 1 419 ? 43.870 21.986 86.513 1.00 25.53 419 ASN A C 1
ATOM 3180 O O . ASN A 1 419 ? 44.807 21.430 87.063 1.00 25.53 419 ASN A O 1
ATOM 3184 N N . ALA A 1 420 ? 43.899 22.550 85.305 1.00 26.86 420 ALA A N 1
ATOM 3185 C CA . ALA A 1 420 ? 45.033 23.206 84.672 1.00 26.86 420 ALA A CA 1
ATOM 3186 C C . ALA A 1 420 ? 46.131 22.351 84.008 1.00 26.86 420 ALA A C 1
ATOM 3188 O O . ALA A 1 420 ? 46.934 21.686 84.645 1.00 26.86 420 ALA A O 1
ATOM 3189 N N . ALA A 1 421 ? 46.207 22.609 82.700 1.00 26.27 421 ALA A N 1
ATOM 3190 C CA . ALA A 1 421 ? 47.374 23.155 82.014 1.00 26.27 421 ALA A CA 1
ATOM 3191 C C . ALA A 1 421 ? 48.364 22.208 81.315 1.00 26.27 421 ALA A C 1
ATOM 3193 O O . ALA A 1 421 ? 48.842 21.214 81.845 1.00 26.27 421 ALA A O 1
ATOM 3194 N N . ASP A 1 422 ? 48.680 22.710 80.121 1.00 27.27 422 ASP A N 1
ATOM 3195 C CA . ASP A 1 422 ? 49.940 22.688 79.391 1.00 27.27 422 ASP A CA 1
ATOM 3196 C C . ASP A 1 422 ? 50.221 21.627 78.318 1.00 27.27 422 ASP A C 1
ATOM 3198 O O . ASP A 1 422 ? 50.353 20.432 78.557 1.00 27.27 422 ASP A O 1
ATOM 3202 N N . GLU A 1 423 ? 50.297 22.197 77.104 1.00 27.94 423 GLU A N 1
ATOM 3203 C CA . GLU A 1 423 ? 51.378 22.103 76.117 1.00 27.94 423 GLU A CA 1
ATOM 3204 C C . GLU A 1 423 ? 51.797 20.707 75.632 1.00 27.94 423 GLU A C 1
ATOM 3206 O O . GLU A 1 423 ? 52.346 19.904 76.370 1.00 27.94 423 GLU A O 1
ATOM 3211 N N . ASP A 1 424 ? 51.665 20.456 74.323 1.00 28.80 424 ASP A N 1
ATOM 3212 C CA . ASP A 1 424 ? 52.803 20.658 73.414 1.00 28.80 424 ASP A CA 1
ATOM 3213 C C . ASP A 1 424 ? 52.382 20.572 71.930 1.00 28.80 424 ASP A C 1
ATOM 3215 O O . ASP A 1 424 ? 51.350 20.016 71.548 1.00 28.80 424 ASP A O 1
ATOM 3219 N N . GLN A 1 425 ? 53.195 21.209 71.099 1.00 29.34 425 GLN A N 1
ATOM 3220 C CA . GLN A 1 425 ? 53.040 21.521 69.689 1.00 29.34 425 GLN A CA 1
ATOM 3221 C C . GLN A 1 425 ? 53.284 20.316 68.765 1.00 29.34 425 GLN A C 1
ATOM 3223 O O . GLN A 1 425 ? 54.177 19.501 68.972 1.00 29.34 425 GLN A O 1
ATOM 3228 N N . GLY A 1 426 ? 52.557 20.275 67.643 1.00 28.08 426 GLY A N 1
ATOM 3229 C CA . GLY A 1 426 ? 52.766 19.309 66.561 1.00 28.08 426 GLY A CA 1
ATOM 3230 C C . GLY A 1 426 ? 52.132 19.773 65.250 1.00 28.08 426 GLY A C 1
ATOM 3231 O O . GLY A 1 426 ? 50.967 19.525 64.974 1.00 28.08 426 GLY A O 1
ATOM 3232 N N . ASN A 1 427 ? 52.918 20.502 64.469 1.00 30.61 427 ASN A N 1
ATOM 3233 C CA . ASN A 1 427 ? 52.605 21.198 63.221 1.00 30.61 427 ASN A CA 1
ATOM 3234 C C . ASN A 1 427 ? 52.021 20.298 62.098 1.00 30.61 427 ASN A C 1
ATOM 3236 O O . ASN A 1 427 ? 52.622 19.278 61.773 1.00 30.61 427 ASN A O 1
ATOM 3240 N N . ASN A 1 428 ? 50.937 20.728 61.428 1.00 29.69 428 ASN A N 1
ATOM 3241 C CA . ASN A 1 428 ? 50.838 20.704 59.955 1.00 29.69 428 ASN A CA 1
ATOM 3242 C C . ASN A 1 428 ? 49.638 21.512 59.411 1.00 29.69 428 ASN A C 1
ATOM 3244 O O . ASN A 1 428 ? 48.473 21.198 59.639 1.00 29.69 428 ASN A O 1
ATOM 3248 N N . LYS A 1 429 ? 49.964 22.556 58.640 1.00 33.56 429 LYS A N 1
ATOM 3249 C CA . LYS A 1 429 ? 49.076 23.377 57.801 1.00 33.56 429 LYS A CA 1
ATOM 3250 C C . LYS A 1 429 ? 48.618 22.605 56.558 1.00 33.56 429 LYS A C 1
ATOM 3252 O O . LYS A 1 429 ? 49.476 22.144 55.814 1.00 33.56 429 LYS A O 1
ATOM 3257 N N . ALA A 1 430 ? 47.320 22.640 56.249 1.00 31.08 430 ALA A N 1
ATOM 3258 C CA . ALA A 1 430 ? 46.755 23.170 54.994 1.00 31.08 430 ALA A CA 1
ATOM 3259 C C . ALA A 1 430 ? 45.224 22.973 54.955 1.00 31.08 430 ALA A C 1
ATOM 3261 O O . ALA A 1 430 ? 44.706 22.051 55.567 1.00 31.08 430 ALA A O 1
ATOM 3262 N N . THR A 1 431 ? 44.550 23.846 54.196 1.00 31.55 431 THR A N 1
ATOM 3263 C CA . THR A 1 431 ? 43.141 23.808 53.742 1.00 31.55 431 THR A CA 1
ATOM 3264 C C . THR A 1 431 ? 42.035 24.199 54.735 1.00 31.55 431 THR A C 1
ATOM 3266 O O . THR A 1 431 ? 41.228 23.379 55.152 1.00 31.55 431 THR A O 1
ATOM 3269 N N . SER A 1 432 ? 41.908 25.504 54.997 1.00 39.47 432 SER A N 1
ATOM 3270 C CA . SER A 1 432 ? 40.640 26.152 55.372 1.00 39.47 432 SER A CA 1
ATOM 3271 C C . SER A 1 432 ? 40.407 27.381 54.482 1.00 39.47 432 SER A C 1
ATOM 3273 O O . SER A 1 432 ? 40.856 28.487 54.777 1.00 39.47 432 SER A O 1
ATOM 3275 N N . ARG A 1 433 ? 39.750 27.190 53.327 1.00 37.53 433 ARG A N 1
ATOM 3276 C CA . ARG A 1 433 ? 39.218 28.319 52.532 1.00 37.53 433 ARG A CA 1
ATOM 3277 C C . ARG A 1 433 ? 38.024 28.010 51.615 1.00 37.53 433 ARG A C 1
ATOM 3279 O O . ARG A 1 433 ? 37.513 28.944 51.018 1.00 37.53 433 ARG A O 1
ATOM 3286 N N . GLU A 1 434 ? 37.531 26.772 51.533 1.00 38.34 434 GLU A N 1
ATOM 3287 C CA . GLU A 1 434 ? 36.428 26.423 50.609 1.00 38.34 434 GLU A CA 1
ATOM 3288 C C . GLU A 1 434 ? 35.041 26.278 51.264 1.00 38.34 434 GLU A C 1
ATOM 3290 O O . GLU A 1 434 ? 34.039 26.227 50.560 1.00 38.34 434 GLU A O 1
ATOM 3295 N N . GLU A 1 435 ? 34.921 26.296 52.594 1.00 39.94 435 GLU A N 1
ATOM 3296 C CA . GLU A 1 435 ? 33.615 26.089 53.256 1.00 39.94 435 GLU A CA 1
ATOM 3297 C C . GLU A 1 435 ? 32.839 27.390 53.561 1.00 39.94 435 GLU A C 1
ATOM 3299 O O . GLU A 1 435 ? 31.674 27.348 53.957 1.00 39.94 435 GLU A O 1
ATOM 3304 N N . GLY A 1 436 ? 33.448 28.563 53.344 1.00 38.28 436 GLY A N 1
ATOM 3305 C CA . GLY A 1 436 ? 32.849 29.867 53.670 1.00 38.28 436 GLY A CA 1
ATOM 3306 C C . GLY A 1 436 ? 31.971 30.491 52.575 1.00 38.28 436 GLY A C 1
ATOM 3307 O O . GLY A 1 436 ? 31.003 31.181 52.891 1.00 38.28 436 GLY A O 1
ATOM 3308 N N . GLU A 1 437 ? 32.262 30.250 51.293 1.00 39.41 437 GLU A N 1
ATOM 3309 C CA . GLU A 1 437 ? 31.591 30.943 50.176 1.00 39.41 437 GLU A CA 1
ATOM 3310 C C . GLU A 1 437 ? 30.290 30.247 49.727 1.00 39.41 437 GLU A C 1
ATOM 3312 O O . GLU A 1 437 ? 29.315 30.917 49.376 1.00 39.41 437 GLU A O 1
ATOM 3317 N N . ASP A 1 438 ? 30.201 28.917 49.857 1.00 42.53 438 ASP A N 1
ATOM 3318 C CA . ASP A 1 438 ? 29.003 28.144 49.475 1.00 42.53 438 ASP A CA 1
ATOM 3319 C C . ASP A 1 438 ? 27.827 28.339 50.461 1.00 42.53 438 ASP A C 1
ATOM 3321 O O . ASP A 1 438 ? 26.653 28.206 50.104 1.00 42.53 438 ASP A O 1
ATOM 3325 N N . SER A 1 439 ? 28.128 28.724 51.708 1.00 43.22 439 SER A N 1
ATOM 3326 C CA . SER A 1 439 ? 27.136 28.997 52.761 1.00 43.22 439 SER A CA 1
ATOM 3327 C C . SER A 1 439 ? 26.410 30.338 52.555 1.00 43.22 439 SER A C 1
ATOM 3329 O O . SER A 1 439 ? 25.189 30.428 52.719 1.00 43.22 439 SER A O 1
ATOM 3331 N N . ILE A 1 440 ? 27.134 31.368 52.102 1.00 41.78 440 ILE A N 1
ATOM 3332 C CA . ILE A 1 440 ? 26.593 32.718 51.866 1.00 41.78 440 ILE A CA 1
ATOM 3333 C C . ILE A 1 440 ? 25.766 32.759 50.573 1.00 41.78 440 ILE A C 1
ATOM 3335 O O . ILE A 1 440 ? 24.703 33.388 50.525 1.00 41.78 440 ILE A O 1
ATOM 3339 N N . MET A 1 441 ? 26.193 32.032 49.535 1.00 41.25 441 MET A N 1
ATOM 3340 C CA . MET A 1 441 ? 25.459 31.969 48.270 1.00 41.25 441 MET A CA 1
ATOM 3341 C C . MET A 1 441 ? 24.133 31.207 48.430 1.00 41.25 441 MET A C 1
ATOM 3343 O O . MET A 1 441 ? 23.095 31.659 47.941 1.00 41.25 441 MET A O 1
ATOM 3347 N N . LYS A 1 442 ? 24.126 30.104 49.198 1.00 43.47 442 LYS A N 1
ATOM 3348 C CA . LYS A 1 442 ? 22.901 29.350 49.515 1.00 43.47 442 LYS A CA 1
ATOM 3349 C C . LYS A 1 442 ? 21.915 30.135 50.370 1.00 43.47 442 LYS A C 1
ATOM 3351 O O . LYS A 1 442 ? 20.720 30.056 50.090 1.00 43.47 442 LYS A O 1
ATOM 3356 N N . SER A 1 443 ? 22.370 30.867 51.391 1.00 43.41 443 SER A N 1
ATOM 3357 C CA . SER A 1 443 ? 21.455 31.624 52.260 1.00 43.41 443 SER A CA 1
ATOM 3358 C C . SER A 1 443 ? 20.764 32.752 51.488 1.00 43.41 443 SER A C 1
ATOM 3360 O O . SER A 1 443 ? 19.541 32.886 51.559 1.00 43.41 443 SER A O 1
ATOM 3362 N N . THR A 1 444 ? 21.517 33.449 50.634 1.00 44.47 444 THR A N 1
ATOM 3363 C CA . THR A 1 444 ? 21.004 34.508 49.756 1.00 44.47 444 THR A CA 1
ATOM 3364 C C . THR A 1 444 ? 19.998 33.965 48.737 1.00 44.47 444 THR A C 1
ATOM 3366 O O . THR A 1 444 ? 18.917 34.533 48.572 1.00 44.47 444 THR A O 1
ATOM 3369 N N . LEU A 1 445 ? 20.288 32.825 48.094 1.00 42.53 445 LEU A N 1
ATOM 3370 C CA . LEU A 1 445 ? 19.363 32.201 47.136 1.00 42.53 445 LEU A CA 1
ATOM 3371 C C . LEU A 1 445 ? 18.063 31.736 47.803 1.00 42.53 445 LEU A C 1
ATOM 3373 O O . LEU A 1 445 ? 16.981 31.880 47.232 1.00 42.53 445 LEU A O 1
ATOM 3377 N N . LEU A 1 446 ? 18.160 31.186 49.017 1.00 43.44 446 LEU A N 1
ATOM 3378 C CA . LEU A 1 446 ? 17.002 30.700 49.763 1.00 43.44 446 LEU A CA 1
ATOM 3379 C C . LEU A 1 446 ? 16.096 31.855 50.209 1.00 43.44 446 LEU A C 1
ATOM 3381 O O . LEU A 1 446 ? 14.875 31.703 50.250 1.00 43.44 446 LEU A O 1
ATOM 3385 N N . GLU A 1 447 ? 16.676 33.012 50.522 1.00 44.78 447 GLU A N 1
ATOM 3386 C CA . GLU A 1 447 ? 15.937 34.213 50.903 1.00 44.78 447 GLU A CA 1
ATOM 3387 C C . GLU A 1 447 ? 15.266 34.887 49.695 1.00 44.78 447 GLU A C 1
ATOM 3389 O O . GLU A 1 447 ? 14.108 35.303 49.786 1.00 44.78 447 GLU A O 1
ATOM 3394 N N . ILE A 1 448 ? 15.934 34.895 48.534 1.00 45.38 448 ILE A N 1
ATOM 3395 C CA . ILE A 1 448 ? 15.356 35.328 47.250 1.00 45.38 448 ILE A CA 1
ATOM 3396 C C . ILE A 1 448 ? 14.179 34.426 46.860 1.00 45.38 448 ILE A C 1
ATOM 3398 O O . ILE A 1 448 ? 13.104 34.922 46.523 1.00 45.38 448 ILE A O 1
ATOM 3402 N N . LEU A 1 449 ? 14.338 33.105 46.976 1.00 39.84 449 LEU A N 1
ATOM 3403 C CA . LEU A 1 449 ? 13.278 32.142 46.675 1.00 39.84 449 LEU A CA 1
ATOM 3404 C C . LEU A 1 449 ? 12.103 32.252 47.653 1.00 39.84 449 LEU A C 1
ATOM 3406 O O .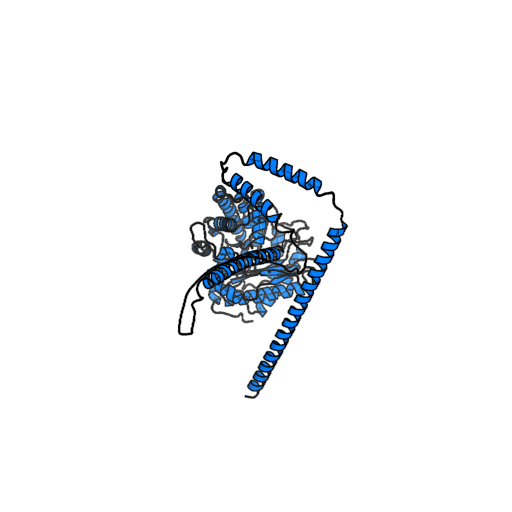 LEU A 1 449 ? 10.949 32.190 47.229 1.00 39.84 449 LEU A O 1
ATOM 3410 N N . LYS A 1 450 ? 12.358 32.482 48.947 1.00 40.84 450 LYS A N 1
ATOM 3411 C CA . LYS A 1 450 ? 11.297 32.721 49.941 1.00 40.84 450 LYS A CA 1
ATOM 3412 C C . LYS A 1 450 ? 10.524 34.013 49.665 1.00 40.84 450 LYS A C 1
ATOM 3414 O O . LYS A 1 450 ? 9.299 34.005 49.763 1.00 40.84 450 LYS A O 1
ATOM 3419 N N . LYS A 1 451 ? 11.201 35.094 49.261 1.00 42.72 451 LYS A N 1
ATOM 3420 C CA . LYS A 1 451 ? 10.541 36.345 48.842 1.00 42.72 451 LYS A CA 1
ATOM 3421 C C . LYS A 1 451 ? 9.729 36.161 47.555 1.00 42.72 451 LYS A C 1
ATOM 3423 O O . LYS A 1 451 ? 8.607 36.650 47.484 1.00 42.72 451 LYS A O 1
ATOM 3428 N N . ALA A 1 452 ? 10.247 35.401 46.589 1.00 39.50 452 ALA A N 1
ATOM 3429 C CA . ALA A 1 452 ? 9.553 35.091 45.338 1.00 39.50 452 ALA A CA 1
ATOM 3430 C C . ALA A 1 452 ? 8.316 34.198 45.544 1.00 39.50 452 ALA A C 1
ATOM 3432 O O . ALA A 1 452 ? 7.314 34.358 44.852 1.00 39.50 452 ALA A O 1
ATOM 3433 N N . THR A 1 453 ? 8.359 33.290 46.524 1.00 39.28 453 THR A N 1
ATOM 3434 C CA . THR A 1 453 ? 7.255 32.357 46.803 1.00 39.28 453 THR A CA 1
ATOM 3435 C C . THR A 1 453 ? 6.128 33.022 47.602 1.00 39.28 453 THR A C 1
ATOM 3437 O O . THR A 1 453 ? 4.958 32.745 47.358 1.00 39.28 453 THR A O 1
ATOM 3440 N N . ASN A 1 454 ? 6.455 33.953 48.505 1.00 40.53 454 ASN A N 1
ATOM 3441 C CA . ASN A 1 454 ? 5.465 34.631 49.352 1.00 40.53 454 ASN A CA 1
ATOM 3442 C C . ASN A 1 454 ? 4.735 35.806 48.669 1.00 40.53 454 ASN A C 1
ATOM 3444 O O . ASN A 1 454 ? 3.756 36.299 49.219 1.00 40.53 454 ASN A O 1
ATOM 3448 N N . ALA A 1 455 ? 5.178 36.258 47.491 1.00 40.88 455 ALA A N 1
ATOM 3449 C CA . ALA A 1 455 ? 4.598 37.404 46.777 1.00 40.88 455 ALA A CA 1
ATOM 3450 C C . ALA A 1 455 ? 3.771 37.011 45.534 1.00 40.88 455 ALA A C 1
ATOM 3452 O O . ALA A 1 455 ? 3.578 37.822 44.628 1.00 40.88 455 ALA A O 1
ATOM 3453 N N . CYS A 1 456 ? 3.288 35.767 45.464 1.00 35.88 456 CYS A N 1
ATOM 3454 C CA . CYS A 1 456 ? 2.532 35.270 44.317 1.00 35.88 456 CYS A CA 1
ATOM 3455 C C . CYS A 1 456 ? 1.102 35.846 44.297 1.00 35.88 456 CYS A C 1
ATOM 3457 O O . CYS A 1 456 ? 0.174 35.261 44.847 1.00 35.88 456 CYS A O 1
ATOM 3459 N N . ASN A 1 457 ? 0.934 36.999 43.644 1.00 37.12 457 ASN A N 1
ATOM 3460 C CA . ASN A 1 457 ? -0.353 37.482 43.148 1.00 37.12 457 ASN A CA 1
ATOM 3461 C C . ASN A 1 457 ? -0.226 37.759 41.641 1.00 37.12 457 ASN A C 1
ATOM 3463 O O . ASN A 1 457 ? 0.768 38.322 41.179 1.00 37.12 457 ASN A O 1
ATOM 3467 N N . ALA A 1 458 ? -1.210 37.293 40.874 1.00 43.22 458 ALA A N 1
ATOM 3468 C CA . ALA A 1 458 ? -1.098 36.927 39.460 1.00 43.22 458 ALA A CA 1
ATOM 3469 C C . ALA A 1 458 ? -0.980 38.080 38.432 1.00 43.22 458 ALA A C 1
ATOM 3471 O O . ALA A 1 458 ? -1.200 37.843 37.249 1.00 43.22 458 ALA A O 1
ATOM 3472 N N . GLU A 1 459 ? -0.587 39.297 38.819 1.00 43.19 459 GLU A N 1
ATOM 3473 C CA . GLU A 1 459 ? -0.567 40.455 37.899 1.00 43.19 459 GLU A CA 1
ATOM 3474 C C . GLU A 1 459 ? 0.806 41.095 37.621 1.00 43.19 459 GLU A C 1
ATOM 3476 O O . GLU A 1 459 ? 0.889 41.968 36.766 1.00 43.19 459 GLU A O 1
ATOM 3481 N N . ASN A 1 460 ? 1.919 40.635 38.208 1.00 44.09 460 ASN A N 1
ATOM 3482 C CA . ASN A 1 460 ? 3.237 41.275 37.989 1.00 44.09 460 ASN A CA 1
ATOM 3483 C C . ASN A 1 460 ? 4.263 40.477 37.155 1.00 44.09 460 ASN A C 1
ATOM 3485 O O . ASN A 1 460 ? 5.428 40.863 37.077 1.00 44.09 460 ASN A O 1
ATOM 3489 N N . ILE A 1 461 ? 3.869 39.396 36.477 1.00 41.91 461 ILE A N 1
ATOM 3490 C CA . ILE A 1 461 ? 4.808 38.501 35.762 1.00 41.91 461 ILE A CA 1
ATOM 3491 C C . ILE A 1 461 ? 5.484 39.173 34.546 1.00 41.91 461 ILE A C 1
ATOM 3493 O O . ILE A 1 461 ? 6.611 38.821 34.202 1.00 41.91 461 ILE A O 1
ATOM 3497 N N . SER A 1 462 ? 4.861 40.182 33.928 1.00 39.62 462 SER A N 1
ATOM 3498 C CA . SER A 1 462 ? 5.432 40.833 32.736 1.00 39.62 462 SER A CA 1
ATOM 3499 C C . SER A 1 462 ? 6.567 41.817 33.056 1.00 39.62 462 SER A C 1
ATOM 3501 O O . SER A 1 462 ? 7.499 41.943 32.269 1.00 39.62 462 SER A O 1
ATOM 3503 N N . TYR A 1 463 ? 6.536 42.474 34.220 1.00 38.38 463 TYR A N 1
ATOM 3504 C CA . TYR A 1 463 ? 7.540 43.478 34.608 1.00 38.38 463 TYR A CA 1
ATOM 3505 C C . TYR A 1 463 ? 8.870 42.842 35.053 1.00 38.38 463 TYR A C 1
ATOM 3507 O O . TYR A 1 463 ? 9.949 43.391 34.836 1.00 38.38 463 TYR A O 1
ATOM 3515 N N . TRP A 1 464 ? 8.816 41.634 35.621 1.00 39.28 464 TRP A N 1
ATOM 3516 C CA . TRP A 1 464 ? 10.010 40.910 36.070 1.00 39.28 464 TRP A CA 1
ATOM 3517 C C . TRP A 1 464 ? 10.799 40.258 34.931 1.00 39.28 464 TRP A C 1
ATOM 3519 O O . TRP A 1 464 ? 12.009 40.074 35.062 1.00 39.28 464 TRP A O 1
ATOM 3529 N N . HIS A 1 465 ? 10.153 39.953 33.802 1.00 41.50 465 HIS A N 1
ATOM 3530 C CA . HIS A 1 465 ? 10.818 39.334 32.655 1.00 41.50 465 HIS A CA 1
ATOM 3531 C C . HIS A 1 465 ? 11.776 40.314 31.956 1.00 41.50 465 HIS A C 1
ATOM 3533 O O . HIS A 1 465 ? 12.904 39.946 31.637 1.00 41.50 465 HIS A O 1
ATOM 3539 N N . GLU A 1 466 ? 11.372 41.578 31.795 1.00 44.22 466 GLU A N 1
ATOM 3540 C CA . GLU A 1 466 ? 12.210 42.608 31.162 1.00 44.22 466 GLU A CA 1
ATOM 3541 C C . GLU A 1 466 ? 13.447 42.964 31.996 1.00 44.22 466 GLU A C 1
ATOM 3543 O O . GLU A 1 466 ? 14.528 43.172 31.444 1.00 44.22 466 GLU A O 1
ATOM 3548 N N . ILE A 1 467 ? 13.329 42.975 33.328 1.00 45.09 467 ILE A N 1
ATOM 3549 C CA . ILE A 1 467 ? 14.468 43.239 34.221 1.00 45.09 467 ILE A CA 1
ATOM 3550 C C . ILE A 1 467 ? 15.481 42.086 34.171 1.00 45.09 467 ILE A C 1
ATOM 3552 O O . ILE A 1 467 ? 16.687 42.332 34.173 1.00 45.09 467 ILE A O 1
ATOM 3556 N N . LEU A 1 468 ? 15.009 40.835 34.095 1.00 38.84 468 LEU A N 1
ATOM 3557 C CA . LEU A 1 468 ? 15.872 39.651 34.068 1.00 38.84 468 LEU A CA 1
ATOM 3558 C C . LEU A 1 468 ? 16.663 39.542 32.756 1.00 38.84 468 LEU A C 1
ATOM 3560 O O . LEU A 1 468 ? 17.861 39.266 32.779 1.00 38.84 468 LEU A O 1
ATOM 3564 N N . VAL A 1 469 ? 16.005 39.812 31.624 1.00 45.25 469 VAL A N 1
ATOM 3565 C CA . VAL A 1 469 ? 16.631 39.776 30.292 1.00 45.25 469 VAL A CA 1
ATOM 3566 C C . VAL A 1 469 ? 17.724 40.835 30.184 1.00 45.25 469 VAL A C 1
ATOM 3568 O O . VAL A 1 469 ? 18.836 40.530 29.761 1.00 45.25 469 VAL A O 1
ATOM 3571 N N . LYS A 1 470 ? 17.456 42.054 30.664 1.00 46.19 470 LYS A N 1
ATOM 3572 C CA . LYS A 1 470 ? 18.424 43.155 30.605 1.00 46.19 470 LYS A CA 1
ATOM 3573 C C . LYS A 1 470 ? 19.666 42.893 31.466 1.00 46.19 470 LYS A C 1
ATOM 3575 O O . LYS A 1 470 ? 20.777 43.207 31.056 1.00 46.19 470 LYS A O 1
ATOM 3580 N N . LYS A 1 471 ? 19.494 42.246 32.625 1.00 43.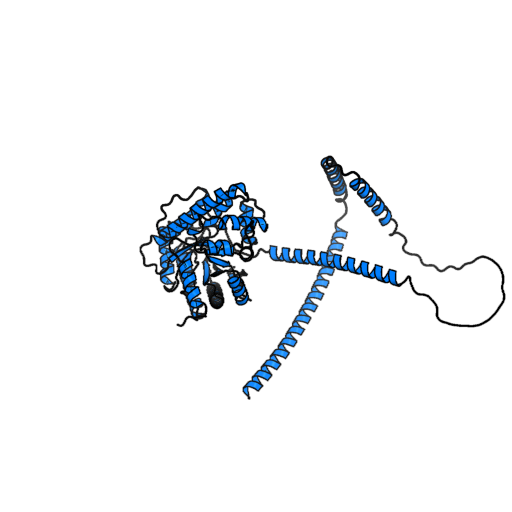31 471 LYS A N 1
ATOM 3581 C CA . LYS A 1 471 ? 20.608 41.875 33.513 1.00 43.31 471 LYS A CA 1
ATOM 3582 C C . LYS A 1 471 ? 21.470 40.747 32.938 1.00 43.31 471 LYS A C 1
ATOM 3584 O O . LYS A 1 471 ? 22.689 40.808 33.040 1.00 43.31 471 LYS A O 1
ATOM 3589 N N . MET A 1 472 ? 20.849 39.765 32.277 1.00 39.94 472 MET A N 1
ATOM 3590 C CA . MET A 1 472 ? 21.576 38.703 31.572 1.00 39.94 472 MET A CA 1
ATOM 3591 C C . MET A 1 472 ? 22.347 39.231 30.357 1.00 39.94 472 MET A C 1
ATOM 3593 O O . MET A 1 472 ? 23.439 38.747 30.074 1.00 39.94 472 MET A O 1
ATOM 3597 N N . GLU A 1 473 ? 21.811 40.222 29.640 1.00 47.44 473 GLU A N 1
ATOM 3598 C CA . GLU A 1 473 ? 22.504 40.852 28.509 1.00 47.44 473 GLU A CA 1
ATOM 3599 C C . GLU A 1 473 ? 23.724 41.679 28.939 1.00 47.44 473 GLU A C 1
ATOM 3601 O O . GLU A 1 473 ? 24.728 41.698 28.221 1.00 47.44 473 GLU A O 1
ATOM 3606 N N . ASP A 1 474 ? 23.668 42.318 30.110 1.00 46.12 474 ASP A N 1
ATOM 3607 C CA . ASP A 1 474 ? 24.801 43.056 30.674 1.00 46.12 474 ASP A CA 1
ATOM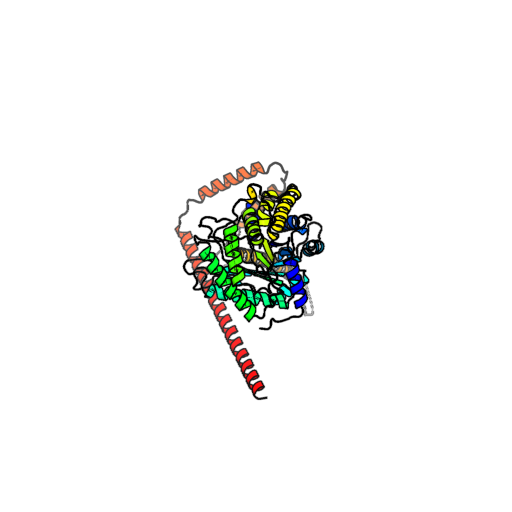 3608 C C . ASP A 1 474 ? 25.882 42.103 31.234 1.00 46.12 474 ASP A C 1
ATOM 3610 O O . ASP A 1 474 ? 27.067 42.310 30.967 1.00 46.12 474 ASP A O 1
ATOM 3614 N N . GLU A 1 475 ? 25.504 40.985 31.871 1.00 44.19 475 GLU A N 1
ATOM 3615 C CA . GLU A 1 475 ? 26.446 39.932 32.312 1.00 44.19 475 GLU A CA 1
ATOM 3616 C C . GLU A 1 475 ? 27.106 39.184 31.131 1.00 44.19 475 GLU A C 1
ATOM 3618 O O . GLU A 1 475 ? 28.284 38.821 31.177 1.00 44.19 475 GLU A O 1
ATOM 3623 N N . LEU A 1 476 ? 26.387 39.003 30.015 1.00 43.91 476 LEU A N 1
ATOM 3624 C CA . LEU A 1 476 ? 26.923 38.400 28.785 1.00 43.91 476 LEU A CA 1
ATOM 3625 C C . LEU A 1 476 ? 27.920 39.305 28.043 1.00 43.91 476 LEU A C 1
ATOM 3627 O O . LEU A 1 476 ? 28.739 38.800 27.267 1.00 43.91 476 LEU A O 1
ATOM 3631 N N . LYS A 1 477 ? 27.870 40.625 28.260 1.00 44.06 477 LYS A N 1
ATOM 3632 C CA . LYS A 1 477 ? 28.838 41.575 27.689 1.00 44.06 477 LYS A CA 1
ATOM 3633 C C . LYS A 1 477 ? 30.181 41.550 28.418 1.00 44.06 477 LYS A C 1
ATOM 3635 O O . LYS A 1 477 ? 31.204 41.706 27.754 1.00 44.06 477 LYS A O 1
ATOM 3640 N N . GLU A 1 478 ? 30.203 41.280 29.723 1.00 44.50 478 GLU A N 1
ATOM 3641 C CA . GLU A 1 478 ? 31.448 41.108 30.491 1.00 44.50 478 GLU A CA 1
ATOM 3642 C C . GLU A 1 478 ? 32.165 39.776 30.191 1.00 44.50 478 GLU A C 1
ATOM 3644 O O . GLU A 1 478 ? 33.391 39.703 30.256 1.00 44.50 478 GLU A O 1
ATOM 3649 N N . TYR A 1 479 ? 31.443 38.740 29.750 1.00 42.91 479 TYR A N 1
ATOM 3650 C CA . TYR A 1 479 ? 32.022 37.418 29.460 1.00 42.91 479 TYR A CA 1
ATOM 3651 C C . TYR A 1 479 ? 32.762 37.290 28.112 1.00 42.91 479 TYR A C 1
ATOM 3653 O O . TYR A 1 479 ? 33.383 36.260 27.847 1.00 42.91 479 TYR A O 1
ATOM 3661 N N . ARG A 1 480 ? 32.751 38.315 27.246 1.00 40.97 480 ARG A N 1
ATOM 3662 C CA . ARG A 1 480 ? 33.455 38.299 25.940 1.00 40.97 480 ARG A CA 1
ATOM 3663 C C . ARG A 1 480 ? 34.890 38.848 25.988 1.00 40.97 480 ARG A C 1
ATOM 3665 O O . ARG A 1 480 ? 35.387 39.333 24.973 1.00 40.97 480 ARG A O 1
ATOM 3672 N N . ALA A 1 481 ? 35.562 38.776 27.138 1.00 45.72 481 ALA A N 1
ATOM 3673 C CA . ALA A 1 481 ? 36.867 39.415 27.341 1.00 45.72 481 ALA A CA 1
ATOM 3674 C C . ALA A 1 481 ? 37.982 38.527 27.944 1.00 45.72 481 ALA A C 1
ATOM 3676 O O . ALA A 1 481 ? 38.971 39.069 28.437 1.00 45.72 481 ALA A O 1
ATOM 3677 N N . VAL A 1 482 ? 37.907 37.186 27.885 1.00 42.84 482 VAL A N 1
ATOM 3678 C CA . VAL A 1 482 ? 38.990 36.310 28.398 1.00 42.84 482 VAL A CA 1
ATOM 3679 C C . VAL A 1 482 ? 39.410 35.246 27.366 1.00 42.84 482 VAL A C 1
ATOM 3681 O O . VAL A 1 482 ? 38.578 34.673 26.675 1.00 42.84 482 VAL A O 1
ATOM 3684 N N . ARG A 1 483 ? 40.734 35.073 27.219 1.00 41.12 483 ARG A N 1
ATOM 3685 C CA . ARG A 1 483 ? 41.486 34.537 26.062 1.00 41.12 483 ARG A CA 1
ATOM 3686 C C . ARG A 1 483 ? 41.471 33.002 25.895 1.00 41.12 483 ARG A C 1
ATOM 3688 O O . ARG A 1 483 ? 41.528 32.252 26.861 1.00 41.12 483 ARG A O 1
ATOM 3695 N N . ASP A 1 484 ? 41.538 32.595 24.626 1.00 54.19 484 ASP A N 1
ATOM 3696 C CA . ASP A 1 484 ? 41.328 31.275 23.993 1.00 54.19 484 ASP A CA 1
ATOM 3697 C C . ASP A 1 484 ? 42.274 30.092 24.333 1.00 54.19 484 ASP A C 1
ATOM 3699 O O . ASP A 1 484 ? 42.125 29.015 23.759 1.00 54.19 484 ASP A O 1
ATOM 3703 N N . GLU A 1 485 ? 43.237 30.204 25.251 1.00 46.56 485 GLU A N 1
ATOM 3704 C CA . GLU A 1 485 ? 44.281 29.160 25.381 1.00 46.56 485 GLU A CA 1
ATOM 3705 C C . GLU A 1 485 ? 43.986 28.098 26.462 1.00 46.56 485 GLU A C 1
ATOM 3707 O O . GLU A 1 485 ? 44.321 26.922 26.298 1.00 46.56 485 GLU A O 1
ATOM 3712 N N . GLU A 1 486 ? 43.303 28.460 27.552 1.00 48.09 486 GLU A N 1
ATOM 3713 C CA . GLU A 1 486 ? 42.944 27.507 28.619 1.00 48.09 486 GLU A CA 1
ATOM 3714 C C . GLU A 1 486 ? 41.745 26.629 28.236 1.00 48.09 486 GLU A C 1
ATOM 3716 O O . GLU A 1 486 ? 41.719 25.436 28.545 1.00 48.09 486 GLU A O 1
ATOM 3721 N N . LEU A 1 487 ? 40.800 27.181 27.466 1.00 48.62 487 LEU A N 1
ATOM 3722 C CA . LEU A 1 487 ? 39.652 26.437 26.943 1.00 48.62 487 LEU A CA 1
ATOM 3723 C C . LEU A 1 487 ? 40.089 25.373 25.923 1.00 48.62 487 LEU A C 1
ATOM 3725 O O . LEU A 1 487 ? 39.542 24.269 25.903 1.00 48.62 487 LEU A O 1
ATOM 3729 N N . ARG A 1 488 ? 41.117 25.672 25.114 1.00 49.56 488 ARG A N 1
ATOM 3730 C CA . ARG A 1 488 ? 41.703 24.724 24.158 1.00 49.56 488 ARG A CA 1
ATOM 3731 C C . ARG A 1 488 ? 42.360 23.541 24.874 1.00 49.56 488 ARG A C 1
ATOM 3733 O O . ARG A 1 488 ? 42.069 22.397 24.537 1.00 49.56 488 ARG A O 1
ATOM 3740 N N . LYS A 1 489 ? 43.154 23.800 25.920 1.00 49.97 489 LYS A N 1
ATOM 3741 C CA . LYS A 1 489 ? 43.788 22.745 26.733 1.00 49.97 489 LYS A CA 1
ATOM 3742 C C . LYS A 1 489 ? 42.773 21.894 27.496 1.00 49.97 489 LYS A C 1
ATOM 3744 O O . LYS A 1 489 ? 42.913 20.672 27.543 1.00 49.97 489 LYS A O 1
ATOM 3749 N N . ALA A 1 490 ? 41.729 22.508 28.053 1.00 50.31 490 ALA A N 1
ATOM 3750 C CA . ALA A 1 490 ? 40.652 21.773 28.716 1.00 50.31 490 ALA A CA 1
ATOM 3751 C C . ALA A 1 490 ? 39.892 20.867 27.730 1.00 50.31 490 ALA A C 1
ATOM 3753 O O . ALA A 1 490 ? 39.579 19.720 28.054 1.00 50.31 490 ALA A O 1
ATOM 3754 N N . LYS A 1 491 ? 39.657 21.348 26.501 1.00 44.81 491 LYS A N 1
ATOM 3755 C CA . LYS A 1 491 ? 39.002 20.576 25.439 1.00 44.81 491 LYS A CA 1
ATOM 3756 C C . LYS A 1 491 ? 39.850 19.393 24.967 1.00 44.81 491 LYS A C 1
ATOM 3758 O O . LYS A 1 491 ? 39.329 18.286 24.880 1.00 44.81 491 LYS A O 1
ATOM 3763 N N . GLU A 1 492 ? 41.146 19.597 24.739 1.00 49.34 492 GLU A N 1
ATOM 3764 C CA . GLU A 1 492 ? 42.078 18.528 24.346 1.00 49.34 492 GLU A CA 1
ATOM 3765 C C . GLU A 1 492 ? 42.197 17.445 25.431 1.00 49.34 492 GLU A C 1
ATOM 3767 O O . GLU A 1 492 ? 42.187 16.252 25.129 1.00 49.34 492 GLU A O 1
ATOM 3772 N N . THR A 1 493 ? 42.211 17.847 26.705 1.00 49.75 493 THR A N 1
ATOM 3773 C CA . THR A 1 493 ? 42.266 16.911 27.841 1.00 49.75 493 THR A CA 1
ATOM 3774 C C . THR A 1 493 ? 40.985 16.072 27.946 1.00 49.75 493 THR A C 1
ATOM 3776 O O . THR A 1 493 ? 41.047 14.857 28.131 1.00 49.75 493 THR A O 1
ATOM 3779 N N . CYS A 1 494 ? 39.813 16.692 27.764 1.00 44.69 494 CYS A N 1
ATOM 3780 C CA . CYS A 1 494 ? 38.530 15.982 27.750 1.00 44.69 494 CYS A CA 1
ATOM 3781 C C . CYS A 1 494 ? 38.390 15.031 26.548 1.00 44.69 494 CYS A C 1
ATOM 3783 O O . CYS A 1 494 ? 37.836 13.939 26.688 1.00 44.69 494 CYS A O 1
ATOM 3785 N N . GLU A 1 495 ? 38.893 15.420 25.373 1.00 47.09 495 GLU A N 1
ATOM 3786 C CA . GLU A 1 495 ? 38.878 14.563 24.184 1.00 47.09 495 GLU A CA 1
ATOM 3787 C C . GLU A 1 495 ? 39.761 13.319 24.362 1.00 47.09 495 GLU A C 1
ATOM 3789 O O . GLU A 1 495 ? 39.335 12.221 23.997 1.00 47.09 495 GLU A O 1
ATOM 3794 N N . GLU A 1 496 ? 40.939 13.443 24.977 1.00 54.78 496 GLU A N 1
ATOM 3795 C CA . GLU A 1 496 ? 41.796 12.283 25.257 1.00 54.78 496 GLU A CA 1
ATOM 3796 C C . GLU A 1 496 ? 41.231 11.358 26.343 1.00 54.78 496 GLU A C 1
ATOM 3798 O O . GLU A 1 496 ? 41.262 10.132 26.196 1.00 54.78 496 GLU A O 1
ATOM 3803 N N . GLU A 1 497 ? 40.618 11.899 27.401 1.00 50.81 497 GLU A N 1
ATOM 3804 C CA . GLU A 1 497 ? 39.918 11.061 28.382 1.00 50.81 497 GLU A CA 1
ATOM 3805 C C . GLU A 1 497 ? 38.756 10.277 27.757 1.00 50.81 497 GLU A C 1
ATOM 3807 O O . GLU A 1 497 ? 38.517 9.116 28.111 1.00 50.81 497 GLU A O 1
ATOM 3812 N N . PHE A 1 498 ? 38.032 10.893 26.821 1.00 46.97 498 PHE A N 1
ATOM 3813 C CA . PHE A 1 498 ? 36.938 10.237 26.118 1.00 46.97 498 PHE A CA 1
ATOM 3814 C C . PHE A 1 498 ? 37.441 9.118 25.200 1.00 46.97 498 PHE A C 1
ATOM 3816 O O . PHE A 1 498 ? 36.914 8.005 25.263 1.00 46.97 498 PHE A O 1
ATOM 3823 N N . LYS A 1 499 ? 38.494 9.365 24.408 1.00 50.00 499 LYS A N 1
ATOM 3824 C CA . LYS A 1 499 ? 39.108 8.340 23.543 1.00 50.00 499 LYS A CA 1
ATOM 3825 C C . LYS A 1 499 ? 39.621 7.145 24.345 1.00 50.00 499 LYS A C 1
ATOM 3827 O O . LYS A 1 499 ? 39.373 6.005 23.959 1.00 50.00 499 LYS A O 1
ATOM 3832 N N . ASN A 1 500 ? 40.258 7.381 25.493 1.00 60.41 500 ASN A N 1
ATOM 3833 C CA . ASN A 1 500 ? 40.725 6.299 26.362 1.00 60.41 500 ASN A CA 1
ATOM 3834 C C . ASN A 1 500 ? 39.570 5.470 26.940 1.00 60.41 500 ASN A C 1
ATOM 3836 O O . ASN A 1 500 ? 39.635 4.240 26.956 1.00 60.41 500 ASN A O 1
ATOM 3840 N N . LYS A 1 501 ? 38.477 6.113 27.374 1.00 53.31 501 LYS A N 1
ATOM 3841 C CA . LYS A 1 501 ? 37.282 5.395 27.852 1.00 53.31 501 LYS A CA 1
ATOM 3842 C C . LYS A 1 501 ? 36.602 4.594 26.740 1.00 53.31 501 LYS A C 1
ATOM 3844 O O . LYS A 1 501 ? 36.105 3.502 27.016 1.00 53.31 501 LYS A O 1
ATOM 3849 N N . LEU A 1 502 ? 36.593 5.117 25.513 1.00 45.28 502 LEU A N 1
ATOM 3850 C CA . LEU A 1 502 ? 36.060 4.423 24.342 1.00 45.28 502 LEU A CA 1
ATOM 3851 C C . LEU A 1 502 ? 36.880 3.165 24.032 1.00 45.28 502 LEU A C 1
ATOM 3853 O O . LEU A 1 502 ? 36.309 2.082 23.967 1.00 45.28 502 LEU A O 1
ATOM 3857 N N . LYS A 1 503 ? 38.212 3.285 23.983 1.00 60.53 503 LYS A N 1
ATOM 3858 C CA . LYS A 1 503 ? 39.124 2.160 23.736 1.00 60.53 503 LYS A CA 1
ATOM 3859 C C . LYS A 1 503 ? 38.972 1.035 24.768 1.00 60.53 503 LYS A C 1
ATOM 3861 O O . LYS A 1 503 ? 38.864 -0.129 24.402 1.00 60.53 503 LYS A O 1
ATOM 3866 N N . ILE A 1 504 ? 38.872 1.371 26.058 1.00 68.69 504 ILE A N 1
ATOM 3867 C CA . ILE A 1 504 ? 38.644 0.377 27.126 1.00 68.69 504 ILE A CA 1
ATOM 3868 C C . ILE A 1 504 ? 37.294 -0.339 26.951 1.00 68.69 504 ILE A C 1
ATOM 3870 O O . ILE A 1 504 ? 37.161 -1.517 27.288 1.00 68.69 504 ILE A O 1
ATOM 3874 N N . MET A 1 505 ? 36.263 0.364 26.472 1.00 46.41 505 MET A N 1
ATOM 3875 C CA . MET A 1 505 ? 34.970 -0.258 26.179 1.00 46.41 505 MET A CA 1
ATOM 3876 C C . MET A 1 505 ? 35.037 -1.175 24.959 1.00 46.41 505 MET A C 1
ATOM 3878 O O . MET A 1 505 ? 34.458 -2.257 25.017 1.00 46.41 505 MET A O 1
ATOM 3882 N N . GLU A 1 506 ? 35.745 -0.776 23.902 1.00 51.84 506 GLU A N 1
ATOM 3883 C CA . GLU A 1 506 ? 35.962 -1.598 22.706 1.00 51.84 506 GLU A CA 1
ATOM 3884 C C . GLU A 1 506 ? 36.701 -2.895 23.055 1.00 51.84 506 GLU A C 1
ATOM 3886 O O . GLU A 1 506 ? 36.197 -3.975 22.754 1.00 51.84 506 GLU A O 1
ATOM 3891 N N . GLU A 1 507 ? 37.795 -2.816 23.820 1.00 66.69 507 GLU A N 1
ATOM 3892 C CA . GLU A 1 507 ? 38.555 -3.990 24.277 1.00 66.69 507 GLU A CA 1
ATOM 3893 C C . GLU A 1 507 ? 37.701 -4.942 25.139 1.00 66.69 507 GLU A C 1
ATOM 3895 O O . GLU A 1 507 ? 37.773 -6.164 24.998 1.00 66.69 507 GLU A O 1
ATOM 3900 N N . LYS A 1 508 ? 36.835 -4.407 26.014 1.00 61.94 508 LYS A N 1
ATOM 3901 C CA . LYS A 1 508 ? 35.897 -5.223 26.812 1.00 61.94 508 LYS A CA 1
ATOM 3902 C C . LYS A 1 508 ? 34.829 -5.896 25.957 1.00 61.94 508 LYS A C 1
ATOM 3904 O O . LYS A 1 508 ? 34.401 -7.005 26.280 1.00 61.94 508 LYS A O 1
ATOM 3909 N N . LEU A 1 509 ? 34.362 -5.214 24.914 1.00 45.03 509 LEU A N 1
ATOM 3910 C CA . LEU A 1 509 ? 33.361 -5.747 24.000 1.00 45.03 509 LEU A CA 1
ATOM 3911 C C . LEU A 1 509 ? 33.961 -6.886 23.169 1.00 45.03 509 LEU A C 1
ATOM 3913 O O . LEU A 1 509 ? 33.346 -7.942 23.054 1.00 45.03 509 LEU A O 1
ATOM 3917 N N . GLU A 1 510 ? 35.177 -6.695 22.661 1.00 56.31 510 GLU A N 1
ATOM 3918 C CA . GLU A 1 510 ? 35.908 -7.686 21.873 1.00 56.31 510 GLU A CA 1
ATOM 3919 C C . GLU A 1 510 ? 36.244 -8.934 22.703 1.00 56.31 510 GLU A C 1
ATOM 3921 O O . GLU A 1 510 ? 35.946 -10.051 22.284 1.00 56.31 510 GLU A O 1
ATOM 3926 N N . ALA A 1 511 ? 36.701 -8.759 23.949 1.00 66.12 511 ALA A N 1
ATOM 3927 C CA . ALA A 1 511 ? 36.924 -9.873 24.873 1.00 66.12 511 ALA A CA 1
ATOM 3928 C C . ALA A 1 511 ? 35.648 -10.693 25.146 1.00 66.12 511 ALA A C 1
ATOM 3930 O O . ALA A 1 511 ? 35.702 -11.923 25.237 1.00 66.12 511 ALA A O 1
ATOM 3931 N N . LYS A 1 512 ? 34.494 -10.021 25.252 1.00 60.19 512 LYS A N 1
ATOM 3932 C CA . LYS A 1 512 ? 33.195 -10.680 25.430 1.00 60.19 512 LYS A CA 1
ATOM 3933 C C . LYS A 1 512 ? 32.765 -11.435 24.169 1.00 60.19 512 LYS A C 1
ATOM 3935 O O . LYS A 1 512 ? 32.306 -12.569 24.273 1.00 60.19 512 LYS A O 1
ATOM 3940 N N . PHE A 1 513 ? 32.953 -10.846 22.988 1.00 47.50 513 PHE A N 1
ATOM 3941 C CA . PHE A 1 513 ? 32.680 -11.523 21.718 1.00 47.50 513 PHE A CA 1
ATOM 3942 C C . PHE A 1 513 ? 33.541 -12.778 21.536 1.00 47.50 513 PHE A C 1
ATOM 3944 O O . PHE A 1 513 ? 33.030 -13.807 21.092 1.00 47.50 513 PHE A O 1
ATOM 3951 N N . ASP A 1 514 ? 34.813 -12.734 21.930 1.00 64.69 514 ASP A N 1
ATOM 3952 C CA . ASP A 1 514 ? 35.698 -13.900 21.903 1.00 64.69 514 ASP A CA 1
ATOM 3953 C C . ASP A 1 514 ? 35.275 -14.991 22.898 1.00 64.69 514 ASP A C 1
ATOM 3955 O O . ASP A 1 514 ? 35.394 -16.187 22.617 1.00 64.69 514 ASP A O 1
ATOM 3959 N N . GLU A 1 515 ? 34.771 -14.615 24.074 1.00 70.56 515 GLU A N 1
ATOM 3960 C CA . GLU A 1 515 ? 34.198 -15.558 25.037 1.00 70.56 515 GLU A CA 1
ATOM 3961 C C . GLU A 1 515 ? 32.935 -16.240 24.492 1.00 70.56 515 GLU A C 1
ATOM 3963 O O . GLU A 1 515 ? 32.861 -17.473 24.486 1.00 70.56 515 GLU A O 1
ATOM 3968 N N . ASP A 1 516 ? 31.999 -15.463 23.947 1.00 57.97 516 ASP A N 1
ATOM 3969 C CA . ASP A 1 516 ? 30.764 -15.972 23.347 1.00 57.97 516 ASP A CA 1
ATOM 3970 C C . ASP A 1 516 ? 31.060 -16.879 22.139 1.00 57.97 516 ASP A C 1
ATOM 3972 O O . ASP A 1 516 ? 30.479 -17.960 22.003 1.00 57.97 516 ASP A O 1
ATOM 3976 N N . ARG A 1 517 ? 32.037 -16.507 21.300 1.00 52.66 517 ARG A N 1
ATOM 3977 C CA . ARG A 1 517 ? 32.496 -17.328 20.171 1.00 52.66 517 ARG A CA 1
ATOM 3978 C C . ARG A 1 517 ? 33.084 -18.662 20.632 1.00 52.66 517 ARG A C 1
ATOM 3980 O O . ARG A 1 517 ? 32.742 -19.703 20.069 1.00 52.66 517 ARG A O 1
ATOM 3987 N N . ARG A 1 518 ? 33.935 -18.664 21.665 1.00 67.69 518 ARG A N 1
ATOM 3988 C CA . ARG A 1 518 ? 34.500 -19.902 22.236 1.00 67.69 518 ARG A CA 1
ATOM 3989 C C . ARG A 1 518 ? 33.419 -20.805 22.833 1.00 67.69 518 ARG A C 1
ATOM 3991 O O . ARG A 1 518 ? 33.511 -22.026 22.702 1.00 67.69 518 ARG A O 1
ATOM 3998 N N . ASN A 1 519 ? 32.397 -20.231 23.469 1.00 64.94 519 ASN A N 1
ATOM 3999 C CA . ASN A 1 519 ? 31.263 -20.993 23.997 1.00 64.94 519 ASN A CA 1
ATOM 4000 C C . ASN A 1 519 ? 30.434 -21.622 22.871 1.00 64.94 519 ASN A C 1
ATOM 4002 O O . ASN A 1 519 ? 30.141 -22.817 22.921 1.00 64.94 519 ASN A O 1
ATOM 4006 N N . TRP A 1 520 ? 30.163 -20.868 21.805 1.00 55.66 520 TRP A N 1
ATOM 4007 C CA . TRP A 1 520 ? 29.473 -21.385 20.626 1.00 55.66 520 TRP A CA 1
ATOM 4008 C C . TRP A 1 520 ? 30.247 -22.520 19.933 1.00 55.66 520 TRP A C 1
ATOM 4010 O O . TRP A 1 520 ? 29.661 -23.536 19.560 1.00 55.66 520 TRP A O 1
ATOM 4020 N N . GLU A 1 521 ? 31.574 -22.408 19.795 1.00 59.44 521 GLU A N 1
ATOM 4021 C CA . GLU A 1 521 ? 32.403 -23.476 19.214 1.00 59.44 521 GLU A CA 1
ATOM 4022 C C . GLU A 1 521 ? 32.376 -24.761 20.062 1.00 59.44 521 GLU A C 1
ATOM 4024 O O . GLU A 1 521 ? 32.318 -25.864 19.505 1.00 59.44 521 GLU A O 1
ATOM 4029 N N . LYS A 1 522 ? 32.341 -24.641 21.399 1.00 75.38 522 LYS A N 1
ATOM 4030 C CA . LYS A 1 522 ? 32.152 -25.787 22.307 1.00 75.38 522 LYS A CA 1
ATOM 4031 C C . LYS A 1 522 ? 30.786 -26.445 22.113 1.00 75.38 522 LYS A C 1
ATOM 4033 O O . LYS A 1 522 ? 30.727 -27.661 21.935 1.00 75.38 522 LYS A O 1
ATOM 4038 N N . GLU A 1 523 ? 29.704 -25.667 22.105 1.00 64.69 523 GLU A N 1
ATOM 4039 C CA . GLU A 1 523 ? 28.346 -26.190 21.895 1.00 64.69 523 GLU A CA 1
ATOM 4040 C C . GLU A 1 523 ? 28.202 -26.867 20.532 1.00 64.69 523 GLU A C 1
ATOM 4042 O O . GLU A 1 523 ? 27.669 -27.975 20.433 1.00 64.69 523 GLU A O 1
ATOM 4047 N N . ARG A 1 524 ? 28.754 -26.253 19.481 1.00 67.25 524 ARG A N 1
ATOM 4048 C CA . ARG A 1 524 ? 28.784 -26.824 18.133 1.00 67.25 524 ARG A CA 1
ATOM 4049 C C . ARG A 1 524 ? 29.515 -28.166 18.096 1.00 67.25 524 ARG A C 1
ATOM 4051 O O . ARG A 1 524 ? 29.060 -29.074 17.399 1.00 67.25 524 ARG A O 1
ATOM 4058 N N . ARG A 1 525 ? 30.628 -28.316 18.826 1.00 73.12 525 ARG A N 1
ATOM 4059 C CA . ARG A 1 525 ? 31.364 -29.589 18.899 1.00 73.12 525 ARG A CA 1
ATOM 4060 C C . ARG A 1 525 ? 30.537 -30.675 19.585 1.00 73.12 525 ARG A C 1
ATOM 4062 O O . ARG A 1 525 ? 30.426 -31.767 19.037 1.00 73.12 525 ARG A O 1
ATOM 4069 N N . ILE A 1 526 ? 29.878 -30.343 20.697 1.00 76.31 526 ILE A N 1
ATOM 4070 C CA . ILE A 1 526 ? 28.968 -31.252 21.414 1.00 76.31 526 ILE A CA 1
ATOM 4071 C C . ILE A 1 526 ? 27.808 -31.692 20.507 1.00 76.31 526 ILE A C 1
ATOM 4073 O O . ILE A 1 526 ? 27.461 -32.870 20.461 1.00 76.31 526 ILE A O 1
ATOM 4077 N N . LEU A 1 527 ? 27.212 -30.760 19.758 1.00 61.31 527 LEU A N 1
ATOM 4078 C CA . LEU A 1 527 ? 26.152 -31.055 18.788 1.00 61.31 527 LEU A CA 1
ATOM 4079 C C . LEU A 1 527 ? 26.636 -31.978 17.664 1.00 61.31 527 LEU A C 1
ATOM 4081 O O . LEU A 1 527 ? 25.912 -32.895 17.279 1.00 61.31 527 LEU A O 1
ATOM 4085 N N . LYS A 1 528 ? 27.861 -31.774 17.168 1.00 65.56 528 LYS A N 1
ATOM 4086 C CA . LYS A 1 528 ? 28.463 -32.632 16.142 1.00 65.56 528 LYS A CA 1
ATOM 4087 C C . LYS A 1 528 ? 28.743 -34.044 16.666 1.00 65.56 528 LYS A C 1
ATOM 4089 O O . LYS A 1 528 ? 28.397 -35.003 15.988 1.00 65.56 528 LYS A O 1
ATOM 4094 N N . GLU A 1 529 ? 29.293 -34.175 17.872 1.00 73.69 529 GLU A N 1
ATOM 4095 C CA . GLU A 1 529 ? 29.522 -35.471 18.530 1.00 73.69 529 GLU A CA 1
ATOM 4096 C C . GLU A 1 529 ? 28.194 -36.217 18.760 1.00 73.69 529 GLU A C 1
ATOM 4098 O O . GLU A 1 529 ? 28.080 -37.395 18.428 1.00 73.69 529 GLU A O 1
ATOM 4103 N N . LYS A 1 530 ? 27.143 -35.523 19.225 1.00 69.19 530 LYS A N 1
ATOM 4104 C CA . LYS A 1 530 ? 25.792 -36.102 19.364 1.00 69.19 530 LYS A CA 1
ATOM 4105 C C . LYS A 1 530 ? 25.202 -36.552 18.028 1.00 69.19 530 LYS A C 1
ATOM 4107 O O . LYS A 1 530 ? 24.581 -37.609 17.969 1.00 69.19 530 LYS A O 1
ATOM 4112 N N . TYR A 1 531 ? 25.378 -35.761 16.970 1.00 59.44 531 TYR A N 1
ATOM 4113 C CA . TYR A 1 531 ? 24.925 -36.116 15.625 1.00 59.44 531 TYR A CA 1
ATOM 4114 C C . TYR A 1 531 ? 25.661 -37.345 15.078 1.00 59.44 531 TYR A C 1
ATOM 4116 O O . TYR A 1 531 ? 25.027 -38.226 14.505 1.00 59.44 531 TYR A O 1
ATOM 4124 N N . GLU A 1 532 ? 26.975 -37.444 15.289 1.00 64.75 532 GLU A N 1
ATOM 4125 C CA . GLU A 1 532 ? 27.735 -38.630 14.889 1.00 64.75 532 GLU A CA 1
ATOM 4126 C C . GLU A 1 532 ? 27.337 -39.870 15.699 1.00 64.75 532 GLU A C 1
ATOM 4128 O O . GLU A 1 532 ? 27.153 -40.921 15.095 1.00 64.75 532 GLU A O 1
ATOM 4133 N N . MET A 1 533 ? 27.079 -39.761 17.009 1.00 58.97 533 MET A N 1
ATOM 4134 C CA . MET A 1 533 ? 26.529 -40.887 17.780 1.00 58.97 533 MET A CA 1
ATOM 4135 C C . MET A 1 533 ? 25.154 -41.335 17.268 1.00 58.97 533 MET A C 1
ATOM 4137 O O . MET A 1 533 ? 24.939 -42.530 17.099 1.00 58.97 533 MET A O 1
ATOM 4141 N N . MET A 1 534 ? 24.247 -40.395 16.972 1.00 52.41 534 MET A N 1
ATOM 4142 C CA . MET A 1 534 ? 22.921 -40.709 16.412 1.00 52.41 534 MET A CA 1
ATOM 4143 C C . MET A 1 534 ? 22.984 -41.335 15.016 1.00 52.41 534 MET A C 1
ATOM 4145 O O . MET A 1 534 ? 22.031 -41.975 14.599 1.00 52.41 534 MET A O 1
ATOM 4149 N N . ARG A 1 535 ? 24.074 -41.131 14.271 1.00 53.09 535 ARG A N 1
ATOM 4150 C CA . ARG A 1 535 ? 24.284 -41.754 12.959 1.00 53.09 535 ARG A CA 1
ATOM 4151 C C . ARG A 1 535 ? 24.771 -43.207 13.069 1.00 53.09 535 ARG A C 1
ATOM 4153 O O . ARG A 1 535 ? 24.658 -43.947 12.096 1.00 53.09 535 ARG A O 1
ATOM 4160 N N . TRP A 1 536 ? 25.362 -43.581 14.203 1.00 49.31 536 TRP A N 1
ATOM 4161 C CA . TRP A 1 536 ? 25.906 -44.920 14.466 1.00 49.31 536 TRP A CA 1
ATOM 4162 C C . TRP A 1 536 ? 24.918 -45.865 15.168 1.00 49.31 536 TRP A C 1
ATOM 4164 O O . TRP A 1 536 ? 25.109 -47.078 15.103 1.00 49.31 536 TRP A O 1
ATOM 4174 N N . THR A 1 537 ? 23.897 -45.320 15.834 1.00 43.06 537 THR A N 1
ATOM 4175 C CA . THR A 1 537 ? 22.717 -46.043 16.347 1.00 43.06 537 THR A CA 1
ATOM 4176 C C . THR A 1 537 ? 21.634 -46.123 15.291 1.00 43.06 537 THR A C 1
ATOM 4178 O O . THR A 1 537 ? 21.013 -47.200 15.170 1.00 43.06 537 THR A O 1
#

pLDDT: mean 77.87, std 26.96, range [24.27, 98.94]